Protein AF-0000000070242400 (afdb_homodimer)

InterPro domains:
  IPR001453 MoaB/Mog domain [PF00994] (5-164)
  IPR001453 MoaB/Mog domain [SM00852] (4-169)
  IPR001453 MoaB/Mog domain [cd00885] (3-166)
  IPR036425 MoaB/Mog-like domain superfamily [G3DSA:3.40.980.10] (2-168)
  IPR036425 MoaB/Mog-like domain superfamily [SSF53218] (2-167)
  IPR050101 Competence-damage inducible protein CinA [PTHR13939] (1-233)
  IPR056596 FAD synthase, middle domain [PF24102] (172-233)

Solvent-accessible surface area (backbone atoms only — not comparable to full-atom values): 24725 Å² total; per-residue (Å²): 74,43,29,32,38,38,38,40,35,53,48,44,37,42,26,78,38,74,68,56,60,60,24,53,50,22,31,57,37,32,76,37,11,24,44,45,58,35,40,35,38,36,46,64,40,44,70,61,46,11,53,53,49,37,55,41,50,74,72,31,68,29,26,42,36,29,19,31,49,60,77,46,84,36,27,37,39,60,61,12,54,16,54,42,69,75,38,56,73,36,71,36,66,70,42,27,52,50,30,46,52,52,50,60,71,43,36,82,84,40,74,79,66,49,73,60,44,61,68,54,18,48,38,37,60,91,43,46,76,36,70,32,90,72,53,65,50,46,32,31,34,49,93,48,34,38,40,37,44,55,55,58,74,37,24,56,59,40,45,63,79,51,48,85,77,54,60,29,58,45,43,76,50,78,47,36,24,63,64,57,69,59,68,37,40,67,59,53,45,44,43,27,68,74,45,70,33,48,55,44,80,45,79,32,77,89,59,62,30,31,40,32,39,37,36,32,65,47,66,65,44,44,50,51,37,52,51,54,51,54,73,74,48,68,70,50,55,80,80,65,60,108,74,42,29,32,38,37,38,40,35,53,49,44,36,42,27,76,37,74,68,55,61,60,24,53,50,23,30,58,36,33,76,36,12,23,44,47,58,36,39,36,39,36,48,64,38,42,70,60,45,13,52,52,51,37,56,42,50,74,72,31,67,29,26,41,36,28,18,31,48,61,75,45,84,38,28,36,39,61,62,11,54,16,52,43,69,75,40,55,72,34,72,35,67,71,41,28,53,51,31,46,53,51,50,62,71,41,35,83,84,40,76,79,68,50,73,62,44,60,68,53,17,47,39,37,60,91,44,46,76,36,70,32,91,73,54,66,48,47,31,33,34,49,93,49,33,38,40,36,44,54,54,59,72,40,24,57,58,42,45,62,79,51,48,85,79,54,61,29,58,44,47,75,50,76,47,35,26,63,64,56,69,59,67,38,39,66,59,52,45,45,43,27,67,76,45,70,34,49,56,43,81,44,81,32,79,89,58,62,30,29,41,33,39,37,35,32,66,48,66,65,44,44,50,51,36,52,52,55,50,55,74,74,48,67,69,50,56,79,79,66,57,108

Sequence (484 aa):
MDAALVTVGDELLAGDTENTNATWLAGRLSDRGVAVKRTLVVPDVRAVIADAVGRYSDAFDAVLVTGGLGRTPDDVTVEAVADAFDRGLVVDEVALADVERTLEAIAGEYPDLEVDAAAEARLPRGSRPLINHAGLSPGCVVDNVYVLPGIPSEMERMFELVAEEFNGDTESRYLYTEEPEANLLDRLEDVRDRFGVAVGCYPDREAGHNRLQLKATDPDALDDAASWLADTLALVDPDDAAMDAALVTVGDELLAGDTENTNATWLAGRLSDRGVAVKRTLVVPDVRAVIADAVGRYSDAFDAVLVTGGLGRTPDDVTVEAVADAFDRGLVVDEVALADVERTLEAIAGEYPDLEVDAAAEARLPRGSRPLINHAGLSPGCVVDNVYVLPGIPSEMERMFELVAEEFNGDTESRYLYTEEPEANLLDRLEDVRDRFGVAVGCYPDREAGHNRLQLKATDPDALDDAASWLADTLALVDPDDAA

Foldseek 3Di:
DEEEEEEEEPCCVVVVDPQVVVVVVCVLLVVQAYHYDYYYYDYLDLQGLLVVLLVRVVVGQAYEYEALLDDPPSSCNQVSVLVNVVFDKAQDPVLLVLLVVVCVVCCVVPVPDDDDSRVLRIGTPPWAWQHQPPDRHIWTDDNRYTYFYHPNVSRVVSCVVCSVVRHHQKDKDKFKALDDPVVCVVVQVCLCVVLVWDWDWADDPPLNIIIIMTMDSDVVSRVVSVVVSVVVGDTDDSVVSD/DEEEEEEEEPCCVVVVDPQVVVVVVCVLLVVQAYHYDYYYYDYLDLQGLLVVLLVRVVVGQAYEYEALLDDPPSSCNQVSVLVNVVFDKAQDPVLLVLLVVVCVVCCVVCVPDDDDSSVLRIGTPPWAWQHQPPDRHIWTDDNRYTYFYHPNVSRVVSCVVCSVVRHHQKDKDKFKALDDPVVCVVVQVCLCVVLVWDWDWADDPPLNIIIIMTMDSDVVSRVVSVVVSVVVGDTDDSVVSD

Organism: Natronomonas pharaonis (strain ATCC 35678 / DSM 2160 / CIP 103997 / JCM 8858 / NBRC 14720 / NCIMB 2260 / Gabara) (NCBI:txid348780)

pLDDT: mean 95.31, std 6.68, range [38.19, 98.94]

Secondary structure (DSSP, 8-state):
-EEEEEEE-HHHHTTSS--HHHHHHHHHHHHTT-EEEEEEEE-S-HHHHHHHHHHHHHHSSEEEEES--SSSTT--HHHHHHHHTT--EEE-HHHHHHHHHHHHHHTTT-TT----HHHHTEEETTPEEE--TTSSS-EEEETTEEEE-SSHHHHHHHHHTTGGG-----EEEEEEE-S-GGGTHHHHHHHHHHHT-EEEEEEETTTTEEEEEEEES-HHHHHHHHHHHHHHS-B--TTT--/-EEEEEEE-HHHHTTSS--HHHHHHHHHHHHTT-EEEEEEEE-S-HHHHHHHHHHHHHHSSEEEEES--SSSTT--HHHHHHHHTT--EEE-HHHHHHHHHHHHHHTTT-TT----HHHHTEEETTPEEE--TTSSS-EEEETTEEEE-SSHHHHHHHHHTTGGG-----EEEEEEE-S-GGGTHHHHHHHHHHHT-EEEEEEETTTTEEEEEEEES-HHHHHHHHHHHHHHS-B--TTTT-

Structure (mmCIF, N/CA/C/O backbone):
data_AF-0000000070242400-model_v1
#
loop_
_entity.id
_entity.type
_entity.pdbx_description
1 polymer 'ADP-ribose pyrophosphatase'
#
loop_
_atom_site.group_PDB
_atom_site.id
_atom_site.type_symbol
_atom_site.label_atom_id
_atom_site.label_alt_id
_atom_site.label_comp_id
_atom_site.label_asym_id
_atom_site.label_entity_id
_atom_site.label_seq_id
_atom_site.pdbx_PDB_ins_code
_atom_site.Cartn_x
_atom_site.Cartn_y
_atom_site.Cartn_z
_atom_site.occupancy
_atom_site.B_iso_or_equiv
_atom_site.auth_seq_id
_atom_site.auth_comp_id
_atom_site.auth_asym_id
_atom_site.auth_atom_id
_atom_site.pdbx_PDB_model_num
ATOM 1 N N . MET A 1 1 ? -17.672 -3.359 10.383 1 96.44 1 MET A N 1
ATOM 2 C CA . MET A 1 1 ? -16.609 -4.316 10.094 1 96.44 1 MET A CA 1
ATOM 3 C C . MET A 1 1 ? -15.305 -3.596 9.789 1 96.44 1 MET A C 1
ATOM 5 O O . MET A 1 1 ? -15.289 -2.602 9.062 1 96.44 1 MET A O 1
ATOM 9 N N . ASP A 1 2 ? -14.211 -4.043 10.445 1 98.25 2 ASP A N 1
ATOM 10 C CA . ASP A 1 2 ? -12.867 -3.564 10.164 1 98.25 2 ASP A CA 1
ATOM 11 C C . ASP A 1 2 ? -12.062 -4.605 9.391 1 98.25 2 ASP A C 1
ATOM 13 O O . ASP A 1 2 ? -11.984 -5.77 9.789 1 98.25 2 ASP A O 1
ATOM 17 N N . ALA A 1 3 ? -11.461 -4.152 8.281 1 98.88 3 ALA A N 1
ATOM 18 C CA . ALA A 1 3 ? -10.734 -5.09 7.426 1 98.88 3 ALA A CA 1
ATOM 19 C C . ALA A 1 3 ? -9.289 -4.637 7.223 1 98.88 3 ALA A C 1
ATOM 21 O O . ALA A 1 3 ? -8.953 -3.486 7.496 1 98.88 3 ALA A O 1
ATOM 22 N N . ALA A 1 4 ? -8.453 -5.516 6.828 1 98.94 4 ALA A N 1
ATOM 23 C CA . ALA A 1 4 ? -7.09 -5.258 6.383 1 98.94 4 ALA A CA 1
ATOM 24 C C . ALA A 1 4 ? -6.836 -5.879 5.012 1 98.94 4 ALA A C 1
ATOM 26 O O . ALA A 1 4 ? -7.418 -6.914 4.672 1 98.94 4 ALA A O 1
ATOM 27 N N . LEU A 1 5 ? -6.031 -5.207 4.246 1 98.94 5 LEU A N 1
ATOM 28 C CA . LEU A 1 5 ? -5.629 -5.711 2.938 1 98.94 5 LEU A CA 1
ATOM 29 C C . LEU A 1 5 ? -4.152 -6.098 2.936 1 98.94 5 LEU A C 1
ATOM 31 O O . LEU A 1 5 ? -3.311 -5.348 3.438 1 98.94 5 LEU A O 1
ATOM 35 N N . VAL A 1 6 ? -3.857 -7.234 2.412 1 98.94 6 VAL A N 1
ATOM 36 C CA . VAL A 1 6 ? -2.486 -7.695 2.217 1 98.94 6 VAL A CA 1
ATOM 37 C C . VAL A 1 6 ? -2.252 -8.008 0.741 1 98.94 6 VAL A C 1
ATOM 39 O O . VAL A 1 6 ? -2.924 -8.867 0.169 1 98.94 6 VAL A O 1
ATOM 42 N N . THR A 1 7 ? -1.395 -7.305 0.148 1 98.81 7 THR A N 1
ATOM 43 C CA . THR A 1 7 ? -0.996 -7.598 -1.224 1 98.81 7 THR A CA 1
ATOM 44 C C . THR A 1 7 ? 0.386 -8.242 -1.259 1 98.81 7 THR A C 1
ATOM 46 O O . THR A 1 7 ? 1.31 -7.785 -0.584 1 98.81 7 THR A O 1
ATOM 49 N N . VAL A 1 8 ? 0.485 -9.281 -2.043 1 98.56 8 VAL A N 1
ATOM 50 C CA . VAL A 1 8 ? 1.736 -10.023 -2.182 1 98.56 8 VAL A CA 1
ATOM 51 C C . VAL A 1 8 ? 2.332 -9.773 -3.566 1 98.56 8 VAL A C 1
ATOM 53 O O . VAL A 1 8 ? 1.681 -10.023 -4.582 1 98.56 8 VAL A O 1
ATOM 56 N N . GLY A 1 9 ? 3.615 -9.328 -3.578 1 96.69 9 GLY A N 1
ATOM 57 C CA . GLY A 1 9 ? 4.25 -9.148 -4.875 1 96.69 9 GLY A CA 1
ATOM 58 C C . GLY A 1 9 ? 5.527 -8.336 -4.809 1 96.69 9 GLY A C 1
ATOM 59 O O . GLY A 1 9 ? 5.5 -7.152 -4.457 1 96.69 9 GLY A O 1
ATOM 60 N N . ASP A 1 10 ? 6.57 -8.852 -5.297 1 96 10 ASP A N 1
ATOM 61 C CA . ASP A 1 10 ? 7.871 -8.188 -5.301 1 96 10 ASP A CA 1
ATOM 62 C C . ASP A 1 10 ? 7.863 -6.98 -6.242 1 96 10 ASP A C 1
ATOM 64 O O . ASP A 1 10 ? 8.539 -5.984 -5.984 1 96 10 ASP A O 1
ATOM 68 N N . GLU A 1 11 ? 7.078 -7.09 -7.285 1 94.69 11 GLU A N 1
ATOM 69 C CA . GLU A 1 11 ? 7.039 -6.012 -8.273 1 94.69 11 GLU A CA 1
ATOM 70 C C . GLU A 1 11 ? 6.441 -4.742 -7.676 1 94.69 11 GLU A C 1
ATOM 72 O O . GLU A 1 11 ? 6.793 -3.633 -8.086 1 94.69 11 GLU A O 1
ATOM 77 N N . LEU A 1 12 ? 5.531 -4.93 -6.734 1 96.81 12 LEU A N 1
ATOM 78 C CA . LEU A 1 12 ? 4.957 -3.797 -6.02 1 96.81 12 LEU A CA 1
ATOM 79 C C . LEU A 1 12 ? 5.988 -3.148 -5.105 1 96.81 12 LEU A C 1
ATOM 81 O O . LEU A 1 12 ? 6.102 -1.921 -5.062 1 96.81 12 LEU A O 1
ATOM 85 N N . LEU A 1 13 ? 6.762 -3.959 -4.457 1 97.94 13 LEU A N 1
ATOM 86 C CA . LEU A 1 13 ? 7.766 -3.484 -3.51 1 97.94 13 LEU A CA 1
ATOM 87 C C . LEU A 1 13 ? 8.914 -2.797 -4.238 1 97.94 13 LEU A C 1
ATOM 89 O O . LEU A 1 13 ? 9.523 -1.867 -3.705 1 97.94 13 LEU A O 1
ATOM 93 N N . ALA A 1 14 ? 9.141 -3.211 -5.492 1 96.38 14 ALA A N 1
ATOM 94 C CA . ALA A 1 14 ? 10.227 -2.635 -6.289 1 96.38 14 ALA A CA 1
ATOM 95 C C . ALA A 1 14 ? 9.773 -1.347 -6.973 1 96.38 14 ALA A C 1
ATOM 97 O O . ALA A 1 14 ? 10.594 -0.608 -7.52 1 96.38 14 ALA A O 1
ATOM 98 N N . GLY A 1 15 ? 8.477 -1.088 -6.926 1 96.56 15 GLY A N 1
ATOM 99 C CA . GLY A 1 15 ? 7.941 0.105 -7.562 1 96.56 15 GLY A CA 1
ATOM 100 C C . GLY A 1 15 ? 7.695 -0.072 -9.047 1 96.56 15 GLY A C 1
ATOM 101 O O . GLY A 1 15 ? 7.469 0.904 -9.766 1 96.56 15 GLY A O 1
ATOM 102 N N . ASP A 1 16 ? 7.715 -1.314 -9.531 1 92 16 ASP A N 1
ATOM 103 C CA . ASP A 1 16 ? 7.496 -1.609 -10.938 1 92 16 ASP A CA 1
ATOM 104 C C . ASP A 1 16 ? 6.008 -1.541 -11.289 1 92 16 ASP A C 1
ATOM 106 O O . ASP A 1 16 ? 5.648 -1.265 -12.438 1 92 16 ASP A O 1
ATOM 110 N N . THR A 1 17 ? 5.207 -1.812 -10.352 1 91.31 17 THR A N 1
ATOM 111 C CA . THR A 1 17 ? 3.76 -1.873 -10.523 1 91.31 17 THR A CA 1
ATOM 112 C C . THR A 1 17 ? 3.043 -1.145 -9.391 1 91.31 17 THR A C 1
ATOM 114 O O . THR A 1 17 ? 3.42 -1.277 -8.227 1 91.31 17 THR A O 1
ATOM 117 N N . GLU A 1 18 ? 2.113 -0.327 -9.781 1 94.44 18 GLU A N 1
ATOM 118 C CA . GLU A 1 18 ? 1.295 0.327 -8.766 1 94.44 18 GLU A CA 1
ATOM 119 C C . GLU A 1 18 ? 0.256 -0.632 -8.195 1 94.44 18 GLU A C 1
ATOM 121 O O . GLU A 1 18 ? -0.333 -1.429 -8.93 1 94.44 18 GLU A O 1
ATOM 126 N N . ASN A 1 19 ? -0.006 -0.49 -6.934 1 96.88 19 ASN A N 1
ATOM 127 C CA . ASN A 1 19 ? -0.936 -1.385 -6.25 1 96.88 19 ASN A CA 1
ATOM 128 C C . ASN A 1 19 ? -2.385 -0.95 -6.457 1 96.88 19 ASN A C 1
ATOM 130 O O . ASN A 1 19 ? -3.076 -0.609 -5.496 1 96.88 19 ASN A O 1
ATOM 134 N N . THR A 1 20 ? -2.902 -1.1 -7.645 1 96.94 20 THR A N 1
ATOM 135 C CA . THR A 1 20 ? -4.266 -0.691 -7.961 1 96.94 20 THR A CA 1
ATOM 136 C C . THR A 1 20 ? -5.277 -1.638 -7.316 1 96.94 20 THR A C 1
ATOM 138 O O . THR A 1 20 ? -6.422 -1.258 -7.07 1 96.94 20 THR A O 1
ATOM 141 N N . ASN A 1 21 ? -4.891 -2.906 -7.07 1 98.19 21 ASN A N 1
ATOM 142 C CA . ASN A 1 21 ? -5.777 -3.865 -6.414 1 98.19 21 ASN A CA 1
ATOM 143 C C . ASN A 1 21 ? -6.199 -3.379 -5.027 1 98.19 21 ASN A C 1
ATOM 145 O O . ASN A 1 21 ? -7.383 -3.422 -4.688 1 98.19 21 ASN A O 1
ATOM 149 N N . ALA A 1 22 ? -5.207 -2.912 -4.281 1 98.5 22 ALA A N 1
ATOM 150 C CA . ALA A 1 22 ? -5.52 -2.418 -2.943 1 98.5 22 ALA A CA 1
ATOM 151 C C . ALA A 1 22 ? -6.477 -1.231 -3.004 1 98.5 22 ALA A C 1
ATOM 153 O O . ALA A 1 22 ? -7.41 -1.138 -2.203 1 98.5 22 ALA A O 1
ATOM 154 N N . THR A 1 23 ? -6.25 -0.319 -3.922 1 98.44 23 THR A N 1
ATOM 155 C CA . THR A 1 23 ? -7.102 0.856 -4.066 1 98.44 23 THR A CA 1
ATOM 156 C C . THR A 1 23 ? -8.523 0.449 -4.438 1 98.44 23 THR A C 1
ATOM 158 O O . THR A 1 23 ? -9.492 0.943 -3.85 1 98.44 23 THR A O 1
ATOM 161 N N . TRP A 1 24 ? -8.633 -0.415 -5.426 1 98.62 24 TRP A N 1
ATOM 162 C CA . TRP A 1 24 ? -9.945 -0.865 -5.887 1 98.62 24 TRP A CA 1
ATOM 163 C C . TRP A 1 24 ? -10.695 -1.584 -4.77 1 98.62 24 TRP A C 1
ATOM 165 O O . TRP A 1 24 ? -11.867 -1.286 -4.508 1 98.62 24 TRP A O 1
ATOM 175 N N . LEU A 1 25 ? -10.031 -2.514 -4.066 1 98.88 25 LEU A N 1
ATOM 176 C CA . LEU A 1 25 ? -10.656 -3.26 -2.98 1 98.88 25 LEU A CA 1
ATOM 177 C C . LEU A 1 25 ? -11.094 -2.324 -1.858 1 98.88 25 LEU A C 1
ATOM 179 O O . LEU A 1 25 ? -12.195 -2.465 -1.321 1 98.88 25 LEU A O 1
ATOM 183 N N . ALA A 1 26 ? -10.219 -1.448 -1.497 1 98.69 26 ALA A N 1
ATOM 184 C CA . ALA A 1 26 ? -10.539 -0.482 -0.45 1 98.69 26 ALA A CA 1
ATOM 185 C C . ALA A 1 26 ? -11.789 0.312 -0.802 1 98.69 26 ALA A C 1
ATOM 187 O O . ALA A 1 26 ? -12.672 0.506 0.043 1 98.69 26 ALA A O 1
ATOM 188 N N . GLY A 1 27 ? -11.836 0.785 -2.023 1 98.25 27 GLY A N 1
ATOM 189 C CA . GLY A 1 27 ? -13.008 1.507 -2.48 1 98.25 27 GLY A CA 1
ATOM 190 C C . GLY A 1 27 ? -14.289 0.692 -2.383 1 98.25 27 GLY A C 1
ATOM 191 O O . GLY A 1 27 ? -15.305 1.181 -1.892 1 98.25 27 GLY A O 1
ATOM 192 N N . ARG A 1 28 ? -14.258 -0.557 -2.859 1 98.5 28 ARG A N 1
ATOM 193 C CA . ARG A 1 28 ? -15.422 -1.435 -2.836 1 98.5 28 ARG A CA 1
ATOM 194 C C . ARG A 1 28 ? -15.859 -1.717 -1.403 1 98.5 28 ARG A C 1
ATOM 196 O O . ARG A 1 28 ? -17.062 -1.771 -1.118 1 98.5 28 ARG A O 1
ATOM 203 N N . LEU A 1 29 ? -14.891 -1.934 -0.517 1 98.69 29 LEU A N 1
ATOM 204 C CA . LEU A 1 29 ? -15.203 -2.174 0.889 1 98.69 29 LEU A CA 1
ATOM 205 C C . LEU A 1 29 ? -15.797 -0.927 1.534 1 98.69 29 LEU A C 1
ATOM 207 O O . LEU A 1 29 ? -16.781 -1.018 2.279 1 98.69 29 LEU A O 1
ATOM 211 N N . SER A 1 30 ? -15.195 0.213 1.227 1 97.25 30 SER A N 1
ATOM 212 C CA . SER A 1 30 ? -15.703 1.477 1.749 1 97.25 30 SER A CA 1
ATOM 213 C C . SER A 1 30 ? -17.156 1.708 1.321 1 97.25 30 SER A C 1
ATOM 215 O O . SER A 1 30 ? -17.984 2.152 2.121 1 97.25 30 SER A O 1
ATOM 217 N N . ASP A 1 31 ? -17.438 1.412 0.062 1 96.62 31 ASP A N 1
ATOM 218 C CA . ASP A 1 31 ? -18.781 1.549 -0.471 1 96.62 31 ASP A CA 1
ATOM 219 C C . ASP A 1 31 ? -19.781 0.705 0.324 1 96.62 31 ASP A C 1
ATOM 221 O O . ASP A 1 31 ? -20.969 1.014 0.366 1 96.62 31 ASP A O 1
ATOM 225 N N . ARG A 1 32 ? -19.281 -0.274 0.938 1 97.69 32 ARG A N 1
ATOM 226 C CA . ARG A 1 32 ? -20.125 -1.2 1.688 1 97.69 32 ARG A CA 1
ATOM 227 C C . ARG A 1 32 ? -20.062 -0.899 3.182 1 97.69 32 ARG A C 1
ATOM 229 O O . ARG A 1 32 ? -20.547 -1.69 3.996 1 97.69 32 ARG A O 1
ATOM 236 N N . GLY A 1 33 ? -19.453 0.196 3.533 1 97.56 33 GLY A N 1
ATOM 237 C CA . GLY A 1 33 ? -19.406 0.66 4.91 1 97.56 33 GLY A CA 1
ATOM 238 C C . GLY A 1 33 ? -18.312 -0.005 5.727 1 97.56 33 GLY A C 1
ATOM 239 O O . GLY A 1 33 ? -18.281 0.117 6.953 1 97.56 33 GLY A O 1
ATOM 240 N N . VAL A 1 34 ? -17.469 -0.801 5.082 1 98.5 34 VAL A N 1
ATOM 241 C CA . VAL A 1 34 ? -16.375 -1.483 5.762 1 98.5 34 VAL A CA 1
ATOM 242 C C . VAL A 1 34 ? -15.18 -0.543 5.879 1 98.5 34 VAL A C 1
ATOM 244 O O . VAL A 1 34 ? -14.828 0.152 4.926 1 98.5 34 VAL A O 1
ATOM 247 N N . ALA A 1 35 ? -14.602 -0.44 7.047 1 97.88 35 ALA A N 1
ATOM 248 C CA . ALA A 1 35 ? -13.414 0.387 7.258 1 97.88 35 ALA A CA 1
ATOM 249 C C . ALA A 1 35 ? -12.141 -0.42 7.043 1 97.88 35 ALA A C 1
ATOM 251 O O . ALA A 1 35 ? -11.883 -1.391 7.758 1 97.88 35 ALA A O 1
ATOM 252 N N . VAL A 1 36 ? -11.398 -0.052 6.051 1 98.62 36 VAL A N 1
ATOM 253 C CA . VAL A 1 36 ? -10.07 -0.638 5.895 1 98.62 36 VAL A CA 1
ATOM 254 C C . VAL A 1 36 ? -9.086 0.057 6.832 1 98.62 36 VAL A C 1
ATOM 256 O O . VAL A 1 36 ? -8.922 1.278 6.777 1 98.62 36 VAL A O 1
ATOM 259 N N . LYS A 1 37 ? -8.367 -0.744 7.625 1 98.5 37 LYS A N 1
ATOM 260 C CA . LYS A 1 37 ? -7.555 -0.167 8.695 1 98.5 37 LYS A CA 1
ATOM 261 C C . LYS A 1 37 ? -6.07 -0.265 8.367 1 98.5 37 LYS A C 1
ATOM 263 O O . LYS A 1 37 ? -5.25 0.436 8.961 1 98.5 37 LYS A O 1
ATOM 268 N N . ARG A 1 38 ? -5.75 -1.187 7.434 1 98.81 38 ARG A N 1
ATOM 269 C CA . ARG A 1 38 ? -4.375 -1.405 6.996 1 98.81 38 ARG A CA 1
ATOM 270 C C . ARG A 1 38 ? -4.324 -1.836 5.535 1 98.81 38 ARG A C 1
ATOM 272 O O . ARG A 1 38 ? -5.168 -2.615 5.082 1 98.81 38 ARG A O 1
ATOM 279 N N . THR A 1 39 ? -3.408 -1.387 4.875 1 98.88 39 THR A N 1
ATOM 280 C CA . THR A 1 39 ? -2.965 -1.985 3.621 1 98.88 39 THR A CA 1
ATOM 281 C C . THR A 1 39 ? -1.478 -2.32 3.678 1 98.88 39 THR A C 1
ATOM 283 O O . THR A 1 39 ? -0.646 -1.439 3.906 1 98.88 39 THR A O 1
ATOM 286 N N . LEU A 1 40 ? -1.168 -3.564 3.49 1 98.94 40 LEU A N 1
ATOM 287 C CA . LEU A 1 40 ? 0.205 -4.035 3.627 1 98.94 40 LEU A CA 1
ATOM 288 C C . LEU A 1 40 ? 0.659 -4.766 2.367 1 98.94 40 LEU A C 1
ATOM 290 O O . LEU A 1 40 ? -0.058 -5.625 1.85 1 98.94 40 LEU A O 1
ATOM 294 N N . VAL A 1 41 ? 1.758 -4.375 1.822 1 98.88 41 VAL A N 1
ATOM 295 C CA . VAL A 1 41 ? 2.418 -5.125 0.759 1 98.88 41 VAL A CA 1
ATOM 296 C C . VAL A 1 41 ? 3.594 -5.91 1.333 1 98.88 41 VAL A C 1
ATOM 298 O O . VAL A 1 41 ? 4.41 -5.363 2.08 1 98.88 41 VAL A O 1
ATOM 301 N N . VAL A 1 42 ? 3.691 -7.168 1.006 1 98.81 42 VAL A N 1
ATOM 302 C CA . VAL A 1 42 ? 4.754 -8.047 1.489 1 98.81 42 VAL A CA 1
ATOM 303 C C . VAL A 1 42 ? 5.418 -8.75 0.309 1 98.81 42 VAL A C 1
ATOM 305 O O . VAL A 1 42 ? 4.836 -8.844 -0.773 1 98.81 42 VAL A O 1
ATOM 308 N N . PRO A 1 43 ? 6.68 -9.227 0.512 1 98.19 43 PRO A N 1
ATOM 309 C CA . PRO A 1 43 ? 7.355 -9.977 -0.549 1 98.19 43 PRO A CA 1
ATOM 310 C C . PRO A 1 43 ? 6.809 -11.391 -0.712 1 98.19 43 PRO A C 1
ATOM 312 O O . PRO A 1 43 ? 6.109 -11.891 0.173 1 98.19 43 PRO A O 1
ATOM 315 N N . ASP A 1 44 ? 7.164 -11.984 -1.827 1 97.38 44 ASP A N 1
ATOM 316 C CA . ASP A 1 44 ? 6.809 -13.375 -2.113 1 97.38 44 ASP A CA 1
ATOM 317 C C . ASP A 1 44 ? 7.637 -14.336 -1.27 1 97.38 44 ASP A C 1
ATOM 319 O O . ASP A 1 44 ? 8.367 -15.172 -1.809 1 97.38 44 ASP A O 1
ATOM 323 N N . VAL A 1 45 ? 7.496 -14.195 0.002 1 97.62 45 VAL A N 1
ATOM 324 C CA . VAL A 1 45 ? 8.188 -15.031 0.979 1 97.62 45 VAL A CA 1
ATOM 325 C C . VAL A 1 45 ? 7.164 -15.672 1.916 1 97.62 45 VAL A C 1
ATOM 327 O O . VAL A 1 45 ? 6.461 -14.977 2.648 1 97.62 45 VAL A O 1
ATOM 330 N N . ARG A 1 46 ? 7.145 -16.938 1.89 1 98.19 46 ARG A N 1
ATOM 331 C CA . ARG A 1 46 ? 6.109 -17.719 2.545 1 98.19 46 ARG A CA 1
ATOM 332 C C . ARG A 1 46 ? 5.988 -17.359 4.02 1 98.19 46 ARG A C 1
ATOM 334 O O . ARG A 1 46 ? 4.891 -17.062 4.504 1 98.19 46 ARG A O 1
ATOM 341 N N . ALA A 1 47 ? 7.07 -17.312 4.766 1 98.62 47 ALA A N 1
ATOM 342 C CA . ALA A 1 47 ? 7.055 -17.031 6.203 1 98.62 47 ALA A CA 1
ATOM 343 C C . ALA A 1 47 ? 6.547 -15.625 6.492 1 98.62 47 ALA A C 1
ATOM 345 O O . ALA A 1 47 ? 5.852 -15.406 7.484 1 98.62 47 ALA A O 1
ATOM 346 N N . VAL A 1 48 ? 6.914 -14.656 5.648 1 98.75 48 VAL A N 1
ATOM 347 C CA . VAL A 1 48 ? 6.512 -13.266 5.832 1 98.75 48 VAL A CA 1
ATOM 348 C C . VAL A 1 48 ? 5.008 -13.133 5.625 1 98.75 48 VAL A C 1
ATOM 350 O O . VAL A 1 48 ? 4.324 -12.461 6.402 1 98.75 48 VAL A O 1
ATOM 353 N N . ILE A 1 49 ? 4.52 -13.758 4.605 1 98.88 49 ILE A N 1
ATOM 354 C CA . ILE A 1 49 ? 3.09 -13.727 4.305 1 98.88 49 ILE A CA 1
ATOM 355 C C . ILE A 1 49 ? 2.311 -14.383 5.441 1 98.88 49 ILE A C 1
ATOM 357 O O . ILE A 1 49 ? 1.326 -13.828 5.934 1 98.88 49 ILE A O 1
ATOM 361 N N . ALA A 1 50 ? 2.744 -15.547 5.863 1 98.94 50 ALA A N 1
ATOM 362 C CA . ALA A 1 50 ? 2.064 -16.281 6.93 1 98.94 50 ALA A CA 1
ATOM 363 C C . ALA A 1 50 ? 1.975 -15.445 8.203 1 98.94 50 ALA A C 1
ATOM 365 O O . ALA A 1 50 ? 0.919 -15.375 8.836 1 98.94 50 ALA A O 1
ATOM 366 N N . ASP A 1 51 ? 3.049 -14.844 8.562 1 98.81 51 ASP A N 1
ATOM 367 C CA . ASP A 1 51 ? 3.098 -14.016 9.766 1 98.81 51 ASP A CA 1
ATOM 368 C C . ASP A 1 51 ? 2.127 -12.844 9.656 1 98.81 51 ASP A C 1
ATOM 370 O O . ASP A 1 51 ? 1.374 -12.562 10.594 1 98.81 51 ASP A O 1
ATOM 374 N N . ALA A 1 52 ? 2.135 -12.141 8.555 1 98.81 52 ALA A N 1
ATOM 375 C CA . ALA A 1 52 ? 1.263 -10.992 8.344 1 98.81 52 ALA A CA 1
ATOM 376 C C . ALA A 1 52 ? -0.207 -11.398 8.398 1 98.81 52 ALA A C 1
ATOM 378 O O . ALA A 1 52 ? -1.012 -10.75 9.07 1 98.81 52 ALA A O 1
ATOM 379 N N . VAL A 1 53 ? -0.514 -12.469 7.723 1 98.88 53 VAL A N 1
ATOM 380 C CA . VAL A 1 53 ? -1.891 -12.945 7.641 1 98.88 53 VAL A CA 1
ATOM 381 C C . VAL A 1 53 ? -2.369 -13.383 9.023 1 98.88 53 VAL A C 1
ATOM 383 O O . VAL A 1 53 ? -3.482 -13.047 9.438 1 98.88 53 VAL A O 1
ATOM 386 N N . GLY A 1 54 ? -1.537 -14.141 9.695 1 98.81 54 GLY A N 1
ATOM 387 C CA . GLY A 1 54 ? -1.905 -14.555 11.039 1 98.81 54 GLY A CA 1
ATOM 388 C C . GLY A 1 54 ? -2.186 -13.391 11.977 1 98.81 54 GLY A C 1
ATOM 389 O O . GLY A 1 54 ? -3.223 -13.359 12.641 1 98.81 54 GLY A O 1
ATOM 390 N N . ARG A 1 55 ? -1.294 -12.43 12.008 1 98.5 55 ARG A N 1
ATOM 391 C CA . ARG A 1 55 ? -1.426 -11.258 12.867 1 98.5 55 ARG A CA 1
ATOM 392 C C . ARG A 1 55 ? -2.684 -10.469 12.523 1 98.5 55 ARG A C 1
ATOM 394 O O . ARG A 1 55 ? -3.42 -10.047 13.414 1 98.5 55 ARG A O 1
ATOM 401 N N . TYR A 1 56 ? -2.926 -10.258 11.25 1 98.81 56 TYR A N 1
ATOM 402 C CA . TYR A 1 56 ? -4.066 -9.453 10.836 1 98.81 56 TYR A CA 1
ATOM 403 C C . TYR A 1 56 ? -5.375 -10.203 11.047 1 98.81 56 TYR A C 1
ATOM 405 O O . TYR A 1 56 ? -6.398 -9.602 11.375 1 98.81 56 TYR A O 1
ATOM 413 N N . SER A 1 57 ? -5.336 -11.523 10.828 1 98.81 57 SER A N 1
ATOM 414 C CA . SER A 1 57 ? -6.531 -12.32 11.086 1 98.81 57 SER A CA 1
ATOM 415 C C . SER A 1 57 ? -6.973 -12.203 12.539 1 98.81 57 SER A C 1
ATOM 417 O O . SER A 1 57 ? -8.172 -12.188 12.828 1 98.81 57 SER A O 1
ATOM 419 N N . ASP A 1 58 ? -6.02 -12.109 13.461 1 98.56 58 ASP A N 1
ATOM 420 C CA . ASP A 1 58 ? -6.305 -11.977 14.883 1 98.56 58 ASP A CA 1
ATOM 421 C C . ASP A 1 58 ? -6.82 -10.578 15.219 1 98.56 58 ASP A C 1
ATOM 423 O O . ASP A 1 58 ? -7.602 -10.406 16.156 1 98.56 58 ASP A O 1
ATOM 427 N N . ALA A 1 59 ? -6.492 -9.625 14.469 1 98.5 59 ALA A N 1
ATOM 428 C CA . ALA A 1 59 ? -6.672 -8.234 14.859 1 98.5 59 ALA A CA 1
ATOM 429 C C . ALA A 1 59 ? -7.887 -7.617 14.172 1 98.5 59 ALA A C 1
ATOM 431 O O . ALA A 1 59 ? -8.469 -6.652 14.664 1 98.5 59 ALA A O 1
ATOM 432 N N . PHE A 1 60 ? -8.281 -8.133 13.016 1 98.69 60 PHE A N 1
ATOM 433 C CA . PHE A 1 60 ? -9.328 -7.504 12.219 1 98.69 60 PHE A CA 1
ATOM 434 C C . PHE A 1 60 ? -10.445 -8.5 11.922 1 98.69 60 PHE A C 1
ATOM 436 O O . PHE A 1 60 ? -10.242 -9.711 12.008 1 98.69 60 PHE A O 1
ATOM 443 N N . ASP A 1 61 ? -11.633 -7.973 11.516 1 98.81 61 ASP A N 1
ATOM 444 C CA . ASP A 1 61 ? -12.797 -8.812 11.242 1 98.81 61 ASP A CA 1
ATOM 445 C C . ASP A 1 61 ? -12.609 -9.609 9.953 1 98.81 61 ASP A C 1
ATOM 447 O O . ASP A 1 61 ? -13.148 -10.711 9.82 1 98.81 61 ASP A O 1
ATOM 451 N N . ALA A 1 62 ? -11.891 -9.047 9.008 1 98.88 62 ALA A N 1
ATOM 452 C CA . ALA A 1 62 ? -11.633 -9.68 7.715 1 98.88 62 ALA A CA 1
ATOM 453 C C . ALA A 1 62 ? -10.273 -9.266 7.168 1 98.88 62 ALA A C 1
ATOM 455 O O . ALA A 1 62 ? -9.828 -8.133 7.371 1 98.88 62 ALA A O 1
ATOM 456 N N . VAL A 1 63 ? -9.625 -10.148 6.527 1 98.94 63 VAL A N 1
ATOM 457 C CA . VAL A 1 63 ? -8.367 -9.898 5.836 1 98.94 63 VAL A CA 1
ATOM 458 C C . VAL A 1 63 ? -8.477 -10.352 4.379 1 98.94 63 VAL A C 1
ATOM 460 O O . VAL A 1 63 ? -8.836 -11.492 4.102 1 98.94 63 VAL A O 1
ATOM 463 N N . LEU A 1 64 ? -8.289 -9.461 3.465 1 98.94 64 LEU A N 1
ATOM 464 C CA . LEU A 1 64 ? -8.211 -9.82 2.055 1 98.94 64 LEU A CA 1
ATOM 465 C C . LEU A 1 64 ? -6.762 -9.867 1.582 1 98.94 64 LEU A C 1
ATOM 467 O O . LEU A 1 64 ? -6.016 -8.898 1.755 1 98.94 64 LEU A O 1
ATOM 471 N N . VAL A 1 65 ? -6.395 -10.977 1.069 1 98.94 65 VAL A N 1
ATOM 472 C CA . VAL A 1 65 ? -5.059 -11.203 0.527 1 98.94 65 VAL A CA 1
ATOM 473 C C . VAL A 1 65 ? -5.133 -11.336 -0.993 1 98.94 65 VAL A C 1
ATOM 475 O O . VAL A 1 65 ? -5.969 -12.078 -1.519 1 98.94 65 VAL A O 1
ATOM 478 N N . THR A 1 66 ? -4.285 -10.625 -1.687 1 98.75 66 THR A N 1
ATOM 479 C CA . THR A 1 66 ? -4.301 -10.734 -3.141 1 98.75 66 THR A CA 1
ATOM 480 C C . THR A 1 66 ? -2.887 -10.891 -3.686 1 98.75 66 THR A C 1
ATOM 482 O O . THR A 1 66 ? -1.94 -10.305 -3.154 1 98.75 66 THR A O 1
ATOM 485 N N . GLY A 1 67 ? -2.744 -11.75 -4.707 1 97.5 67 GLY A N 1
ATOM 486 C CA . GLY A 1 67 ? -1.473 -11.969 -5.379 1 97.5 67 GLY A CA 1
ATOM 487 C C . GLY A 1 67 ? -0.826 -13.297 -5.012 1 97.5 67 GLY A C 1
ATOM 488 O O . GLY A 1 67 ? -1.057 -13.828 -3.924 1 97.5 67 GLY A O 1
ATOM 489 N N . GLY A 1 68 ? -0.088 -13.852 -5.91 1 96.19 68 GLY A N 1
ATOM 490 C CA . GLY A 1 68 ? 0.759 -14.992 -5.621 1 96.19 68 GLY A CA 1
ATOM 491 C C . GLY A 1 68 ? 0.021 -16.312 -5.695 1 96.19 68 GLY A C 1
ATOM 492 O O . GLY A 1 68 ? 0.373 -17.266 -5 1 96.19 68 GLY A O 1
ATOM 493 N N . LEU A 1 69 ? -1.043 -16.422 -6.496 1 95.75 69 LEU A N 1
ATOM 494 C CA . LEU A 1 69 ? -1.866 -17.625 -6.508 1 95.75 69 LEU A CA 1
ATOM 495 C C . LEU A 1 69 ? -1.449 -18.562 -7.641 1 95.75 69 LEU A C 1
ATOM 497 O O . LEU A 1 69 ? -1.86 -19.719 -7.68 1 95.75 69 LEU A O 1
ATOM 501 N N . GLY A 1 70 ? -0.637 -18.188 -8.484 1 90.25 70 GLY A N 1
ATOM 502 C CA . GLY A 1 70 ? -0.215 -19.062 -9.57 1 90.25 70 GLY A CA 1
ATOM 503 C C . GLY A 1 70 ? 0.689 -20.188 -9.109 1 90.25 70 GLY A C 1
ATOM 504 O O . GLY A 1 70 ? 0.535 -20.703 -7.996 1 90.25 70 GLY A O 1
ATOM 505 N N . ARG A 1 71 ? 1.525 -20.75 -10.031 1 89.25 71 ARG A N 1
ATOM 506 C CA . ARG A 1 71 ? 2.344 -21.906 -9.695 1 89.25 71 ARG A CA 1
ATOM 507 C C . ARG A 1 71 ? 3.82 -21.625 -9.953 1 89.25 71 ARG A C 1
ATOM 509 O O . ARG A 1 71 ? 4.66 -22.516 -9.805 1 89.25 71 ARG A O 1
ATOM 516 N N . THR A 1 72 ? 4.055 -20.312 -10.375 1 91.38 72 THR A N 1
ATOM 517 C CA . THR A 1 72 ? 5.465 -19.953 -10.5 1 91.38 72 THR A CA 1
ATOM 518 C C . THR A 1 72 ? 6.156 -20 -9.141 1 91.38 72 THR A C 1
ATOM 520 O O . THR A 1 72 ? 5.492 -20.047 -8.102 1 91.38 72 THR A O 1
ATOM 523 N N . PRO A 1 73 ? 7.441 -20.062 -9.164 1 90.69 73 PRO A N 1
ATOM 524 C CA . PRO A 1 73 ? 8.172 -20.25 -7.906 1 90.69 73 PRO A CA 1
ATOM 525 C C . PRO A 1 73 ? 7.848 -19.188 -6.867 1 90.69 73 PRO A C 1
ATOM 527 O O . PRO A 1 73 ? 7.922 -19.453 -5.664 1 90.69 73 PRO A O 1
ATOM 530 N N . ASP A 1 74 ? 7.516 -18.062 -7.277 1 91.81 74 ASP A N 1
ATOM 531 C CA . ASP A 1 74 ? 7.25 -16.969 -6.352 1 91.81 74 ASP A CA 1
ATOM 532 C C . ASP A 1 74 ? 5.785 -16.953 -5.918 1 91.81 74 ASP A C 1
ATOM 534 O O . ASP A 1 74 ? 5.398 -16.188 -5.027 1 91.81 74 ASP A O 1
ATOM 538 N N . ASP A 1 75 ? 4.996 -17.797 -6.41 1 95.31 75 ASP A N 1
ATOM 539 C CA . ASP A 1 75 ? 3.594 -17.891 -6.02 1 95.31 75 ASP A CA 1
ATOM 540 C C . ASP A 1 75 ? 3.426 -18.797 -4.801 1 95.31 75 ASP A C 1
ATOM 542 O O . ASP A 1 75 ? 3.178 -20 -4.945 1 95.31 75 ASP A O 1
ATOM 546 N N . VAL A 1 76 ? 3.494 -18.203 -3.643 1 97.12 76 VAL A N 1
ATOM 547 C CA . VAL A 1 76 ? 3.543 -19.016 -2.426 1 97.12 76 VAL A CA 1
ATOM 548 C C . VAL A 1 76 ? 2.404 -18.594 -1.492 1 97.12 76 VAL A C 1
ATOM 550 O O . VAL A 1 76 ? 2.41 -18.938 -0.308 1 97.12 76 VAL A O 1
ATOM 553 N N . THR A 1 77 ? 1.428 -17.859 -1.955 1 98.56 77 THR A N 1
ATOM 554 C CA . THR A 1 77 ? 0.424 -17.234 -1.107 1 98.56 77 THR A CA 1
ATOM 555 C C . THR A 1 77 ? -0.479 -18.281 -0.462 1 98.56 77 THR A C 1
ATOM 557 O O . THR A 1 77 ? -0.734 -18.219 0.743 1 98.56 77 THR A O 1
ATOM 560 N N . VAL A 1 78 ? -0.944 -19.25 -1.266 1 98.56 78 VAL A N 1
ATOM 561 C CA . VAL A 1 78 ? -1.871 -20.25 -0.738 1 98.56 78 VAL A CA 1
ATOM 562 C C . VAL A 1 78 ? -1.186 -21.062 0.355 1 98.56 78 VAL A C 1
ATOM 564 O O . VAL A 1 78 ? -1.758 -21.281 1.424 1 98.56 78 VAL A O 1
ATOM 567 N N . GLU A 1 79 ? 0.02 -21.469 0.102 1 98.31 79 GLU A N 1
ATOM 568 C CA . GLU A 1 79 ? 0.799 -22.203 1.096 1 98.31 79 GLU A CA 1
ATOM 569 C C . GLU A 1 79 ? 1.018 -21.359 2.354 1 98.31 79 GLU A C 1
ATOM 571 O O . GLU A 1 79 ? 0.9 -21.875 3.471 1 98.31 79 GLU A O 1
ATOM 576 N N . ALA A 1 80 ? 1.372 -20.125 2.166 1 98.81 80 ALA A N 1
ATOM 577 C CA . ALA A 1 80 ? 1.628 -19.234 3.287 1 98.81 80 ALA A CA 1
ATOM 578 C C . ALA A 1 80 ? 0.38 -19.062 4.148 1 98.81 80 ALA A C 1
ATOM 580 O O . ALA A 1 80 ? 0.462 -19.047 5.379 1 98.81 80 ALA A O 1
ATOM 581 N N . VAL A 1 81 ? -0.77 -18.891 3.525 1 98.88 81 VAL A N 1
ATOM 582 C CA . VAL A 1 81 ? -2.02 -18.734 4.262 1 98.88 81 VAL A CA 1
ATOM 583 C C . VAL A 1 81 ? -2.336 -20.016 5.031 1 98.88 81 VAL A C 1
ATOM 585 O O . VAL A 1 81 ? -2.791 -19.953 6.176 1 98.88 81 VAL A O 1
ATOM 588 N N . ALA A 1 82 ? -2.111 -21.188 4.402 1 98.81 82 ALA A N 1
ATOM 589 C CA . ALA A 1 82 ? -2.277 -22.453 5.117 1 98.81 82 ALA A CA 1
ATOM 590 C C . ALA A 1 82 ? -1.416 -22.484 6.375 1 98.81 82 ALA A C 1
ATOM 592 O O . ALA A 1 82 ? -1.888 -22.875 7.445 1 98.81 82 ALA A O 1
ATOM 593 N N . ASP A 1 83 ? -0.189 -22.062 6.273 1 98.75 83 ASP A N 1
ATOM 594 C CA . ASP A 1 83 ? 0.75 -22.031 7.391 1 98.75 83 ASP A CA 1
ATOM 595 C C . ASP A 1 83 ? 0.236 -21.125 8.516 1 98.75 83 ASP A C 1
ATOM 597 O O . ASP A 1 83 ? 0.413 -21.438 9.695 1 98.75 83 ASP A O 1
ATOM 601 N N . ALA A 1 84 ? -0.355 -20.016 8.156 1 98.75 84 ALA A N 1
ATOM 602 C CA . ALA A 1 84 ? -0.846 -19.062 9.148 1 98.75 84 ALA A CA 1
ATOM 603 C C . ALA A 1 84 ? -1.86 -19.719 10.086 1 98.75 84 ALA A C 1
ATOM 605 O O . ALA A 1 84 ? -2.031 -19.281 11.227 1 98.75 84 ALA A O 1
ATOM 606 N N . PHE A 1 85 ? -2.498 -20.781 9.633 1 98.38 85 PHE A N 1
ATOM 607 C CA . PHE A 1 85 ? -3.555 -21.422 10.414 1 98.38 85 PHE A CA 1
ATOM 608 C C . PHE A 1 85 ? -3.172 -22.844 10.789 1 98.38 85 PHE A C 1
ATOM 610 O O . PHE A 1 85 ? -4.012 -23.625 11.25 1 98.38 85 PHE A O 1
ATOM 617 N N . ASP A 1 86 ? -1.968 -23.219 10.508 1 98 86 ASP A N 1
ATOM 618 C CA . ASP A 1 86 ? -1.451 -24.562 10.812 1 98 86 ASP A CA 1
ATOM 619 C C . ASP A 1 86 ? -2.281 -25.641 10.117 1 98 86 ASP A C 1
ATOM 621 O O . ASP A 1 86 ? -2.719 -26.594 10.758 1 98 86 ASP A O 1
ATOM 625 N N . ARG A 1 87 ? -2.48 -25.406 8.883 1 97.94 87 ARG A N 1
ATOM 626 C CA . ARG A 1 87 ? -3.232 -26.344 8.062 1 97.94 87 ARG A CA 1
ATOM 627 C C . ARG A 1 87 ? -2.383 -26.859 6.91 1 97.94 87 ARG A C 1
ATOM 629 O O . ARG A 1 87 ? -1.478 -26.172 6.438 1 97.94 87 ARG A O 1
ATOM 636 N N . GLY A 1 88 ? -2.639 -28.031 6.469 1 98.06 88 GLY A N 1
ATOM 637 C CA . GLY A 1 88 ? -2.053 -28.531 5.242 1 98.06 88 GLY A CA 1
ATOM 638 C C . GLY A 1 88 ? -2.848 -28.172 4.004 1 98.06 88 GLY A C 1
ATOM 639 O O . GLY A 1 88 ? -3.896 -27.531 4.098 1 98.06 88 GLY A O 1
ATOM 640 N N . LEU A 1 89 ? -2.352 -28.562 2.848 1 98.44 89 LEU A N 1
ATOM 641 C CA . LEU A 1 89 ? -3.049 -28.359 1.581 1 98.44 89 LEU A CA 1
ATOM 642 C C . LEU A 1 89 ? -3.686 -29.656 1.098 1 98.44 89 LEU A C 1
ATOM 644 O O . LEU A 1 89 ? -3.139 -30.75 1.313 1 98.44 89 LEU A O 1
ATOM 648 N N . VAL A 1 90 ? -4.781 -29.516 0.463 1 98.56 90 VAL A N 1
ATOM 649 C CA . VAL A 1 90 ? -5.469 -30.641 -0.15 1 98.56 90 VAL A CA 1
ATOM 650 C C . VAL A 1 90 ? -6.027 -30.234 -1.511 1 98.56 90 VAL A C 1
ATOM 652 O O . VAL A 1 90 ? -6.297 -29.062 -1.749 1 98.56 90 VAL A O 1
ATOM 655 N N . VAL A 1 91 ? -6.16 -31.219 -2.32 1 98.56 91 VAL A N 1
ATOM 656 C CA . VAL A 1 91 ? -6.84 -30.953 -3.582 1 98.56 91 VAL A CA 1
ATOM 657 C C . VAL A 1 91 ? -8.336 -30.75 -3.332 1 98.56 91 VAL A C 1
ATOM 659 O O . VAL A 1 91 ? -9.008 -31.625 -2.781 1 98.56 91 VAL A O 1
ATOM 662 N N . ASP A 1 92 ? -8.82 -29.609 -3.666 1 98.12 92 ASP A N 1
ATOM 663 C CA . ASP A 1 92 ? -10.25 -29.344 -3.551 1 98.12 92 ASP A CA 1
ATOM 664 C C . ASP A 1 92 ? -10.992 -29.797 -4.801 1 98.12 92 ASP A C 1
ATOM 666 O O . ASP A 1 92 ? -10.688 -29.344 -5.91 1 98.12 92 ASP A O 1
ATOM 670 N N . GLU A 1 93 ? -11.984 -30.547 -4.648 1 97.75 93 GLU A N 1
ATOM 671 C CA . GLU A 1 93 ? -12.656 -31.188 -5.777 1 97.75 93 GLU A CA 1
ATOM 672 C C . GLU A 1 93 ? -13.398 -30.156 -6.625 1 97.75 93 GLU A C 1
ATOM 674 O O . GLU A 1 93 ? -13.469 -30.281 -7.852 1 97.75 93 GLU A O 1
ATOM 679 N N . VAL A 1 94 ? -14.016 -29.219 -5.98 1 97.69 94 VAL A N 1
ATOM 680 C CA . VAL A 1 94 ? -14.742 -28.188 -6.707 1 97.69 94 VAL A CA 1
ATOM 681 C C . VAL A 1 94 ? -13.766 -27.344 -7.531 1 97.69 94 VAL A C 1
ATOM 683 O O . VAL A 1 94 ? -14.016 -27.078 -8.711 1 97.69 94 VAL A O 1
ATOM 686 N N . ALA A 1 95 ? -12.68 -26.969 -6.91 1 97.81 95 ALA A N 1
ATOM 687 C CA . ALA A 1 95 ? -11.648 -26.203 -7.602 1 97.81 95 ALA A CA 1
ATOM 688 C C . ALA A 1 95 ? -11.039 -27.016 -8.742 1 97.81 95 ALA A C 1
ATOM 690 O O . ALA A 1 95 ? -10.797 -26.484 -9.828 1 97.81 95 ALA A O 1
ATOM 691 N N . LEU A 1 96 ? -10.773 -28.281 -8.492 1 98.19 96 LEU A N 1
ATOM 692 C CA . LEU A 1 96 ? -10.188 -29.141 -9.508 1 98.19 96 LEU A CA 1
ATOM 693 C C . LEU A 1 96 ? -11.078 -29.219 -10.734 1 98.19 96 LEU A C 1
ATOM 695 O O . LEU A 1 96 ? -10.602 -29.109 -11.867 1 98.19 96 LEU A O 1
ATOM 699 N N . ALA A 1 97 ? -12.328 -29.438 -10.492 1 98.06 97 ALA A N 1
ATOM 700 C CA . ALA A 1 97 ? -13.273 -29.531 -11.602 1 98.06 97 ALA A CA 1
ATOM 701 C C . ALA A 1 97 ? -13.266 -28.266 -12.438 1 98.06 97 ALA A C 1
ATOM 703 O O . ALA A 1 97 ? -13.336 -28.312 -13.664 1 98.06 97 ALA A O 1
ATOM 704 N N . ASP A 1 98 ? -13.211 -27.156 -11.789 1 97.62 98 ASP A N 1
ATOM 705 C CA . ASP A 1 98 ? -13.219 -25.875 -12.5 1 97.62 98 ASP A CA 1
ATOM 706 C C . ASP A 1 98 ? -11.93 -25.688 -13.289 1 97.62 98 ASP A C 1
ATOM 708 O O . ASP A 1 98 ? -11.953 -25.188 -14.414 1 97.62 98 ASP A O 1
ATOM 712 N N . VAL A 1 99 ? -10.797 -25.984 -12.672 1 97.5 99 VAL A N 1
ATOM 713 C CA . VAL A 1 99 ? -9.5 -25.875 -13.336 1 97.5 99 VAL A CA 1
ATOM 714 C C . VAL A 1 99 ? -9.492 -26.734 -14.594 1 97.5 99 VAL A C 1
ATOM 716 O O . VAL A 1 99 ? -9.078 -26.281 -15.664 1 97.5 99 VAL A O 1
ATOM 719 N N . GLU A 1 100 ? -9.984 -27.922 -14.461 1 97.38 100 GLU A N 1
ATOM 720 C CA . GLU A 1 100 ? -10.023 -28.844 -15.594 1 97.38 100 GLU A CA 1
ATOM 721 C C . GLU A 1 100 ? -10.938 -28.312 -16.703 1 97.38 100 GLU A C 1
ATOM 723 O O . GLU A 1 100 ? -10.602 -28.406 -17.891 1 97.38 100 GLU A O 1
ATOM 728 N N . ARG A 1 101 ? -12.062 -27.859 -16.328 1 97 101 ARG A N 1
ATOM 729 C CA . ARG A 1 101 ? -12.984 -27.281 -17.297 1 97 101 ARG A CA 1
ATOM 730 C C . ARG A 1 101 ? -12.336 -26.125 -18.062 1 97 101 ARG A C 1
ATOM 732 O O . ARG A 1 101 ? -12.477 -26.016 -19.281 1 97 101 ARG A O 1
ATOM 739 N N . THR A 1 102 ? -11.664 -25.25 -17.344 1 95.94 102 THR A N 1
ATOM 740 C CA . THR A 1 102 ? -10.992 -24.109 -17.938 1 95.94 102 THR A CA 1
ATOM 741 C C . THR A 1 102 ? -9.898 -24.562 -18.906 1 95.94 102 THR A C 1
ATOM 743 O O . THR A 1 102 ? -9.773 -24.031 -20 1 95.94 102 THR A O 1
ATOM 746 N N . LEU A 1 103 ? -9.133 -25.531 -18.484 1 95.5 103 LEU A N 1
ATOM 747 C CA . LEU A 1 103 ? -8.055 -26.062 -19.312 1 95.5 103 LEU A CA 1
ATOM 748 C C . LEU A 1 103 ? -8.617 -26.672 -20.594 1 95.5 103 LEU A C 1
ATOM 750 O O . LEU A 1 103 ? -8.039 -26.5 -21.672 1 95.5 103 LEU A O 1
ATOM 754 N N . GLU A 1 104 ? -9.695 -27.328 -20.484 1 95.38 104 GLU A N 1
ATOM 755 C CA . GLU A 1 104 ? -10.352 -27.891 -21.656 1 95.38 104 GLU A CA 1
ATOM 756 C C . GLU A 1 104 ? -10.812 -26.812 -22.609 1 95.38 104 GLU A C 1
ATOM 758 O O . GLU A 1 104 ? -10.672 -26.938 -23.828 1 95.38 104 GLU A O 1
ATOM 763 N N . ALA A 1 105 ? -11.344 -25.828 -22.031 1 94.62 105 ALA A N 1
ATOM 764 C CA . ALA A 1 105 ? -11.914 -24.75 -22.828 1 94.62 105 ALA A CA 1
ATOM 765 C C . ALA A 1 105 ? -10.836 -24.031 -23.625 1 94.62 105 ALA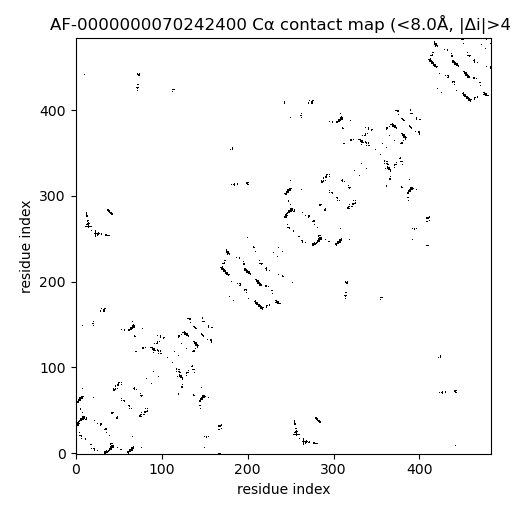 A C 1
ATOM 767 O O . ALA A 1 105 ? -11.086 -23.562 -24.75 1 94.62 105 ALA A O 1
ATOM 768 N N . ILE A 1 106 ? -9.633 -24.016 -23.094 1 92.19 106 ILE A N 1
ATOM 769 C CA . ILE A 1 106 ? -8.602 -23.219 -23.75 1 92.19 106 ILE A CA 1
ATOM 770 C C . ILE A 1 106 ? -7.633 -24.125 -24.5 1 92.19 106 ILE A C 1
ATOM 772 O O . ILE A 1 106 ? -6.676 -23.656 -25.109 1 92.19 106 ILE A O 1
ATOM 776 N N . ALA A 1 107 ? -7.828 -25.359 -24.484 1 91.62 107 ALA A N 1
ATOM 777 C CA . ALA A 1 107 ? -6.93 -26.344 -25.062 1 91.62 107 ALA A CA 1
ATOM 778 C C . ALA A 1 107 ? -6.672 -26.062 -26.547 1 91.62 107 ALA A C 1
ATOM 780 O O . ALA A 1 107 ? -5.566 -26.297 -27.047 1 91.62 107 ALA A O 1
ATOM 781 N N . GLY A 1 108 ? -7.652 -25.594 -27.266 1 91.25 108 GLY A N 1
ATOM 782 C CA . GLY A 1 108 ? -7.488 -25.281 -28.688 1 91.25 108 GLY A CA 1
ATOM 783 C C . GLY A 1 108 ? -6.551 -24.109 -28.922 1 91.25 108 GLY A C 1
ATOM 784 O O . GLY A 1 108 ? -5.75 -24.141 -29.859 1 91.25 108 GLY A O 1
ATOM 785 N N . GLU A 1 109 ? -6.648 -23.203 -28.078 1 88 109 GLU A N 1
ATOM 786 C CA . GLU A 1 109 ? -5.848 -22 -28.219 1 88 109 GLU A CA 1
ATOM 787 C C . GLU A 1 109 ? -4.418 -22.219 -27.734 1 88 109 GLU A C 1
ATOM 789 O O . GLU A 1 109 ? -3.48 -21.594 -28.234 1 88 109 GLU A O 1
ATOM 794 N N . TYR A 1 110 ? -4.227 -23.156 -26.844 1 89.06 110 TYR A N 1
ATOM 795 C CA . TYR A 1 110 ? -2.922 -23.422 -26.25 1 89.06 110 TYR A CA 1
ATOM 796 C C . TYR A 1 110 ? -2.623 -24.922 -26.25 1 89.06 110 TYR A C 1
ATOM 798 O O . TYR A 1 110 ? -2.566 -25.547 -25.188 1 89.06 110 TYR A O 1
ATOM 806 N N . PRO A 1 111 ? -2.318 -25.391 -27.266 1 87.44 111 PRO A N 1
ATOM 807 C CA . PRO A 1 111 ? -2.141 -26.844 -27.391 1 87.44 111 PRO A CA 1
ATOM 808 C C . PRO A 1 111 ? -0.927 -27.359 -26.609 1 87.44 111 PRO A C 1
ATOM 810 O O . PRO A 1 111 ? -0.887 -28.516 -26.203 1 87.44 111 PRO A O 1
ATOM 813 N N . ASP A 1 112 ? -0.01 -26.516 -26.312 1 88.19 112 ASP A N 1
ATOM 814 C CA . ASP A 1 112 ? 1.219 -26.969 -25.656 1 88.19 112 ASP A CA 1
ATOM 815 C C . ASP A 1 112 ? 1.226 -26.562 -24.172 1 88.19 112 ASP A C 1
ATOM 817 O O . ASP A 1 112 ? 2.271 -26.594 -23.531 1 88.19 112 ASP A O 1
ATOM 821 N N . LEU A 1 113 ? 0.053 -26.266 -23.719 1 90.75 113 LEU A N 1
ATOM 822 C CA . LEU A 1 113 ? -0.035 -25.828 -22.328 1 90.75 113 LEU A CA 1
ATOM 823 C C . LEU A 1 113 ? 0.132 -27.016 -21.375 1 90.75 113 LEU A C 1
ATOM 825 O O . LEU A 1 113 ? -0.556 -28.031 -21.516 1 90.75 113 LEU A O 1
ATOM 829 N N . GLU A 1 114 ? 1.061 -26.922 -20.5 1 90.5 114 GLU A N 1
ATOM 830 C CA . GLU A 1 114 ? 1.31 -27.969 -19.516 1 90.5 114 GLU A CA 1
ATOM 831 C C . GLU A 1 114 ? 0.945 -27.5 -18.109 1 90.5 114 GLU A C 1
ATOM 833 O O . GLU A 1 114 ? 1.734 -26.812 -17.453 1 90.5 114 GLU A O 1
ATOM 838 N N . VAL A 1 115 ? -0.2 -28 -17.656 1 94.06 115 VAL A N 1
ATOM 839 C CA . VAL A 1 115 ? -0.656 -27.594 -16.344 1 94.06 115 VAL A CA 1
ATOM 840 C C . VAL A 1 115 ? -1.061 -28.812 -15.523 1 94.06 115 VAL A C 1
ATOM 842 O O . VAL A 1 115 ? -1.762 -29.703 -16.031 1 94.06 115 VAL A O 1
ATOM 845 N N . ASP A 1 116 ? -0.522 -28.906 -14.336 1 94.88 116 ASP A N 1
ATOM 846 C CA . ASP A 1 116 ? -0.999 -29.875 -13.359 1 94.88 116 ASP A CA 1
ATOM 847 C C . ASP A 1 116 ? -2.252 -29.375 -12.648 1 94.88 116 ASP A C 1
ATOM 849 O O . ASP A 1 116 ? -2.16 -28.656 -11.656 1 94.88 116 ASP A O 1
ATOM 853 N N . ALA A 1 117 ? -3.355 -29.875 -13.102 1 96.88 117 ALA A N 1
ATOM 854 C CA . ALA A 1 117 ? -4.637 -29.375 -12.609 1 96.88 117 ALA A CA 1
ATOM 855 C C . ALA A 1 117 ? -4.781 -29.625 -11.109 1 96.88 117 ALA A C 1
ATOM 857 O O . ALA A 1 117 ? -5.309 -28.781 -10.383 1 96.88 117 ALA A O 1
ATOM 858 N N . ALA A 1 118 ? -4.348 -30.781 -10.68 1 97.31 118 ALA A N 1
ATOM 859 C CA . ALA A 1 118 ? -4.441 -31.125 -9.266 1 97.31 118 ALA A CA 1
ATOM 860 C C . ALA A 1 118 ? -3.605 -30.172 -8.414 1 97.31 118 ALA A C 1
ATOM 862 O O . ALA A 1 118 ? -4.043 -29.734 -7.348 1 97.31 118 ALA A O 1
ATOM 863 N N . ALA A 1 119 ? -2.496 -29.875 -8.875 1 95.56 119 ALA A N 1
ATOM 864 C CA . ALA A 1 119 ? -1.626 -28.938 -8.164 1 95.56 119 ALA A CA 1
ATOM 865 C C . ALA A 1 119 ? -2.242 -27.547 -8.109 1 95.56 119 ALA A C 1
ATOM 867 O O . ALA A 1 119 ? -2.166 -26.859 -7.086 1 95.56 119 ALA A O 1
ATOM 868 N N . GLU A 1 120 ? -2.834 -27.156 -9.203 1 96.12 120 GLU A N 1
ATOM 869 C CA . GLU A 1 120 ? -3.469 -25.844 -9.305 1 96.12 120 GLU A CA 1
ATOM 870 C C . GLU A 1 120 ? -4.645 -25.734 -8.336 1 96.12 120 GLU A C 1
ATOM 872 O O . GLU A 1 120 ? -4.961 -24.641 -7.863 1 96.12 120 GLU A O 1
ATOM 877 N N . ALA A 1 121 ? -5.23 -26.844 -8.008 1 97.88 121 ALA A N 1
ATOM 878 C CA . ALA A 1 121 ? -6.484 -26.859 -7.258 1 97.88 121 ALA A CA 1
ATOM 879 C C . ALA A 1 121 ? -6.238 -27.094 -5.773 1 97.88 121 ALA A C 1
ATOM 881 O O . ALA A 1 121 ? -7.184 -27.328 -5.008 1 97.88 121 ALA A O 1
ATOM 882 N N . ARG A 1 122 ? -5 -27.125 -5.344 1 98 122 ARG A N 1
ATOM 883 C CA . ARG A 1 122 ? -4.703 -27.328 -3.928 1 98 122 ARG A CA 1
ATOM 884 C C . ARG A 1 122 ? -5.051 -26.094 -3.113 1 98 122 ARG A C 1
ATOM 886 O O . ARG A 1 122 ? -4.676 -24.969 -3.482 1 98 122 ARG A O 1
ATOM 893 N N . LEU A 1 123 ? -5.758 -26.281 -2.039 1 98.69 123 LEU A N 1
ATOM 894 C CA . LEU A 1 123 ? -6.176 -25.234 -1.12 1 98.69 123 LEU A CA 1
ATOM 895 C C . LEU A 1 123 ? -5.988 -25.672 0.329 1 98.69 123 LEU A C 1
ATOM 897 O O . LEU A 1 123 ? -5.832 -26.859 0.606 1 98.69 123 LEU A O 1
ATOM 901 N N . PRO A 1 124 ? -5.949 -24.719 1.271 1 98.69 124 PRO A N 1
ATOM 902 C CA . PRO A 1 124 ? -5.863 -25.094 2.684 1 98.69 124 PRO A CA 1
ATOM 903 C C . PRO A 1 124 ? -7.008 -26.016 3.123 1 98.69 124 PRO A C 1
ATOM 905 O O . PRO A 1 124 ? -8.164 -25.781 2.758 1 98.69 124 PRO A O 1
ATOM 908 N N . ARG A 1 125 ? -6.645 -27 3.875 1 98.25 125 ARG A N 1
ATOM 909 C CA . ARG A 1 125 ? -7.66 -27.922 4.391 1 98.25 125 ARG A CA 1
ATOM 910 C C . ARG A 1 125 ? -8.75 -27.156 5.133 1 98.25 125 ARG A C 1
ATOM 912 O O . ARG A 1 125 ? -8.461 -26.312 5.984 1 98.25 125 ARG A O 1
ATOM 919 N N . GLY A 1 126 ? -10.023 -27.453 4.797 1 97.25 126 GLY A N 1
ATOM 920 C CA . GLY A 1 126 ? -11.148 -26.844 5.484 1 97.25 126 GLY A CA 1
ATOM 921 C C . GLY A 1 126 ? -11.516 -25.484 4.934 1 97.25 126 GLY A C 1
ATOM 922 O O . GLY A 1 126 ? -12.461 -24.844 5.41 1 97.25 126 GLY A O 1
ATOM 923 N N . SER A 1 127 ? -10.883 -25.031 3.857 1 98.25 127 SER A N 1
ATOM 924 C CA . SER A 1 127 ? -11.203 -23.734 3.262 1 98.25 127 SER A CA 1
ATOM 925 C C . SER A 1 127 ? -12.375 -23.844 2.293 1 98.25 127 SER A C 1
ATOM 927 O O . SER A 1 127 ? -12.703 -24.953 1.834 1 98.25 127 SER A O 1
ATOM 929 N N . ARG A 1 128 ? -13.078 -22.766 2.035 1 98.56 128 ARG A N 1
ATOM 930 C CA . ARG A 1 128 ? -14.086 -22.625 0.989 1 98.56 128 ARG A CA 1
ATOM 931 C C . ARG A 1 128 ? -13.461 -22.141 -0.313 1 98.56 128 ARG A C 1
ATOM 933 O O . ARG A 1 128 ? -12.883 -21.047 -0.356 1 98.56 128 ARG A O 1
ATOM 940 N N . PRO A 1 129 ? -13.578 -22.906 -1.338 1 98.56 129 PRO A N 1
ATOM 941 C CA . PRO A 1 129 ? -12.977 -22.469 -2.6 1 98.56 129 PRO A CA 1
ATOM 942 C C . PRO A 1 129 ? -13.703 -21.281 -3.225 1 98.56 129 PRO A C 1
ATOM 944 O O . PRO A 1 129 ? -14.93 -21.188 -3.129 1 98.56 129 PRO A O 1
ATOM 947 N N . LEU A 1 130 ? -12.977 -20.391 -3.793 1 98.69 130 LEU A N 1
ATOM 948 C CA . LEU A 1 130 ? -13.477 -19.328 -4.672 1 98.69 130 LEU A CA 1
ATOM 949 C C . LEU A 1 130 ? -13.039 -19.578 -6.113 1 98.69 130 LEU A C 1
ATOM 951 O O . LEU A 1 130 ? -11.859 -19.422 -6.445 1 98.69 130 LEU A O 1
ATOM 955 N N . ILE A 1 131 ? -13.984 -19.859 -6.945 1 97.62 131 ILE A N 1
ATOM 956 C CA . ILE A 1 131 ? -13.695 -20.234 -8.32 1 97.62 131 ILE A CA 1
ATOM 957 C C . ILE A 1 131 ? -13.258 -19 -9.117 1 97.62 131 ILE A C 1
ATOM 959 O O . ILE A 1 131 ? -13.859 -17.938 -8.984 1 97.62 131 ILE A O 1
ATOM 963 N N . ASN A 1 132 ? -12.234 -19.172 -9.852 1 96.69 132 ASN A N 1
ATOM 964 C CA . ASN A 1 132 ? -11.719 -18.094 -10.688 1 96.69 132 ASN A CA 1
ATOM 965 C C . ASN A 1 132 ? -12.289 -18.172 -12.102 1 96.69 132 ASN A C 1
ATOM 967 O O . ASN A 1 132 ? -11.633 -18.672 -13.008 1 96.69 132 ASN A O 1
ATOM 971 N N . HIS A 1 133 ? -13.383 -17.547 -12.375 1 91.12 133 HIS A N 1
ATOM 972 C CA . HIS A 1 133 ? -14.086 -17.609 -13.648 1 91.12 133 HIS A CA 1
ATOM 973 C C . HIS A 1 133 ? -13.328 -16.859 -14.734 1 91.12 133 HIS A C 1
ATOM 975 O O . HIS A 1 133 ? -13.562 -17.062 -15.93 1 91.12 133 HIS A O 1
ATOM 981 N N . ALA A 1 134 ? -12.469 -16.031 -14.32 1 91.69 134 ALA A N 1
ATOM 982 C CA . ALA A 1 134 ? -11.75 -15.188 -15.273 1 91.69 134 ALA A CA 1
ATOM 983 C C . ALA A 1 134 ? -10.32 -15.672 -15.469 1 91.69 134 ALA A C 1
ATOM 985 O O . ALA A 1 134 ? -9.57 -15.109 -16.266 1 91.69 134 ALA A O 1
ATOM 986 N N . GLY A 1 135 ? -9.945 -16.672 -14.719 1 93 135 GLY A N 1
ATOM 987 C CA . GLY A 1 135 ? -8.594 -17.203 -14.773 1 93 135 GLY A CA 1
ATOM 988 C C . GLY A 1 135 ? -8.516 -18.672 -14.375 1 93 135 GLY A C 1
ATOM 989 O O . GLY A 1 135 ? -9.508 -19.391 -14.469 1 93 135 GLY A O 1
ATOM 990 N N . LEU A 1 136 ? -7.352 -19.141 -14.047 1 93.81 136 LEU A N 1
ATOM 991 C CA . LEU A 1 136 ? -7.121 -20.562 -13.828 1 93.81 136 LEU A CA 1
ATOM 992 C C . LEU A 1 136 ? -7.07 -20.891 -12.344 1 93.81 136 LEU A C 1
ATOM 994 O O . LEU A 1 136 ? -7.746 -21.812 -11.875 1 93.81 136 LEU A O 1
ATOM 998 N N . SER A 1 137 ? -6.27 -20.125 -11.594 1 95.88 137 SER A N 1
ATOM 999 C CA . SER A 1 137 ? -5.98 -20.469 -10.203 1 95.88 137 SER A CA 1
ATOM 1000 C C . SER A 1 137 ? -7.121 -20.047 -9.281 1 95.88 137 SER A C 1
ATOM 1002 O O . SER A 1 137 ? -7.496 -18.875 -9.25 1 95.88 137 SER A O 1
ATOM 1004 N N . PRO A 1 138 ? -7.641 -20.938 -8.469 1 98.25 138 PRO A N 1
ATOM 1005 C CA . PRO A 1 138 ? -8.703 -20.594 -7.523 1 98.25 138 PRO A CA 1
ATOM 1006 C C . PRO A 1 138 ? -8.195 -19.797 -6.316 1 98.25 138 PRO A C 1
ATOM 1008 O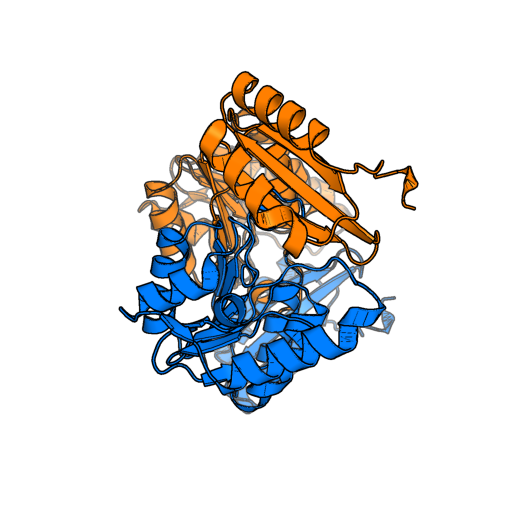 O . PRO A 1 138 ? -7.016 -19.906 -5.965 1 98.25 138 PRO A O 1
ATOM 1011 N N . GLY A 1 139 ? -9.109 -19 -5.77 1 98.62 139 GLY A N 1
ATOM 1012 C CA . GLY A 1 139 ? -8.922 -18.469 -4.43 1 98.62 139 GLY A CA 1
ATOM 1013 C C . GLY A 1 139 ? -9.578 -19.312 -3.352 1 98.62 139 GLY A C 1
ATOM 1014 O O . GLY A 1 139 ? -9.969 -20.453 -3.602 1 98.62 139 GLY A O 1
ATOM 1015 N N . CYS A 1 140 ? -9.617 -18.766 -2.139 1 98.81 140 CYS A N 1
ATOM 1016 C CA . CYS A 1 140 ? -10.281 -19.484 -1.06 1 98.81 140 CYS A CA 1
ATOM 1017 C C . CYS A 1 140 ? -10.562 -18.562 0.124 1 98.81 140 CYS A C 1
ATOM 1019 O O . CYS A 1 140 ? -10.078 -17.438 0.164 1 98.81 140 CYS A O 1
ATOM 1021 N N . VAL A 1 141 ? -11.414 -19.016 0.951 1 98.81 141 VAL A N 1
ATOM 1022 C CA . VAL A 1 141 ? -11.68 -18.375 2.234 1 98.81 141 VAL A CA 1
ATOM 1023 C C . VAL A 1 141 ? -11.297 -19.312 3.373 1 98.81 141 VAL A C 1
ATOM 1025 O O . VAL A 1 141 ? -11.758 -20.469 3.418 1 98.81 141 VAL A O 1
ATOM 1028 N N . VAL A 1 142 ? -10.398 -18.875 4.168 1 97.94 142 VAL A N 1
ATOM 1029 C CA . VAL A 1 142 ? -9.992 -19.578 5.383 1 97.94 142 VAL A CA 1
ATOM 1030 C C . VAL A 1 142 ? -10.289 -18.719 6.605 1 97.94 142 VAL A C 1
ATOM 1032 O O . VAL A 1 142 ? -9.648 -17.688 6.82 1 97.94 142 VAL A O 1
ATOM 1035 N N . ASP A 1 143 ? -11.25 -19.172 7.48 1 97.12 143 ASP A N 1
ATOM 1036 C CA . ASP A 1 143 ? -11.688 -18.359 8.609 1 97.12 143 ASP A CA 1
ATOM 1037 C C . ASP A 1 143 ? -12.117 -16.969 8.141 1 97.12 143 ASP A C 1
ATOM 1039 O O . ASP A 1 143 ? -13.047 -16.828 7.344 1 97.12 143 ASP A O 1
ATOM 1043 N N . ASN A 1 144 ? -11.453 -15.961 8.531 1 98.69 144 ASN A N 1
ATOM 1044 C CA . ASN A 1 144 ? -11.828 -14.609 8.148 1 98.69 144 ASN A CA 1
ATOM 1045 C C . ASN A 1 144 ? -10.875 -14.031 7.105 1 98.69 144 ASN A C 1
ATOM 1047 O O . ASN A 1 144 ? -10.789 -12.82 6.938 1 98.69 144 ASN A O 1
ATOM 1051 N N . VAL A 1 145 ? -10.117 -14.938 6.375 1 98.94 145 VAL A N 1
ATOM 1052 C CA . VAL A 1 145 ? -9.141 -14.523 5.371 1 98.94 145 VAL A CA 1
ATOM 1053 C C . VAL A 1 145 ? -9.641 -14.898 3.979 1 98.94 145 VAL A C 1
ATOM 1055 O O . VAL A 1 145 ? -9.992 -16.047 3.727 1 98.94 145 VAL A O 1
ATOM 1058 N N . TYR A 1 146 ? -9.719 -13.938 3.076 1 98.94 146 TYR A N 1
ATOM 1059 C CA . TYR A 1 146 ? -10.141 -14.094 1.688 1 98.94 146 TYR A CA 1
ATOM 1060 C C . TYR A 1 146 ? -8.945 -13.977 0.741 1 98.94 146 TYR A C 1
ATOM 1062 O O . TYR A 1 146 ? -8.328 -12.914 0.639 1 98.94 146 TYR A O 1
ATOM 1070 N N . VAL A 1 147 ? -8.648 -15.023 0.039 1 98.94 147 VAL A N 1
ATOM 1071 C CA . VAL A 1 147 ? -7.477 -15.078 -0.827 1 98.94 147 VAL A CA 1
ATOM 1072 C C . VAL A 1 147 ? -7.898 -14.906 -2.283 1 98.94 147 VAL A C 1
ATOM 1074 O O . VAL A 1 147 ? -8.648 -15.727 -2.816 1 98.94 147 VAL A O 1
ATOM 1077 N N . LEU A 1 148 ? -7.41 -13.875 -2.914 1 98.88 148 LEU A N 1
ATOM 1078 C CA . LEU A 1 148 ? -7.812 -13.492 -4.266 1 98.88 148 LEU A CA 1
ATOM 1079 C C . LEU A 1 148 ? -6.598 -13.398 -5.184 1 98.88 148 LEU A C 1
ATOM 1081 O O . LEU A 1 148 ? -5.473 -13.211 -4.719 1 98.88 148 LEU A O 1
ATOM 1085 N N . PRO A 1 149 ? -6.789 -13.531 -6.492 1 97.44 149 PRO A N 1
ATOM 1086 C CA . PRO A 1 149 ? -5.676 -13.43 -7.438 1 97.44 149 PRO A CA 1
ATOM 1087 C C . PRO A 1 149 ? -5.105 -12.016 -7.531 1 97.44 149 PRO A C 1
ATOM 1089 O O . PRO A 1 149 ? -5.734 -11.062 -7.066 1 97.44 149 PRO A O 1
ATOM 1092 N N . GLY A 1 150 ? -3.945 -11.961 -8.156 1 96.5 150 GLY A N 1
ATOM 1093 C CA . GLY A 1 150 ? -3.289 -10.672 -8.305 1 96.5 150 GLY A CA 1
ATOM 1094 C C . GLY A 1 150 ? -3.705 -9.938 -9.57 1 96.5 150 GLY A C 1
ATOM 1095 O O . GLY A 1 150 ? -3.662 -8.711 -9.617 1 96.5 150 GLY A O 1
ATOM 1096 N N . ILE A 1 151 ? -3.998 -10.648 -10.625 1 94.56 151 ILE A N 1
ATOM 1097 C CA . ILE A 1 151 ? -4.457 -10.016 -11.852 1 94.56 151 ILE A CA 1
ATOM 1098 C C . ILE A 1 151 ? -5.754 -9.25 -11.594 1 94.56 151 ILE A C 1
ATOM 1100 O O . ILE A 1 151 ? -6.754 -9.844 -11.172 1 94.56 151 ILE A O 1
ATOM 1104 N N . PRO A 1 152 ? -5.789 -7.969 -11.898 1 96.38 152 PRO A N 1
ATOM 1105 C CA . PRO A 1 152 ? -6.914 -7.125 -11.477 1 96.38 152 PRO A CA 1
ATOM 1106 C C . PRO A 1 152 ? -8.258 -7.645 -11.969 1 96.38 152 PRO A C 1
ATOM 1108 O O . PRO A 1 152 ? -9.203 -7.773 -11.188 1 96.38 152 PRO A O 1
ATOM 1111 N N . SER A 1 153 ? -8.383 -8.008 -13.25 1 95.62 153 SER A N 1
ATOM 1112 C CA . SER A 1 153 ? -9.664 -8.461 -13.781 1 95.62 153 SER A CA 1
ATOM 1113 C C . SER A 1 153 ? -10.125 -9.742 -13.094 1 95.62 153 SER A C 1
ATOM 1115 O O . SER A 1 153 ? -11.312 -9.914 -12.828 1 95.62 153 SER A O 1
ATOM 1117 N N . GLU A 1 154 ? -9.195 -10.648 -12.828 1 97.12 154 GLU A N 1
ATOM 1118 C CA . GLU A 1 154 ? -9.516 -11.867 -12.102 1 97.12 154 GLU A CA 1
ATOM 1119 C C . GLU A 1 154 ? -9.93 -11.562 -10.664 1 97.12 154 GLU A C 1
ATOM 1121 O O . GLU A 1 154 ? -10.922 -12.109 -10.164 1 97.12 154 GLU A O 1
ATOM 1126 N N . MET A 1 155 ? -9.211 -10.688 -10.023 1 97.94 155 MET A N 1
ATOM 1127 C CA . MET A 1 155 ? -9.453 -10.305 -8.641 1 97.94 155 MET A CA 1
ATOM 1128 C C . MET A 1 155 ? -10.828 -9.664 -8.484 1 97.94 155 MET A C 1
ATOM 1130 O O . MET A 1 155 ? -11.594 -10.031 -7.594 1 97.94 155 MET A O 1
ATOM 1134 N N . GLU A 1 156 ? -11.141 -8.734 -9.359 1 98.44 156 GLU A N 1
ATOM 1135 C CA . GLU A 1 156 ? -12.406 -8.008 -9.297 1 98.44 156 GLU A CA 1
ATOM 1136 C C . GLU A 1 156 ? -13.594 -8.953 -9.461 1 98.44 156 GLU A C 1
ATOM 1138 O O . GLU A 1 156 ? -14.562 -8.867 -8.711 1 98.44 156 GLU A O 1
ATOM 1143 N N . ARG A 1 157 ? -13.477 -9.844 -10.422 1 98.06 157 ARG A N 1
ATOM 1144 C CA . ARG A 1 157 ? -14.547 -10.797 -10.664 1 98.06 157 ARG A CA 1
ATOM 1145 C C . ARG A 1 157 ? -14.711 -11.75 -9.484 1 98.06 157 ARG A C 1
ATOM 1147 O O . ARG A 1 157 ? -15.836 -12.055 -9.07 1 98.06 157 ARG A O 1
ATOM 1154 N N . MET A 1 158 ? -13.625 -12.227 -8.977 1 98.62 158 MET A N 1
ATOM 1155 C CA . MET A 1 158 ? -13.695 -13.141 -7.84 1 98.62 158 MET A CA 1
ATOM 1156 C C . MET A 1 158 ? -14.273 -12.445 -6.609 1 98.62 158 MET A C 1
ATOM 1158 O O . MET A 1 158 ? -15.023 -13.047 -5.844 1 98.62 158 MET A O 1
ATOM 1162 N N . PHE A 1 159 ? -13.891 -11.188 -6.355 1 98.81 159 PHE A N 1
ATOM 1163 C CA . PHE A 1 159 ? -14.406 -10.43 -5.223 1 98.81 159 PHE A CA 1
ATOM 1164 C C . PHE A 1 159 ? -15.93 -10.414 -5.227 1 98.81 159 PHE A C 1
ATOM 1166 O O . PHE A 1 159 ? -16.562 -10.461 -4.172 1 98.81 159 PHE A O 1
ATOM 1173 N N . GLU A 1 160 ? -16.516 -10.344 -6.363 1 98.06 160 GLU A N 1
ATOM 1174 C CA . GLU A 1 160 ? -17.969 -10.289 -6.48 1 98.06 160 GLU A CA 1
ATOM 1175 C C . GLU A 1 160 ? -18.625 -11.523 -5.863 1 98.06 160 GLU A C 1
ATOM 1177 O O . GLU A 1 160 ? -19.766 -11.461 -5.398 1 98.06 160 GLU A O 1
ATOM 1182 N N . LEU A 1 161 ? -17.875 -12.641 -5.816 1 98.06 161 LEU A N 1
ATOM 1183 C CA . LEU A 1 161 ? -18.406 -13.875 -5.25 1 98.06 161 LEU A CA 1
ATOM 1184 C C . LEU A 1 161 ? -18.609 -13.742 -3.744 1 98.06 161 LEU A C 1
ATOM 1186 O O . LEU A 1 161 ? -19.359 -14.508 -3.143 1 98.06 161 LEU A O 1
ATOM 1190 N N . VAL A 1 162 ? -17.875 -12.789 -3.119 1 98.5 162 VAL A N 1
ATOM 1191 C CA . VAL A 1 162 ? -17.906 -12.711 -1.662 1 98.5 162 VAL A CA 1
ATOM 1192 C C . VAL A 1 162 ? -18.328 -11.305 -1.23 1 98.5 162 VAL A C 1
ATOM 1194 O O . VAL A 1 162 ? -18.375 -11.008 -0.035 1 98.5 162 VAL A O 1
ATOM 1197 N N . ALA A 1 163 ? -18.609 -10.414 -2.129 1 98.5 163 ALA A N 1
ATOM 1198 C CA . ALA A 1 163 ? -18.875 -9.008 -1.862 1 98.5 163 ALA A CA 1
ATOM 1199 C C . ALA A 1 163 ? -19.953 -8.844 -0.794 1 98.5 163 ALA A C 1
ATOM 1201 O O . ALA A 1 163 ? -19.859 -7.969 0.07 1 98.5 163 ALA A O 1
ATOM 1202 N N . GLU A 1 164 ? -20.938 -9.695 -0.834 1 98 164 GLU A N 1
ATOM 1203 C CA . GLU A 1 164 ? -22.094 -9.555 0.046 1 98 164 GLU A CA 1
ATOM 1204 C C . GLU A 1 164 ? -21.734 -9.938 1.481 1 98 164 GLU A C 1
ATOM 1206 O O . GLU A 1 164 ? -22.5 -9.656 2.408 1 98 164 GLU A O 1
ATOM 1211 N N . GLU A 1 165 ? -20.594 -10.531 1.658 1 98.44 165 GLU A N 1
ATOM 1212 C CA . GLU A 1 165 ? -20.172 -10.93 2.998 1 98.44 165 GLU A CA 1
ATOM 1213 C C . GLU A 1 165 ? -19.594 -9.742 3.771 1 98.44 165 GLU A C 1
ATOM 1215 O O . GLU A 1 165 ? -19.375 -9.836 4.984 1 98.44 165 GLU A O 1
ATOM 1220 N N . PHE A 1 166 ? -19.375 -8.633 3.111 1 98.5 166 PHE A N 1
ATOM 1221 C CA . PHE A 1 166 ? -18.797 -7.434 3.725 1 98.5 166 PHE A CA 1
ATOM 1222 C C . PHE A 1 166 ? -19.875 -6.379 3.953 1 98.5 166 PHE A C 1
ATOM 1224 O O . PHE A 1 166 ? -20.562 -5.973 3.014 1 98.5 166 PHE A O 1
ATOM 1231 N N . ASN A 1 167 ? -20.031 -6.047 5.148 1 96.62 167 ASN A N 1
ATOM 1232 C CA . ASN A 1 167 ? -21 -5.031 5.555 1 96.62 167 ASN A CA 1
ATOM 1233 C C . ASN A 1 167 ? -20.516 -4.262 6.781 1 96.62 167 ASN A C 1
ATOM 1235 O O . ASN A 1 167 ? -20.078 -4.863 7.762 1 96.62 167 ASN A O 1
ATOM 1239 N N . GLY A 1 168 ? -20.453 -2.992 6.602 1 95.94 168 GLY A N 1
ATOM 1240 C CA . GLY A 1 168 ? -20.109 -2.105 7.703 1 95.94 168 GLY A CA 1
ATOM 1241 C C . GLY A 1 168 ? -21.031 -0.914 7.824 1 95.94 168 GLY A C 1
ATOM 1242 O O . GLY A 1 168 ? -22 -0.788 7.059 1 95.94 168 GLY A O 1
ATOM 1243 N N . ASP A 1 169 ? -20.781 -0.059 8.867 1 95.5 169 ASP A N 1
ATOM 1244 C CA . ASP A 1 169 ? -21.703 1.034 9.156 1 95.5 169 ASP A CA 1
ATOM 1245 C C . ASP A 1 169 ? -21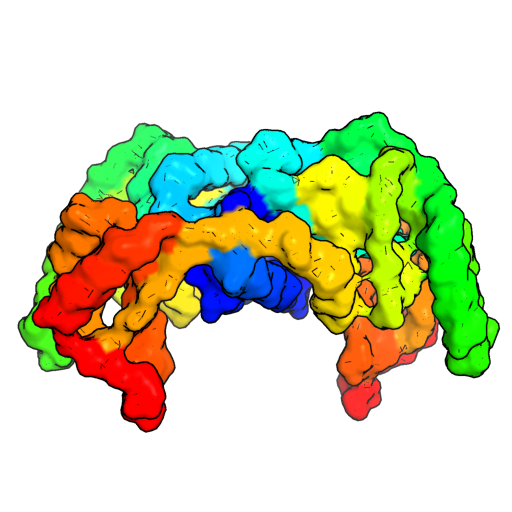.016 2.389 9.008 1 95.5 169 ASP A C 1
ATOM 1247 O O . ASP A 1 169 ? -21.594 3.424 9.352 1 95.5 169 ASP A O 1
ATOM 1251 N N . THR A 1 170 ? -19.859 2.357 8.508 1 95.62 170 THR A N 1
ATOM 1252 C CA . THR A 1 170 ? -19.141 3.625 8.336 1 95.62 170 THR A CA 1
ATOM 1253 C C . THR A 1 170 ? -19.703 4.395 7.141 1 95.62 170 THR A C 1
ATOM 1255 O O . THR A 1 170 ? -19.906 3.824 6.07 1 95.62 170 THR A O 1
ATOM 1258 N N . GLU A 1 171 ? -19.891 5.688 7.297 1 95.69 171 GLU A N 1
ATOM 1259 C CA . GLU A 1 171 ? -20.328 6.578 6.227 1 95.69 171 GLU A CA 1
ATOM 1260 C C . GLU A 1 171 ? -19.422 7.801 6.121 1 95.69 171 GLU A C 1
ATOM 1262 O O . GLU A 1 171 ? -18.688 8.125 7.062 1 95.69 171 GLU A O 1
ATOM 1267 N N . SER A 1 172 ? -19.453 8.406 4.887 1 95.56 172 SER A N 1
ATOM 1268 C CA . SER A 1 172 ? -18.625 9.586 4.656 1 95.56 172 SER A CA 1
ATOM 1269 C C . SER A 1 172 ? -19.422 10.703 3.988 1 95.56 172 SER A C 1
ATOM 1271 O O . SER A 1 172 ? -20.438 10.445 3.33 1 95.56 172 SER A O 1
ATOM 1273 N N . ARG A 1 173 ? -19.031 11.93 4.246 1 95.31 173 ARG A N 1
ATOM 1274 C CA . ARG A 1 173 ? -19.484 13.148 3.568 1 95.31 173 ARG A CA 1
ATOM 1275 C C . ARG A 1 173 ? -18.297 13.977 3.096 1 95.31 173 ARG A C 1
ATOM 1277 O O . ARG A 1 173 ? -17.25 13.992 3.742 1 95.31 173 ARG A O 1
ATOM 1284 N N . TYR A 1 174 ? -18.547 14.625 1.974 1 94.38 174 TYR A N 1
ATOM 1285 C CA . TYR A 1 174 ? -17.469 15.422 1.396 1 94.38 174 TYR A CA 1
ATOM 1286 C C . TYR A 1 174 ? -17.891 16.875 1.229 1 94.38 174 TYR A C 1
ATOM 1288 O O . TYR A 1 174 ? -19.031 17.156 0.857 1 94.38 174 TYR A O 1
ATOM 1296 N N . LEU A 1 175 ? -17.016 17.719 1.557 1 95.88 175 LEU A N 1
ATOM 1297 C CA . LEU A 1 175 ? -17.141 19.141 1.31 1 95.88 175 LEU A CA 1
ATOM 1298 C C . LEU A 1 175 ? -15.922 19.688 0.578 1 95.88 175 LEU A C 1
ATOM 1300 O O . LEU A 1 175 ? -14.812 19.172 0.755 1 95.88 175 LEU A O 1
ATOM 1304 N N . TYR A 1 176 ? -16.156 20.672 -0.222 1 95.44 176 TYR A N 1
ATOM 1305 C CA . TYR A 1 176 ? -15.078 21.25 -1.017 1 95.44 176 TYR A CA 1
ATOM 1306 C C . TYR A 1 176 ? -14.992 22.766 -0.781 1 95.44 176 TYR A C 1
ATOM 1308 O O . TYR A 1 176 ? -16 23.453 -0.755 1 95.44 176 TYR A O 1
ATOM 1316 N N . THR A 1 177 ? -13.797 23.219 -0.578 1 95 177 THR A N 1
ATOM 1317 C CA . THR A 1 177 ? -13.602 24.641 -0.3 1 95 177 THR A CA 1
ATOM 1318 C C . THR A 1 177 ? -12.266 25.125 -0.861 1 95 177 THR A C 1
ATOM 1320 O O . THR A 1 177 ? -11.312 24.359 -0.955 1 95 177 THR A O 1
ATOM 1323 N N . GLU A 1 178 ? -12.18 26.406 -1.172 1 92 178 GLU A N 1
ATOM 1324 C CA . GLU A 1 178 ? -10.938 27 -1.656 1 92 178 GLU A CA 1
ATOM 1325 C C . GLU A 1 178 ? -10.172 27.688 -0.524 1 92 178 GLU A C 1
ATOM 1327 O O . GLU A 1 178 ? -9.055 28.172 -0.727 1 92 178 GLU A O 1
ATOM 1332 N N . GLU A 1 179 ? -10.805 27.672 0.608 1 91.88 179 GLU A N 1
ATOM 1333 C CA . GLU A 1 179 ? -10.102 28.266 1.744 1 91.88 179 GLU A CA 1
ATOM 1334 C C . GLU A 1 179 ? -8.789 27.547 2.02 1 91.88 179 GLU A C 1
ATOM 1336 O O . GLU A 1 179 ? -8.711 26.328 1.941 1 91.88 179 GLU A O 1
ATOM 1341 N N . PRO A 1 180 ? -7.766 28.391 2.336 1 89.5 180 PRO A N 1
ATOM 1342 C CA . PRO A 1 180 ? -6.496 27.734 2.693 1 89.5 180 PRO A CA 1
ATOM 1343 C C . PRO A 1 180 ? -6.613 26.859 3.932 1 89.5 180 PRO A C 1
ATOM 1345 O O . PRO A 1 180 ? -7.324 27.203 4.879 1 89.5 180 PRO A O 1
ATOM 1348 N N . GLU A 1 181 ? -5.918 25.734 3.889 1 91.31 181 GLU A N 1
ATOM 1349 C CA . GLU A 1 181 ? -5.957 24.781 4.984 1 91.31 181 GLU A CA 1
ATOM 1350 C C . GLU A 1 181 ? -5.672 25.453 6.324 1 91.31 181 GLU A C 1
ATOM 1352 O O . GLU A 1 181 ? -6.293 25.125 7.336 1 91.31 181 GLU A O 1
ATOM 1357 N N . ALA A 1 182 ? -4.773 26.375 6.332 1 90 182 ALA A N 1
ATOM 1358 C CA . 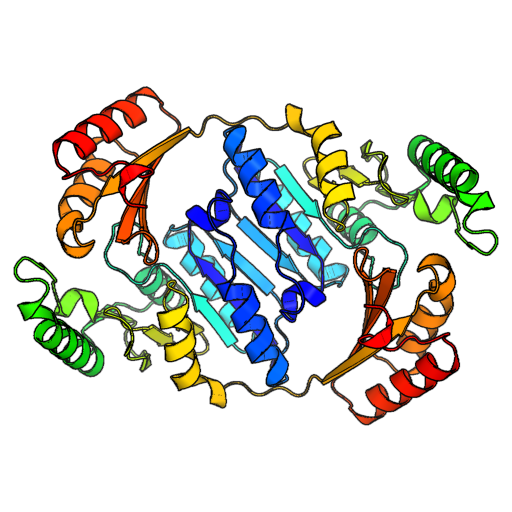ALA A 1 182 ? -4.344 27.062 7.551 1 90 182 ALA A CA 1
ATOM 1359 C C . ALA A 1 182 ? -5.504 27.812 8.195 1 90 182 ALA A C 1
ATOM 1361 O O . ALA A 1 182 ? -5.535 27.984 9.422 1 90 182 ALA A O 1
ATOM 1362 N N . ASN A 1 183 ? -6.449 28.172 7.371 1 92.62 183 ASN A N 1
ATOM 1363 C CA . ASN A 1 183 ? -7.582 28.953 7.859 1 92.62 183 ASN A CA 1
ATOM 1364 C C . ASN A 1 183 ? -8.711 28.047 8.359 1 92.62 183 ASN A C 1
ATOM 1366 O O . ASN A 1 183 ? -9.695 28.531 8.922 1 92.62 183 ASN A O 1
ATOM 1370 N N . LEU A 1 184 ? -8.461 26.75 8.188 1 95 184 LEU A N 1
ATOM 1371 C CA . LEU A 1 184 ? -9.547 25.812 8.477 1 95 184 LEU A CA 1
ATOM 1372 C C . LEU A 1 184 ? -9.344 25.141 9.82 1 95 184 LEU A C 1
ATOM 1374 O O . LEU A 1 184 ? -10.25 24.484 10.344 1 95 184 LEU A O 1
ATOM 1378 N N . LEU A 1 185 ? -8.273 25.328 10.469 1 94.25 185 LEU A N 1
ATOM 1379 C CA . LEU A 1 185 ? -7.797 24.516 11.586 1 94.25 185 LEU A CA 1
ATOM 1380 C C . LEU A 1 185 ? -8.805 24.516 12.727 1 94.25 185 LEU A C 1
ATOM 1382 O O . LEU A 1 185 ? -9.242 23.453 13.18 1 94.25 185 LEU A O 1
ATOM 1386 N N . ASP A 1 186 ? -9.234 25.672 13.102 1 94.75 186 ASP A N 1
ATOM 1387 C CA . ASP A 1 186 ? -10.141 25.797 14.234 1 94.75 186 ASP A CA 1
ATOM 1388 C C . ASP A 1 186 ? -11.484 25.125 13.938 1 94.75 186 ASP A C 1
ATOM 1390 O O . ASP A 1 186 ? -12.039 24.438 14.789 1 94.75 186 ASP A O 1
ATOM 1394 N N . ARG A 1 187 ? -11.906 25.375 12.766 1 96.19 187 ARG A N 1
ATOM 1395 C CA . ARG A 1 187 ? -13.203 24.828 12.383 1 96.19 187 ARG A CA 1
ATOM 1396 C C . ARG A 1 187 ? -13.148 23.312 12.289 1 96.19 187 ARG A C 1
ATOM 1398 O O . ARG A 1 187 ? -14.102 22.625 12.664 1 96.19 187 ARG A O 1
ATOM 1405 N N . LEU A 1 188 ? -12.062 22.797 11.758 1 96.75 188 LEU A N 1
ATOM 1406 C CA . LEU A 1 188 ? -11.914 21.359 11.633 1 96.75 188 LEU A CA 1
ATOM 1407 C C . LEU A 1 188 ? -11.797 20.703 13.008 1 96.75 188 LEU A C 1
ATOM 1409 O O . LEU A 1 188 ? -12.344 19.609 13.234 1 96.75 188 LEU A O 1
ATOM 1413 N N . GLU A 1 189 ? -11.117 21.344 13.883 1 95.94 189 GLU A N 1
ATOM 1414 C CA . GLU A 1 189 ? -11.039 20.828 15.25 1 95.94 189 GLU A CA 1
ATOM 1415 C C . GLU A 1 189 ? -12.406 20.875 15.93 1 95.94 189 GLU A C 1
ATOM 1417 O O . GLU A 1 189 ? -12.789 19.922 16.625 1 95.94 189 GLU A O 1
ATOM 1422 N N . ASP A 1 190 ? -13.07 21.922 15.672 1 96.88 190 ASP A N 1
ATOM 1423 C CA . ASP A 1 190 ? -14.383 22.109 16.297 1 96.88 190 ASP A CA 1
ATOM 1424 C C . ASP A 1 190 ? -15.367 21.047 15.844 1 96.88 190 ASP A C 1
ATOM 1426 O O . ASP A 1 190 ? -16.078 20.453 16.656 1 96.88 190 ASP A O 1
ATOM 1430 N N . VAL A 1 191 ? -15.391 20.859 14.602 1 97.31 191 VAL A N 1
ATOM 1431 C CA . VAL A 1 191 ? -16.375 19.906 14.086 1 97.31 191 VAL A CA 1
ATOM 1432 C C . VAL A 1 191 ? -16.047 18.5 14.609 1 97.31 191 VAL A C 1
ATOM 1434 O O . VAL A 1 191 ? -16.953 17.75 14.953 1 97.31 191 VAL A O 1
ATOM 1437 N N . ARG A 1 192 ? -14.828 18.141 14.609 1 96.06 192 ARG A N 1
ATOM 1438 C CA . ARG A 1 192 ? -14.391 16.859 15.141 1 96.06 192 ARG A CA 1
ATOM 1439 C C . ARG A 1 192 ? -14.836 16.688 16.594 1 96.06 192 ARG A C 1
ATOM 1441 O O . ARG A 1 192 ? -15.422 15.664 16.953 1 96.06 192 ARG A O 1
ATOM 1448 N N . ASP A 1 193 ? -14.602 17.719 17.391 1 96.25 193 ASP A N 1
ATOM 1449 C CA . ASP A 1 193 ? -14.844 17.641 18.828 1 96.25 193 ASP A CA 1
ATOM 1450 C C . ASP A 1 193 ? -16.328 17.719 19.141 1 96.25 193 ASP A C 1
ATOM 1452 O O . ASP A 1 193 ? -16.828 17.016 20.031 1 96.25 193 ASP A O 1
ATOM 1456 N N . ARG A 1 194 ? -17 18.531 18.438 1 97 194 ARG A N 1
ATOM 1457 C CA . ARG A 1 194 ? -18.406 18.797 18.719 1 97 194 ARG A CA 1
ATOM 1458 C C . ARG A 1 194 ? -19.281 17.609 18.328 1 97 194 ARG A C 1
ATOM 1460 O O . ARG A 1 194 ? -20.266 17.312 19 1 97 194 ARG A O 1
ATOM 1467 N N . PHE A 1 195 ? -18.906 16.938 17.281 1 97.69 195 PHE A N 1
ATOM 1468 C CA . PHE A 1 195 ? -19.828 15.938 16.734 1 97.69 195 PHE A CA 1
ATOM 1469 C C . PHE A 1 195 ? -19.25 14.539 16.859 1 97.69 195 PHE A C 1
ATOM 1471 O O . PHE A 1 195 ? -19.922 13.547 16.594 1 97.69 195 PHE A O 1
ATOM 1478 N N . GLY A 1 196 ? -17.984 14.43 17.219 1 95.94 196 GLY A N 1
ATOM 1479 C CA . GLY A 1 196 ? -17.359 13.133 17.406 1 95.94 196 GLY A CA 1
ATOM 1480 C C . GLY A 1 196 ? -17.125 12.398 16.094 1 95.94 196 GLY A C 1
ATOM 1481 O O . GLY A 1 196 ? -17.312 11.18 16.016 1 95.94 196 GLY A O 1
ATOM 1482 N N . VAL A 1 197 ? -16.844 13.102 15.023 1 96.5 197 VAL A N 1
ATOM 1483 C CA . VAL A 1 197 ? -16.609 12.508 13.711 1 96.5 197 VAL A CA 1
ATOM 1484 C C . VAL A 1 197 ? -15.125 12.617 13.352 1 96.5 197 VAL A C 1
ATOM 1486 O O . VAL A 1 197 ? -14.406 13.453 13.914 1 96.5 197 VAL A O 1
ATOM 1489 N N . ALA A 1 198 ? -14.672 11.758 12.555 1 94.69 198 ALA A N 1
ATOM 1490 C CA . ALA A 1 198 ? -13.336 11.914 11.984 1 94.69 198 ALA A CA 1
ATOM 1491 C C . ALA A 1 198 ? -13.336 12.93 10.852 1 94.69 198 ALA A C 1
ATOM 1493 O O . ALA A 1 198 ? -14.297 13.016 10.086 1 94.69 198 ALA A O 1
ATOM 1494 N N . VAL A 1 199 ? -12.25 13.719 10.812 1 95.44 199 VAL A N 1
ATOM 1495 C CA . VAL A 1 199 ? -12.18 14.75 9.773 1 95.44 199 VAL A CA 1
ATOM 1496 C C . VAL A 1 199 ? -10.812 14.703 9.094 1 95.44 199 VAL A C 1
ATOM 1498 O O . VAL A 1 199 ? -9.781 14.586 9.766 1 95.44 199 VAL A O 1
ATOM 1501 N N . GLY A 1 200 ? -10.812 14.617 7.762 1 94.5 200 GLY A N 1
ATOM 1502 C CA . GLY A 1 200 ? -9.617 14.719 6.941 1 94.5 200 GLY A CA 1
ATOM 1503 C C . GLY A 1 200 ? -9.648 15.891 5.98 1 94.5 200 GLY A C 1
ATOM 1504 O O . GLY A 1 200 ? -10.719 16.266 5.484 1 94.5 200 GLY A O 1
ATOM 1505 N N . CYS A 1 201 ? -8.562 16.531 5.836 1 93.75 201 CYS A N 1
ATOM 1506 C CA . CYS A 1 201 ? -8.398 17.609 4.871 1 93.75 201 CYS A CA 1
ATOM 1507 C C . CYS A 1 201 ? -7.336 17.266 3.836 1 93.75 201 CYS A C 1
ATOM 1509 O O . CYS A 1 201 ? -6.176 17.047 4.184 1 93.75 201 CYS A O 1
ATOM 1511 N N . TYR A 1 202 ? -7.707 17.266 2.561 1 90.75 202 TYR A N 1
ATOM 1512 C CA . TYR A 1 202 ? -6.828 16.812 1.481 1 90.75 202 TYR A CA 1
ATOM 1513 C C . TYR A 1 202 ? -6.789 17.844 0.356 1 90.75 202 TYR A C 1
ATOM 1515 O O . TYR A 1 202 ? -7.797 18.078 -0.311 1 90.75 202 TYR A O 1
ATOM 1523 N N . PRO A 1 203 ? -5.672 18.469 0.183 1 87.31 203 PRO A N 1
ATOM 1524 C CA . PRO A 1 203 ? -5.562 19.453 -0.897 1 87.31 203 PRO A CA 1
ATOM 1525 C C . PRO A 1 203 ? -5.594 18.812 -2.283 1 87.31 203 PRO A C 1
ATOM 1527 O O . PRO A 1 203 ? -5.035 17.734 -2.482 1 87.31 203 PRO A O 1
ATOM 1530 N N . ASP A 1 204 ? -6.32 19.359 -3.15 1 81.25 204 ASP A N 1
ATOM 1531 C CA . ASP A 1 204 ? -6.328 19.031 -4.57 1 81.25 204 ASP A CA 1
ATOM 1532 C C . ASP A 1 204 ? -5.684 20.141 -5.402 1 81.25 204 ASP A C 1
ATOM 1534 O O . ASP A 1 204 ? -6.355 21.094 -5.801 1 81.25 204 ASP A O 1
ATOM 1538 N N . ARG A 1 205 ? -4.492 19.906 -5.727 1 77.19 205 ARG A N 1
ATOM 1539 C CA . ARG A 1 205 ? -3.758 20.984 -6.398 1 77.19 205 ARG A CA 1
ATOM 1540 C C . ARG A 1 205 ? -4.281 21.203 -7.812 1 77.19 205 ARG A C 1
ATOM 1542 O O . ARG A 1 205 ? -4.289 22.328 -8.312 1 77.19 205 ARG A O 1
ATOM 1549 N N . GLU A 1 206 ? -4.66 20.172 -8.391 1 78.25 206 GLU A N 1
ATOM 1550 C CA . GLU A 1 206 ? -5.168 20.266 -9.75 1 78.25 206 GLU A CA 1
ATOM 1551 C C . GLU A 1 206 ? -6.523 20.953 -9.789 1 78.25 206 GLU A C 1
ATOM 1553 O O . GLU A 1 206 ? -6.785 21.781 -10.68 1 78.25 206 GLU A O 1
ATOM 1558 N N . ALA A 1 207 ? -7.297 20.734 -8.789 1 80.69 207 ALA A N 1
ATOM 1559 C CA . ALA A 1 207 ? -8.648 21.281 -8.766 1 80.69 207 ALA A CA 1
ATOM 1560 C C . ALA A 1 207 ? -8.68 22.641 -8.07 1 80.69 207 ALA A C 1
ATOM 1562 O O . ALA A 1 207 ? -9.656 23.391 -8.195 1 80.69 207 ALA A O 1
ATOM 1563 N N . GLY A 1 208 ? -7.664 22.938 -7.402 1 84.25 208 GLY A N 1
ATOM 1564 C CA . GLY A 1 208 ? -7.547 24.234 -6.754 1 84.25 208 GLY A CA 1
ATOM 1565 C C . GLY A 1 208 ? -8.391 24.344 -5.5 1 84.25 208 GLY A C 1
ATOM 1566 O O . GLY A 1 208 ? -8.797 25.453 -5.121 1 84.25 208 GLY A O 1
ATOM 1567 N N . HIS A 1 209 ? -8.906 23.25 -5.012 1 90.75 209 HIS A N 1
ATOM 1568 C CA . HIS A 1 209 ? -9.672 23.281 -3.77 1 90.75 209 HIS A CA 1
ATOM 1569 C C . HIS A 1 209 ? -9.211 22.188 -2.812 1 90.75 209 HIS A C 1
ATOM 1571 O O . HIS A 1 209 ? -8.477 21.281 -3.205 1 90.75 209 HIS A O 1
ATOM 1577 N N . ASN A 1 210 ? -9.578 22.391 -1.545 1 92.69 210 ASN A N 1
ATOM 1578 C CA . ASN A 1 210 ? -9.422 21.344 -0.543 1 92.69 210 ASN A CA 1
ATOM 1579 C C . ASN A 1 210 ? -10.648 20.453 -0.473 1 92.69 210 ASN A C 1
ATOM 1581 O O . ASN A 1 210 ? -11.781 20.922 -0.538 1 92.69 210 ASN A O 1
ATOM 1585 N N . ARG A 1 211 ? -10.367 19.219 -0.464 1 93.56 211 ARG A N 1
ATOM 1586 C CA . ARG A 1 211 ? -11.422 18.25 -0.182 1 93.56 211 ARG A CA 1
ATOM 1587 C C . ARG A 1 211 ? -11.453 17.891 1.3 1 93.56 211 ARG A C 1
ATOM 1589 O O . ARG A 1 211 ? -10.445 17.453 1.86 1 93.56 211 ARG A O 1
ATOM 1596 N N . LEU A 1 212 ? -12.578 18.125 1.901 1 95.69 212 LEU A N 1
ATOM 1597 C CA . LEU A 1 212 ? -12.797 17.75 3.295 1 95.69 212 LEU A CA 1
ATOM 1598 C C . LEU A 1 212 ? -13.648 16.5 3.396 1 95.69 212 LEU A C 1
ATOM 1600 O O . LEU A 1 212 ? -14.688 16.391 2.734 1 95.69 212 LEU A O 1
ATOM 1604 N N . GLN A 1 213 ? -13.133 15.609 4.156 1 94.88 213 GLN A N 1
ATOM 1605 C CA . GLN A 1 213 ? -13.867 14.367 4.348 1 94.88 213 GLN A CA 1
ATOM 1606 C C . GLN A 1 213 ? -14.273 14.18 5.809 1 94.88 213 GLN A C 1
ATOM 1608 O O . GLN A 1 213 ? -13.438 14.297 6.707 1 94.88 213 GLN A O 1
ATOM 1613 N N . LEU A 1 214 ? -15.539 13.922 6.039 1 96.88 214 LEU A N 1
ATOM 1614 C CA . LEU A 1 214 ? -16.062 13.539 7.348 1 96.88 214 LEU A CA 1
ATOM 1615 C C . LEU A 1 214 ? -16.484 12.078 7.355 1 96.88 214 LEU A C 1
ATOM 1617 O O . LEU A 1 214 ? -17.062 11.586 6.379 1 96.88 214 LEU A O 1
ATOM 1621 N N . LYS A 1 215 ? -16.172 11.422 8.43 1 95.44 215 LYS A N 1
ATOM 1622 C CA . LYS A 1 215 ? -16.516 10.008 8.539 1 95.44 215 LYS A CA 1
ATOM 1623 C C . LYS A 1 215 ? -17.078 9.68 9.914 1 95.44 215 LYS A C 1
ATOM 1625 O O . LYS A 1 215 ? -16.609 10.203 10.922 1 95.44 215 LYS A O 1
ATOM 1630 N N . ALA A 1 216 ? -18.094 8.805 9.93 1 96.62 216 ALA A N 1
ATOM 1631 C CA . ALA A 1 216 ? -18.656 8.359 11.195 1 96.62 216 ALA A CA 1
ATOM 1632 C C . ALA A 1 216 ? -19.531 7.125 11.008 1 96.62 216 ALA A C 1
ATOM 1634 O O . ALA A 1 216 ? -19.875 6.766 9.875 1 96.62 216 ALA A O 1
ATOM 1635 N N . THR A 1 217 ? -19.844 6.445 12.102 1 95.94 217 THR A N 1
ATOM 1636 C CA . THR A 1 217 ? -20.781 5.32 12.086 1 95.94 217 THR A CA 1
ATOM 1637 C C . THR A 1 217 ? -22.203 5.781 12.398 1 95.94 217 THR A C 1
ATOM 1639 O O . THR A 1 217 ? -23.156 5.094 12.062 1 95.94 217 THR A O 1
ATOM 1642 N N . ASP A 1 218 ? -22.328 6.93 13.016 1 96.69 218 ASP A N 1
ATOM 1643 C CA . ASP A 1 218 ? -23.625 7.516 13.289 1 96.69 218 ASP A CA 1
ATOM 1644 C C . ASP A 1 218 ? -24.031 8.5 12.188 1 96.69 218 ASP A C 1
ATOM 1646 O O . ASP A 1 218 ? -23.5 9.609 12.117 1 96.69 218 ASP A O 1
ATOM 1650 N N . PRO A 1 219 ? -25.016 8.156 11.445 1 95.94 219 PRO A N 1
ATOM 1651 C CA . PRO A 1 219 ? -25.391 9 10.305 1 95.94 219 PRO A CA 1
ATOM 1652 C C . PRO A 1 219 ? -25.922 10.359 10.727 1 95.94 219 PRO A C 1
ATOM 1654 O O . PRO A 1 219 ? -25.719 11.359 10.031 1 95.94 219 PRO A O 1
ATOM 1657 N N . ASP A 1 220 ? -26.547 10.391 11.828 1 97.5 220 ASP A N 1
ATOM 1658 C CA . ASP A 1 220 ? -27.094 11.656 12.297 1 97.5 220 ASP A CA 1
ATOM 1659 C C . ASP A 1 220 ? -25.984 12.625 12.695 1 97.5 220 ASP A C 1
ATOM 1661 O O . ASP A 1 220 ? -26 13.797 12.312 1 97.5 220 ASP A O 1
ATOM 1665 N N . ALA A 1 221 ? -25.094 12.039 13.422 1 97.69 221 ALA A N 1
ATOM 1666 C CA . ALA A 1 221 ? -23.938 12.852 13.797 1 97.69 221 ALA A CA 1
ATOM 1667 C C . ALA A 1 221 ? -23.188 13.352 12.57 1 97.69 221 ALA A C 1
ATOM 1669 O O . ALA A 1 221 ? -22.719 14.492 12.531 1 97.69 221 ALA A O 1
ATOM 1670 N N . LEU A 1 222 ? -23.031 12.492 11.625 1 97.81 222 LEU A N 1
ATOM 1671 C CA . LEU A 1 222 ? -22.328 12.82 10.391 1 97.81 222 LEU A CA 1
ATOM 1672 C C . LEU A 1 222 ? -23.047 13.93 9.633 1 97.81 222 LEU A C 1
ATOM 1674 O O . LEU A 1 222 ? -22.406 14.875 9.164 1 97.81 222 LEU A O 1
ATOM 1678 N N . ASP A 1 223 ? -24.312 13.883 9.539 1 97.81 223 ASP A N 1
ATOM 1679 C CA . ASP A 1 223 ? -25.109 14.891 8.844 1 97.81 223 ASP A CA 1
ATOM 1680 C C . ASP A 1 223 ? -25.047 16.234 9.562 1 97.81 223 ASP A C 1
ATOM 1682 O O . ASP A 1 223 ? -24.922 17.281 8.93 1 97.81 223 ASP A O 1
ATOM 1686 N N . ASP A 1 224 ? -25.172 16.125 10.82 1 98.25 224 ASP A N 1
ATOM 1687 C CA . ASP A 1 224 ? -25.094 17.344 11.617 1 98.25 224 ASP A CA 1
ATOM 1688 C C . ASP A 1 224 ? -23.734 18.016 11.461 1 98.25 224 ASP A C 1
ATOM 1690 O O . ASP A 1 224 ? -23.656 19.234 11.32 1 98.25 224 ASP A O 1
ATOM 1694 N N . ALA A 1 225 ? -22.734 17.203 11.516 1 98.38 225 ALA A N 1
ATOM 1695 C CA . ALA A 1 225 ? -21.375 17.719 11.359 1 98.38 225 ALA A CA 1
ATOM 1696 C C . ALA A 1 225 ? -21.188 18.375 10 1 98.38 225 ALA A C 1
ATOM 1698 O O . ALA A 1 225 ? -20.641 19.484 9.906 1 98.38 225 ALA A O 1
ATOM 1699 N N . ALA A 1 226 ? -21.625 17.703 9 1 98 226 ALA A N 1
ATOM 1700 C CA . ALA A 1 226 ? -21.484 18.203 7.637 1 98 226 ALA A CA 1
ATOM 1701 C C . ALA A 1 226 ? -22.25 19.531 7.453 1 98 226 ALA A C 1
ATOM 1703 O O . ALA A 1 226 ? -21.734 20.453 6.828 1 98 226 ALA A O 1
ATOM 1704 N N . SER A 1 227 ? -23.422 19.547 7.996 1 97.88 227 SER A N 1
ATOM 1705 C CA . SER A 1 227 ? -24.25 20.75 7.906 1 97.88 227 SER A CA 1
ATOM 1706 C C . SER A 1 227 ? -23.594 21.922 8.641 1 97.88 227 SER A C 1
ATOM 1708 O O . SER A 1 227 ? -23.516 23.031 8.109 1 97.88 227 SER A O 1
ATOM 1710 N N . TRP A 1 228 ? -23.172 21.641 9.758 1 98.06 228 TRP A N 1
ATOM 1711 C CA . TRP A 1 228 ? -22.516 22.672 10.547 1 98.06 228 TRP A CA 1
ATOM 1712 C C . TRP A 1 228 ? -21.281 23.219 9.82 1 98.06 228 TRP A C 1
ATOM 1714 O O . TRP A 1 228 ? -21.109 24.438 9.703 1 98.06 228 TRP A O 1
ATOM 1724 N N . LEU A 1 229 ? -20.453 22.312 9.359 1 97.44 229 LEU A N 1
ATOM 1725 C CA . LEU A 1 229 ? -19.234 22.719 8.68 1 97.44 229 LEU A CA 1
ATOM 1726 C C . LEU A 1 229 ? -19.547 23.484 7.395 1 97.44 229 LEU A C 1
ATOM 1728 O O . LEU A 1 229 ? -18.891 24.484 7.086 1 97.44 229 LEU A O 1
ATOM 1732 N N . ALA A 1 230 ? -20.5 23.031 6.73 1 96.62 230 ALA A N 1
ATOM 1733 C CA . ALA A 1 230 ? -20.906 23.656 5.484 1 96.62 230 ALA A CA 1
ATOM 1734 C C . ALA A 1 230 ? -21.328 25.109 5.719 1 96.62 230 ALA A C 1
ATOM 1736 O O . ALA A 1 230 ? -21.062 25.984 4.887 1 96.62 230 ALA A O 1
ATOM 1737 N N . ASP A 1 231 ? -21.891 25.312 6.832 1 96.44 231 ASP A N 1
ATOM 1738 C CA . ASP A 1 231 ? -22.391 26.656 7.164 1 96.44 231 ASP A CA 1
ATOM 1739 C C . ASP A 1 231 ? -21.234 27.594 7.504 1 96.44 231 ASP A C 1
ATOM 1741 O O . ASP A 1 231 ? -21.422 28.812 7.523 1 96.44 231 ASP A O 1
ATOM 1745 N N . THR A 1 232 ? -20.141 27.047 7.723 1 94.31 232 THR A N 1
ATOM 1746 C CA . THR A 1 232 ? -19.031 27.859 8.188 1 94.31 232 THR A CA 1
ATOM 1747 C C . THR A 1 232 ? -18 28.062 7.07 1 94.31 232 THR A C 1
ATOM 1749 O O . THR A 1 232 ? -17.062 28.844 7.223 1 94.31 232 THR A O 1
ATOM 1752 N N . LEU A 1 233 ? -18.172 27.359 5.957 1 94.19 233 LEU A N 1
ATOM 1753 C CA . LEU A 1 233 ? -17.156 27.344 4.91 1 94.19 233 LEU A CA 1
ATOM 1754 C C . LEU A 1 233 ? -17.672 28.047 3.656 1 94.19 233 LEU A C 1
ATOM 1756 O O . LEU A 1 233 ? -18.875 28.141 3.426 1 94.19 233 LEU A O 1
ATOM 1760 N N . ALA A 1 234 ? -16.766 28.641 2.932 1 91.62 234 ALA A N 1
ATOM 1761 C CA . ALA A 1 234 ? -17.047 29 1.542 1 91.62 234 ALA A CA 1
ATOM 1762 C C . ALA A 1 234 ? -16.938 27.766 0.635 1 91.62 234 ALA A C 1
ATOM 1764 O O . ALA A 1 234 ? -15.844 27.391 0.214 1 91.62 234 ALA A O 1
ATOM 1765 N N . LEU A 1 235 ? -18.047 27.203 0.29 1 92.75 235 LEU A N 1
ATOM 1766 C CA . LEU A 1 235 ? -18.062 25.922 -0.43 1 92.75 235 LEU A CA 1
ATOM 1767 C C . LEU A 1 235 ? -17.984 26.156 -1.936 1 92.75 235 LEU A C 1
ATOM 1769 O O . LEU A 1 235 ? -18.375 27.219 -2.43 1 92.75 235 LEU A O 1
ATOM 1773 N N . VAL A 1 236 ? -17.391 25.203 -2.525 1 91 236 VAL A N 1
ATOM 1774 C CA . VAL A 1 236 ? -17.406 25.203 -3.986 1 91 236 VAL A CA 1
ATOM 1775 C C . VAL A 1 236 ? -17.984 23.875 -4.488 1 91 236 VAL A C 1
ATOM 1777 O O . VAL A 1 236 ? -17.984 22.875 -3.762 1 91 236 VAL A O 1
ATOM 1780 N N . ASP A 1 237 ? -18.625 23.906 -5.719 1 83.56 237 ASP A N 1
ATOM 1781 C CA . ASP A 1 237 ? -19.078 22.672 -6.371 1 83.56 237 ASP A CA 1
ATOM 1782 C C . ASP A 1 237 ? -17.938 21.969 -7.086 1 83.56 237 ASP A C 1
ATOM 1784 O O . ASP A 1 237 ? -17.234 22.578 -7.891 1 83.56 237 ASP A O 1
ATOM 1788 N N . PRO A 1 238 ? -17.75 20.781 -6.684 1 73.69 238 PRO A N 1
ATOM 1789 C CA . PRO A 1 238 ? -16.609 20.109 -7.312 1 73.69 238 PRO A CA 1
ATOM 1790 C C . PRO A 1 238 ? -16.703 20.094 -8.836 1 73.69 238 PRO A C 1
ATOM 1792 O O . PRO A 1 238 ? -15.68 20.062 -9.523 1 73.69 238 PRO A O 1
ATOM 1795 N N . ASP A 1 239 ? -17.875 20 -9.367 1 71.81 239 ASP A N 1
ATOM 1796 C CA . ASP A 1 239 ? -18.062 20.016 -10.812 1 71.81 239 ASP A CA 1
ATOM 1797 C C . ASP A 1 239 ? -17.828 21.406 -11.383 1 71.81 239 ASP A C 1
ATOM 1799 O O . ASP A 1 239 ? -17.562 21.562 -12.57 1 71.81 239 ASP A O 1
ATOM 1803 N N . ASP A 1 240 ? -18.047 22.5 -10.656 1 62.97 240 ASP A N 1
ATOM 1804 C CA . ASP A 1 240 ? -17.844 23.844 -11.172 1 62.97 240 ASP A CA 1
ATOM 1805 C C . ASP A 1 240 ? -16.359 24.219 -11.172 1 62.97 240 ASP A C 1
ATOM 1807 O O . ASP A 1 240 ? -15.945 25.109 -11.906 1 62.97 240 ASP A O 1
ATOM 1811 N N . ALA A 1 241 ? -15.633 23.922 -10.406 1 48.31 241 ALA A N 1
ATOM 1812 C CA . ALA A 1 241 ? -14.211 24.25 -10.336 1 48.31 241 ALA A CA 1
ATOM 1813 C C . ALA A 1 241 ? -13.453 23.625 -11.508 1 48.31 241 ALA A C 1
ATOM 1815 O O . ALA A 1 241 ? -12.234 23.812 -11.633 1 48.31 241 ALA A O 1
ATOM 1816 N N . ALA A 1 242 ? -13.906 22.781 -12.367 1 38.19 242 ALA A N 1
ATOM 1817 C CA . ALA A 1 242 ? -13.266 22.312 -13.594 1 38.19 242 ALA A CA 1
ATOM 1818 C C . ALA A 1 242 ? -13.211 23.406 -14.641 1 38.19 242 ALA A C 1
ATOM 1820 O O . ALA A 1 242 ? -14.195 24.125 -14.852 1 38.19 242 ALA A O 1
ATOM 1821 N N . MET B 1 1 ? 21.016 -2.549 1.761 1 96.44 1 MET B N 1
ATOM 1822 C CA . MET B 1 1 ? 20.094 -1.885 2.682 1 96.44 1 MET B CA 1
ATOM 1823 C C . MET B 1 1 ? 18.672 -2.363 2.463 1 96.44 1 MET B C 1
ATOM 1825 O O . MET B 1 1 ? 18.219 -2.488 1.323 1 96.44 1 MET B O 1
ATOM 1829 N N . ASP B 1 2 ? 17.984 -2.729 3.57 1 98.25 2 ASP B N 1
ATOM 1830 C CA . ASP B 1 2 ? 16.578 -3.072 3.557 1 98.25 2 ASP B CA 1
ATOM 1831 C C . ASP B 1 2 ? 15.727 -1.95 4.16 1 98.25 2 ASP B C 1
ATOM 1833 O O . ASP B 1 2 ? 16 -1.487 5.27 1 98.25 2 ASP B O 1
ATOM 1837 N N . ALA B 1 3 ? 14.695 -1.543 3.414 1 98.88 3 ALA B N 1
ATOM 1838 C CA . ALA B 1 3 ? 13.883 -0.424 3.875 1 98.88 3 ALA B CA 1
ATOM 1839 C C . ALA B 1 3 ? 12.406 -0.815 3.953 1 98.88 3 ALA B C 1
ATOM 1841 O O . ALA B 1 3 ? 12 -1.837 3.396 1 98.88 3 ALA B O 1
ATOM 1842 N N . ALA B 1 4 ? 11.641 -0.089 4.672 1 98.94 4 ALA B N 1
ATOM 1843 C CA . ALA B 1 4 ? 10.188 -0.163 4.73 1 98.94 4 ALA B CA 1
ATOM 1844 C C . ALA B 1 4 ? 9.555 1.205 4.48 1 98.94 4 ALA B C 1
ATOM 1846 O O . ALA B 1 4 ? 10.141 2.236 4.82 1 98.94 4 ALA B O 1
ATOM 1847 N N . LEU B 1 5 ? 8.43 1.18 3.844 1 98.94 5 LEU B N 1
ATOM 1848 C CA . LEU B 1 5 ? 7.664 2.398 3.598 1 98.94 5 LEU B CA 1
ATOM 1849 C C . LEU B 1 5 ? 6.379 2.408 4.414 1 98.94 5 LEU B C 1
ATOM 1851 O O . LEU B 1 5 ? 5.66 1.406 4.465 1 98.94 5 LEU B O 1
ATOM 1855 N N . VAL B 1 6 ? 6.109 3.486 5.051 1 98.94 6 VAL B N 1
ATOM 1856 C CA . VAL B 1 6 ? 4.863 3.703 5.773 1 98.94 6 VAL B CA 1
ATOM 1857 C C . VAL B 1 6 ? 4.16 4.945 5.234 1 98.94 6 VAL B C 1
ATOM 1859 O O . VAL B 1 6 ? 4.707 6.051 5.285 1 98.94 6 VAL B O 1
ATOM 1862 N N . THR B 1 7 ? 3.041 4.77 4.695 1 98.81 7 THR B N 1
ATOM 1863 C CA . THR B 1 7 ? 2.221 5.895 4.262 1 98.81 7 THR B CA 1
ATOM 1864 C C . THR B 1 7 ? 1.054 6.117 5.219 1 98.81 7 THR B C 1
ATOM 1866 O O . THR B 1 7 ? 0.377 5.164 5.613 1 98.81 7 THR B O 1
ATOM 1869 N N . VAL B 1 8 ? 0.857 7.355 5.555 1 98.56 8 VAL B N 1
ATOM 1870 C CA . VAL B 1 8 ? -0.214 7.734 6.473 1 98.56 8 VAL B CA 1
ATOM 1871 C C . VAL B 1 8 ? -1.31 8.477 5.707 1 98.56 8 VAL B C 1
ATOM 1873 O O . VAL B 1 8 ? -1.044 9.484 5.051 1 98.56 8 VAL B O 1
ATOM 1876 N N . GLY B 1 9 ? -2.57 7.98 5.848 1 96.62 9 GLY B N 1
ATOM 1877 C CA . GLY B 1 9 ? -3.656 8.703 5.199 1 96.62 9 GLY B CA 1
ATOM 1878 C C . GLY B 1 9 ? -4.941 7.895 5.121 1 96.62 9 GLY B C 1
ATOM 1879 O O . GLY B 1 9 ? -4.988 6.855 4.461 1 96.62 9 GLY B O 1
ATOM 1880 N N . ASP B 1 10 ? -5.984 8.422 5.605 1 96 10 ASP B N 1
ATOM 1881 C CA . ASP B 1 10 ? -7.289 7.766 5.59 1 96 10 ASP B CA 1
ATOM 1882 C C . ASP B 1 10 ? -7.832 7.656 4.168 1 96 10 ASP B C 1
ATOM 1884 O O . ASP B 1 10 ? -8.531 6.695 3.836 1 96 10 ASP B O 1
ATOM 1888 N N . GLU B 1 11 ? -7.477 8.625 3.361 1 94.56 11 GLU B N 1
ATOM 1889 C CA . GLU B 1 11 ? -7.984 8.633 1.993 1 94.56 11 GLU B CA 1
ATOM 1890 C C . GLU B 1 11 ? -7.434 7.461 1.188 1 94.56 11 GLU B C 1
ATOM 1892 O O . GLU B 1 11 ? -8.094 6.969 0.27 1 94.56 11 GLU B O 1
ATOM 1897 N N . LEU B 1 12 ? -6.223 7.055 1.525 1 96.81 12 LEU B N 1
ATOM 1898 C CA . LEU B 1 12 ? -5.629 5.879 0.896 1 96.81 12 LEU B CA 1
ATOM 1899 C C . LEU B 1 12 ? -6.355 4.605 1.33 1 96.81 12 LEU B C 1
ATOM 1901 O O . LEU B 1 12 ? -6.656 3.746 0.5 1 96.81 12 LEU B O 1
ATOM 1905 N N . LEU B 1 13 ? -6.676 4.527 2.584 1 97.94 13 LEU B N 1
ATOM 1906 C CA . LEU B 1 13 ? -7.332 3.352 3.152 1 97.94 13 LEU B CA 1
ATOM 1907 C C . LEU B 1 13 ? -8.766 3.236 2.656 1 97.94 13 LEU B C 1
ATOM 1909 O O . LEU B 1 13 ? -9.297 2.129 2.518 1 97.94 13 LEU B O 1
ATOM 1913 N N . ALA B 1 14 ? -9.359 4.395 2.316 1 96.31 14 ALA B N 1
ATOM 1914 C CA . ALA B 1 14 ? -10.734 4.41 1.832 1 96.31 14 ALA B CA 1
ATOM 1915 C C . ALA B 1 14 ? -10.797 4.129 0.333 1 96.31 14 ALA B C 1
ATOM 1917 O O . ALA B 1 14 ? -11.875 3.91 -0.221 1 96.31 14 ALA B O 1
ATOM 1918 N N . GLY B 1 15 ? -9.641 4.137 -0.309 1 96.44 15 GLY B N 1
ATOM 1919 C CA . GLY B 1 15 ? -9.594 3.902 -1.743 1 96.44 15 GLY B CA 1
ATOM 1920 C C . GLY B 1 15 ? -9.883 5.145 -2.562 1 96.44 15 GLY B C 1
ATOM 1921 O O . GLY B 1 15 ? -10.102 5.062 -3.771 1 96.44 15 GLY B O 1
ATOM 1922 N N . ASP B 1 16 ? -9.852 6.316 -1.925 1 91.88 16 ASP B N 1
ATOM 1923 C CA . ASP B 1 16 ? -10.117 7.582 -2.607 1 91.88 16 ASP B CA 1
ATOM 1924 C C . ASP B 1 16 ? -8.898 8.039 -3.404 1 91.88 16 ASP B C 1
ATOM 1926 O O . ASP B 1 16 ? -9.031 8.758 -4.398 1 91.88 16 ASP B O 1
ATOM 1930 N N . THR B 1 17 ? -7.773 7.66 -2.953 1 91.31 17 THR B N 1
ATOM 1931 C CA . THR B 1 17 ? -6.508 8.078 -3.543 1 91.31 17 THR B CA 1
ATOM 1932 C C . THR B 1 17 ? -5.559 6.891 -3.688 1 91.31 17 THR B C 1
ATOM 1934 O O . THR B 1 17 ? -5.449 6.066 -2.781 1 91.31 17 THR B O 1
ATOM 1937 N N . GLU B 1 18 ? -4.992 6.789 -4.852 1 94.44 18 GLU B N 1
ATOM 1938 C CA . GLU B 1 18 ? -3.979 5.762 -5.047 1 94.44 18 GLU B CA 1
ATOM 1939 C C . GLU B 1 18 ? -2.66 6.152 -4.387 1 94.44 18 GLU B C 1
ATOM 1941 O O . GLU B 1 18 ? -2.26 7.32 -4.434 1 94.44 18 GLU B O 1
ATOM 1946 N N . ASN B 1 19 ? -1.979 5.18 -3.867 1 96.88 19 ASN B N 1
ATOM 1947 C CA . ASN B 1 19 ? -0.729 5.434 -3.16 1 96.88 19 ASN B CA 1
ATOM 1948 C C . ASN B 1 19 ? 0.448 5.543 -4.125 1 96.88 19 ASN B C 1
ATOM 1950 O O . ASN B 1 19 ? 1.379 4.738 -4.066 1 96.88 19 ASN B O 1
ATOM 1954 N N . THR B 1 20 ? 0.514 6.602 -4.883 1 97 20 THR B N 1
ATOM 1955 C CA . THR B 1 20 ? 1.578 6.797 -5.863 1 97 20 THR B CA 1
ATOM 1956 C C . THR B 1 20 ? 2.896 7.121 -5.168 1 97 20 THR B C 1
ATOM 1958 O O . THR B 1 20 ? 3.973 6.883 -5.723 1 97 20 THR B O 1
ATOM 1961 N N . ASN B 1 21 ? 2.852 7.715 -3.957 1 98.19 21 ASN B N 1
ATOM 1962 C CA . ASN B 1 21 ? 4.062 8.023 -3.203 1 98.19 21 ASN B CA 1
ATOM 1963 C C . ASN B 1 21 ? 4.875 6.762 -2.912 1 98.19 21 ASN B C 1
ATOM 1965 O O . ASN B 1 21 ? 6.09 6.742 -3.115 1 98.19 21 ASN B O 1
ATOM 1969 N N . ALA B 1 22 ? 4.156 5.738 -2.461 1 98.5 22 ALA B N 1
ATOM 1970 C CA . ALA B 1 22 ? 4.848 4.488 -2.16 1 98.5 22 ALA B CA 1
ATOM 1971 C C . ALA B 1 22 ? 5.5 3.906 -3.412 1 98.5 22 ALA B C 1
ATOM 1973 O O . ALA B 1 22 ? 6.629 3.414 -3.361 1 98.5 22 ALA B O 1
ATOM 1974 N N . THR B 1 23 ? 4.809 3.936 -4.52 1 98.44 23 THR B N 1
ATOM 1975 C CA . THR B 1 23 ? 5.336 3.406 -5.773 1 98.44 23 THR B CA 1
ATOM 1976 C C . THR B 1 23 ? 6.57 4.188 -6.211 1 98.44 23 THR B C 1
ATOM 1978 O O . THR B 1 23 ? 7.586 3.594 -6.586 1 98.44 23 THR B O 1
ATOM 1981 N N . TRP B 1 24 ? 6.457 5.496 -6.191 1 98.62 24 TRP B N 1
ATOM 1982 C CA . TRP B 1 24 ? 7.562 6.352 -6.609 1 98.62 24 TRP B CA 1
ATOM 1983 C C . TRP B 1 24 ? 8.781 6.141 -5.719 1 98.62 24 TRP B C 1
ATOM 1985 O O . TRP B 1 24 ? 9.891 5.949 -6.215 1 98.62 24 TRP B O 1
ATOM 1995 N N . LEU B 1 25 ? 8.586 6.141 -4.391 1 98.88 25 LEU B N 1
ATOM 1996 C CA . LEU B 1 25 ? 9.688 5.949 -3.451 1 98.88 25 LEU B CA 1
ATOM 1997 C C . LEU B 1 25 ? 10.336 4.586 -3.646 1 98.88 25 LEU B C 1
ATOM 1999 O O . LEU B 1 25 ? 11.562 4.473 -3.637 1 98.88 25 LEU B O 1
ATOM 2003 N N . ALA B 1 26 ? 9.523 3.59 -3.76 1 98.69 26 ALA B N 1
ATOM 2004 C CA . ALA B 1 26 ? 10.031 2.24 -3.977 1 98.69 26 ALA B CA 1
ATOM 2005 C C . ALA B 1 26 ? 10.922 2.182 -5.219 1 98.69 26 ALA B C 1
ATOM 2007 O O . ALA B 1 26 ? 12 1.585 -5.191 1 98.69 26 ALA B O 1
ATOM 2008 N N . GLY B 1 27 ? 10.43 2.764 -6.281 1 98.25 27 GLY B N 1
ATOM 2009 C CA . GLY B 1 27 ? 11.211 2.818 -7.504 1 98.25 27 GLY B CA 1
ATOM 2010 C C . GLY B 1 27 ? 12.555 3.506 -7.32 1 98.25 27 GLY B C 1
ATOM 2011 O O . GLY B 1 27 ? 13.586 2.996 -7.766 1 98.25 27 GLY B O 1
ATOM 2012 N N . ARG B 1 28 ? 12.555 4.676 -6.676 1 98.5 28 ARG B N 1
ATOM 2013 C CA . ARG B 1 28 ? 13.781 5.434 -6.449 1 98.5 28 ARG B CA 1
ATOM 2014 C C . ARG B 1 28 ? 14.758 4.652 -5.582 1 98.5 28 ARG B C 1
ATOM 2016 O O . ARG B 1 28 ? 15.969 4.684 -5.816 1 98.5 28 ARG B O 1
ATOM 2023 N N . LEU B 1 29 ? 14.234 3.988 -4.555 1 98.69 29 LEU B N 1
ATOM 2024 C CA . LEU B 1 29 ? 15.07 3.174 -3.682 1 98.69 29 LEU B CA 1
ATOM 2025 C C . LEU B 1 29 ? 15.641 1.979 -4.438 1 98.69 29 LEU B C 1
ATOM 2027 O O . LEU B 1 29 ? 16.828 1.66 -4.297 1 98.69 29 LEU B O 1
ATOM 2031 N N . SER B 1 30 ? 14.789 1.348 -5.223 1 97.31 30 SER B N 1
ATOM 2032 C CA . SER B 1 30 ? 15.234 0.216 -6.031 1 97.31 30 SER B CA 1
ATOM 2033 C C . SER B 1 30 ? 16.359 0.62 -6.977 1 97.31 30 SER B C 1
ATOM 2035 O O . SER B 1 30 ? 17.344 -0.116 -7.141 1 97.31 30 SER B O 1
ATOM 2037 N N . ASP B 1 31 ? 16.219 1.783 -7.59 1 96.69 31 ASP B N 1
ATOM 2038 C CA . ASP B 1 31 ? 17.234 2.312 -8.492 1 96.69 31 ASP B CA 1
ATOM 2039 C C . ASP B 1 31 ? 18.578 2.457 -7.781 1 96.69 31 ASP B C 1
ATOM 2041 O O . ASP B 1 31 ? 19.625 2.422 -8.422 1 96.69 31 ASP B O 1
ATOM 2045 N N . ARG B 1 32 ? 18.5 2.576 -6.523 1 97.69 32 ARG B N 1
ATOM 2046 C CA . ARG B 1 32 ? 19.703 2.783 -5.723 1 97.69 32 ARG B CA 1
ATOM 2047 C C . ARG B 1 32 ? 20.156 1.484 -5.062 1 97.69 32 ARG B C 1
ATOM 2049 O O . ARG B 1 32 ? 21.031 1.495 -4.188 1 97.69 32 ARG B O 1
ATOM 2056 N N . GLY B 1 33 ? 19.531 0.393 -5.434 1 97.62 33 GLY B N 1
ATOM 2057 C CA . GLY B 1 33 ? 19.906 -0.928 -4.961 1 97.62 33 GLY B CA 1
ATOM 2058 C C . GLY B 1 33 ? 19.312 -1.269 -3.605 1 97.62 33 GLY B C 1
ATOM 2059 O O . GLY B 1 33 ? 19.719 -2.252 -2.977 1 97.62 33 GLY B O 1
ATOM 2060 N N . VAL B 1 34 ? 18.453 -0.417 -3.084 1 98.5 34 VAL B N 1
ATOM 2061 C CA . VAL B 1 34 ? 17.812 -0.645 -1.793 1 98.5 34 VAL B CA 1
ATOM 2062 C C . VAL B 1 34 ? 16.609 -1.558 -1.97 1 98.5 34 VAL B C 1
ATOM 2064 O O . VAL B 1 34 ? 15.82 -1.381 -2.902 1 98.5 34 VAL B O 1
ATOM 2067 N N . ALA B 1 35 ? 16.484 -2.568 -1.168 1 97.88 35 ALA B N 1
ATOM 2068 C CA . ALA B 1 35 ? 15.336 -3.471 -1.213 1 97.88 35 ALA B CA 1
ATOM 2069 C C . ALA B 1 35 ? 14.227 -2.994 -0.281 1 97.88 35 ALA B C 1
ATOM 2071 O O . ALA B 1 35 ? 14.422 -2.912 0.935 1 97.88 35 ALA B O 1
ATOM 2072 N N . VAL B 1 36 ? 13.125 -2.643 -0.854 1 98.62 36 VAL B N 1
ATOM 2073 C CA . VAL B 1 36 ? 11.953 -2.367 -0.03 1 98.62 36 VAL B CA 1
ATOM 2074 C C . VAL B 1 36 ? 11.281 -3.678 0.367 1 98.62 36 VAL B C 1
ATOM 2076 O O . VAL B 1 36 ? 10.906 -4.477 -0.495 1 98.62 36 VAL B O 1
ATOM 2079 N N . LYS B 1 37 ? 11.047 -3.848 1.679 1 98.5 37 LYS B N 1
ATOM 2080 C CA . LYS B 1 37 ? 10.602 -5.145 2.172 1 98.5 37 LYS B CA 1
ATOM 2081 C C . LYS B 1 37 ? 9.133 -5.094 2.6 1 98.5 37 LYS B C 1
ATOM 2083 O O . LYS B 1 37 ? 8.484 -6.133 2.736 1 98.5 37 LYS B O 1
ATOM 2088 N N . ARG B 1 38 ? 8.648 -3.857 2.852 1 98.81 38 ARG B N 1
ATOM 2089 C CA . ARG B 1 38 ? 7.27 -3.629 3.264 1 98.81 38 ARG B CA 1
ATOM 2090 C C . ARG B 1 38 ? 6.762 -2.287 2.748 1 98.81 38 ARG B C 1
ATOM 2092 O O . ARG B 1 38 ? 7.496 -1.298 2.744 1 98.81 38 ARG B O 1
ATOM 2099 N N . THR B 1 39 ? 5.605 -2.258 2.371 1 98.88 39 THR B N 1
ATOM 2100 C CA . THR B 1 39 ? 4.84 -1.022 2.248 1 98.88 39 THR B CA 1
ATOM 2101 C C . THR B 1 39 ? 3.559 -1.094 3.072 1 98.88 39 THR B C 1
ATOM 2103 O O . THR B 1 39 ? 2.734 -1.989 2.873 1 98.88 39 THR B O 1
ATOM 2106 N N . LEU B 1 40 ? 3.416 -0.19 3.992 1 98.94 40 LEU B N 1
ATOM 2107 C CA . LEU B 1 40 ? 2.291 -0.209 4.922 1 98.94 40 LEU B CA 1
ATOM 2108 C C . LEU B 1 40 ? 1.538 1.116 4.891 1 98.94 40 LEU B C 1
ATOM 2110 O O . LEU B 1 40 ? 2.15 2.184 4.965 1 98.94 40 LEU B O 1
ATOM 2114 N N . VAL B 1 41 ? 0.271 1.068 4.684 1 98.88 41 VAL B N 1
ATOM 2115 C CA . VAL B 1 41 ? -0.595 2.23 4.8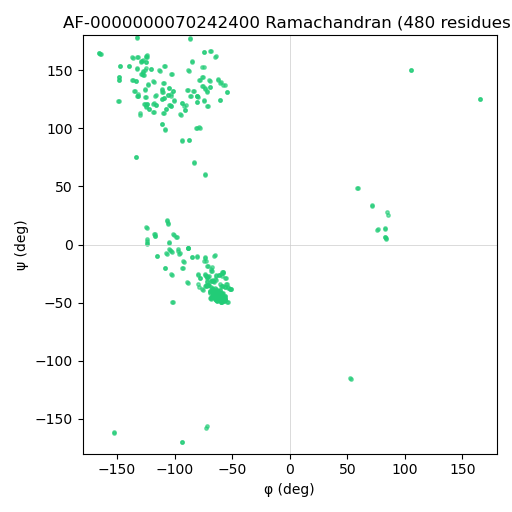55 1 98.88 41 VAL B CA 1
ATOM 2116 C C . VAL B 1 41 ? -1.329 2.135 6.191 1 98.88 41 VAL B C 1
ATOM 2118 O O . VAL B 1 41 ? -1.894 1.09 6.523 1 98.88 41 VAL B O 1
ATOM 2121 N N . VAL B 1 42 ? -1.32 3.195 6.949 1 98.81 42 VAL B N 1
ATOM 2122 C CA . VAL B 1 42 ? -1.966 3.246 8.258 1 98.81 42 VAL B CA 1
ATOM 2123 C C . VAL B 1 42 ? -2.891 4.457 8.328 1 98.81 42 VAL B C 1
ATOM 2125 O O . VAL B 1 42 ? -2.74 5.41 7.559 1 98.81 42 VAL B O 1
ATOM 2128 N N . PRO B 1 43 ? -3.881 4.422 9.258 1 98.12 43 PRO B N 1
ATOM 2129 C CA . PRO B 1 43 ? -4.766 5.574 9.438 1 98.12 43 PRO B CA 1
ATOM 2130 C C . PRO B 1 43 ? -4.09 6.73 10.172 1 98.12 43 PRO B C 1
ATOM 2132 O O . PRO B 1 43 ? -3.043 6.539 10.797 1 98.12 43 PRO B O 1
ATOM 2135 N N . ASP B 1 44 ? -4.73 7.867 10.094 1 97.38 44 ASP B N 1
ATOM 2136 C CA . ASP B 1 44 ? -4.277 9.055 10.805 1 97.38 44 ASP B CA 1
ATOM 2137 C C . ASP B 1 44 ? -4.562 8.945 12.297 1 97.38 44 ASP B C 1
ATOM 2139 O O . ASP B 1 44 ? -5.289 9.766 12.867 1 97.38 44 ASP B O 1
ATOM 2143 N N . VAL B 1 45 ? -3.988 7.949 12.883 1 97.56 45 VAL B N 1
ATOM 2144 C CA . VAL B 1 45 ? -4.117 7.676 14.305 1 97.56 45 VAL B CA 1
ATOM 2145 C C . VAL B 1 45 ? -2.73 7.594 14.945 1 97.56 45 VAL B C 1
ATOM 2147 O O . VAL B 1 45 ? -1.936 6.715 14.602 1 97.56 45 VAL B O 1
ATOM 2150 N N . ARG B 1 46 ? -2.51 8.453 15.828 1 98.19 46 ARG B N 1
ATOM 2151 C CA . ARG B 1 46 ? -1.188 8.672 16.406 1 98.19 46 ARG B CA 1
ATOM 2152 C C . ARG B 1 46 ? -0.601 7.375 16.953 1 98.19 46 ARG B C 1
ATOM 2154 O O . ARG B 1 46 ? 0.525 7.008 16.609 1 98.19 46 ARG B O 1
ATOM 2161 N N . ALA B 1 47 ? -1.33 6.621 17.75 1 98.62 47 ALA B N 1
ATOM 2162 C CA . ALA B 1 47 ? -0.834 5.398 18.375 1 98.62 47 ALA B CA 1
ATOM 2163 C C . ALA B 1 47 ? -0.506 4.336 17.328 1 98.62 47 ALA B C 1
ATOM 2165 O O . ALA B 1 47 ? 0.456 3.582 17.484 1 98.62 47 ALA B O 1
ATOM 2166 N N . VAL B 1 48 ? -1.31 4.246 16.281 1 98.75 48 VAL B N 1
ATOM 2167 C CA . VAL B 1 48 ? -1.111 3.256 15.219 1 98.75 48 VAL B CA 1
ATOM 2168 C C . VAL B 1 48 ? 0.168 3.572 14.453 1 98.75 48 VAL B C 1
ATOM 2170 O O . VAL B 1 48 ? 0.964 2.676 14.164 1 98.75 48 VAL B O 1
ATOM 2173 N N . ILE B 1 49 ? 0.353 4.812 14.133 1 98.88 49 ILE B N 1
ATOM 2174 C CA . ILE B 1 49 ? 1.545 5.25 13.414 1 98.88 49 ILE B CA 1
ATOM 2175 C C . ILE B 1 49 ? 2.785 4.988 14.266 1 98.88 49 ILE B C 1
ATOM 2177 O O . ILE B 1 49 ? 3.771 4.426 13.781 1 98.88 49 ILE B O 1
ATOM 2181 N N . ALA B 1 50 ? 2.73 5.383 15.516 1 98.94 50 ALA B N 1
ATOM 2182 C CA . ALA B 1 50 ? 3.867 5.207 16.422 1 98.94 50 ALA B CA 1
ATOM 2183 C C . ALA B 1 50 ? 4.273 3.738 16.516 1 98.94 50 ALA B C 1
ATOM 2185 O O . ALA B 1 50 ? 5.457 3.41 16.438 1 98.94 50 ALA B O 1
ATOM 2186 N N . ASP B 1 51 ? 3.322 2.896 16.688 1 98.81 51 ASP B N 1
ATOM 2187 C CA . ASP B 1 51 ? 3.576 1.462 16.781 1 98.81 51 ASP B CA 1
ATOM 2188 C C . ASP B 1 51 ? 4.227 0.923 15.516 1 98.81 51 ASP B C 1
ATOM 2190 O O . ASP B 1 51 ? 5.211 0.183 15.578 1 98.81 51 ASP B O 1
ATOM 2194 N N . ALA B 1 52 ? 3.699 1.265 14.367 1 98.81 52 ALA B N 1
ATOM 2195 C CA . ALA B 1 52 ? 4.227 0.8 13.094 1 98.81 52 ALA B CA 1
ATOM 2196 C C . ALA B 1 52 ? 5.664 1.276 12.883 1 98.81 52 ALA B C 1
ATOM 2198 O O . ALA B 1 52 ? 6.535 0.492 12.508 1 98.81 52 ALA B O 1
ATOM 2199 N N . VAL B 1 53 ? 5.879 2.539 13.164 1 98.88 53 VAL B N 1
ATOM 2200 C CA . VAL B 1 53 ? 7.191 3.145 12.961 1 98.88 53 VAL B CA 1
ATOM 2201 C C . VAL B 1 53 ? 8.203 2.5 13.906 1 98.88 53 VAL B C 1
ATOM 2203 O O . VAL B 1 53 ? 9.32 2.164 13.492 1 98.88 53 VAL B O 1
ATOM 2206 N N . GLY B 1 54 ? 7.816 2.369 15.148 1 98.81 54 GLY B N 1
ATOM 2207 C CA . GLY B 1 54 ? 8.711 1.731 16.094 1 98.81 54 GLY B CA 1
ATOM 2208 C C . GLY B 1 54 ? 9.117 0.326 15.688 1 98.81 54 GLY B C 1
ATOM 2209 O O . GLY B 1 54 ? 10.305 -0.006 15.672 1 98.81 54 GLY B O 1
ATOM 2210 N N . ARG B 1 55 ? 8.148 -0.485 15.328 1 98.5 55 ARG B N 1
ATOM 2211 C CA . ARG B 1 55 ? 8.383 -1.867 14.922 1 98.5 55 ARG B CA 1
ATOM 2212 C C . ARG B 1 55 ? 9.281 -1.931 13.688 1 98.5 55 ARG B C 1
ATOM 2214 O O . ARG B 1 55 ? 10.211 -2.738 13.625 1 98.5 55 ARG B O 1
ATOM 2221 N N . TYR B 1 56 ? 9.008 -1.101 12.711 1 98.81 56 TYR B N 1
ATOM 2222 C CA . TYR B 1 56 ? 9.766 -1.145 11.461 1 98.81 56 TYR B CA 1
ATOM 2223 C C . TYR B 1 56 ? 11.164 -0.573 11.656 1 98.81 56 TYR B C 1
ATOM 2225 O O . TYR B 1 56 ? 12.117 -1.037 11.031 1 98.81 56 TYR B O 1
ATOM 2233 N N . SER B 1 57 ? 11.273 0.45 12.508 1 98.81 57 SER B N 1
ATOM 2234 C CA . SER B 1 57 ? 12.594 0.996 12.805 1 98.81 57 SER B CA 1
ATOM 2235 C C . SER B 1 57 ? 13.508 -0.067 13.398 1 98.81 57 SER B C 1
ATOM 2237 O O . SER B 1 57 ? 14.711 -0.09 13.109 1 98.81 57 SER B O 1
ATOM 2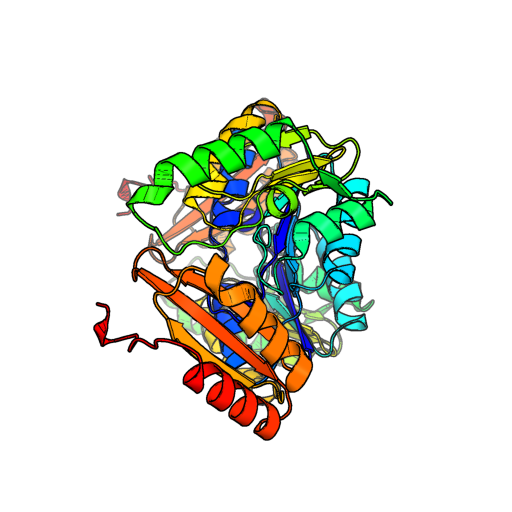239 N N . ASP B 1 58 ? 12.961 -0.966 14.203 1 98.56 58 ASP B N 1
ATOM 2240 C CA . ASP B 1 58 ? 13.719 -2.043 14.836 1 98.56 58 ASP B CA 1
ATOM 2241 C C . ASP B 1 58 ? 14.078 -3.127 13.82 1 98.56 58 ASP B C 1
ATOM 2243 O O . ASP B 1 58 ? 15.102 -3.791 13.945 1 98.56 58 ASP B O 1
ATOM 2247 N N . ALA B 1 59 ? 13.336 -3.264 12.812 1 98.5 59 ALA B N 1
ATOM 2248 C CA . ALA B 1 59 ? 13.414 -4.445 11.953 1 98.5 59 ALA B CA 1
ATOM 2249 C C . ALA B 1 59 ? 14.172 -4.145 10.664 1 98.5 59 ALA B C 1
ATOM 2251 O O . ALA B 1 59 ? 14.727 -5.047 10.039 1 98.5 59 ALA B O 1
ATOM 2252 N N . PHE B 1 60 ? 14.188 -2.898 10.219 1 98.75 60 PHE B N 1
ATOM 2253 C CA . PHE B 1 60 ? 14.75 -2.557 8.922 1 98.75 60 PHE B CA 1
ATOM 2254 C C . PHE B 1 60 ? 15.836 -1.493 9.062 1 98.75 60 PHE B C 1
ATOM 2256 O O . PHE B 1 60 ? 15.891 -0.79 10.07 1 98.75 60 PHE B O 1
ATOM 2263 N N . ASP B 1 61 ? 16.688 -1.338 8.008 1 98.81 61 ASP B N 1
ATOM 2264 C CA . ASP B 1 61 ? 17.797 -0.389 8.039 1 98.81 61 ASP B CA 1
ATOM 2265 C C . ASP B 1 61 ? 17.281 1.049 7.945 1 98.81 61 ASP B C 1
ATOM 2267 O O . ASP B 1 61 ? 17.922 1.968 8.469 1 98.81 61 ASP B O 1
ATOM 2271 N N . ALA B 1 62 ? 16.188 1.247 7.246 1 98.88 62 ALA B N 1
ATOM 2272 C CA . ALA B 1 62 ? 15.586 2.562 7.059 1 98.88 62 ALA B CA 1
ATOM 2273 C C . ALA B 1 62 ? 14.062 2.457 6.938 1 98.88 62 ALA B C 1
ATOM 2275 O O . ALA B 1 62 ? 13.547 1.481 6.391 1 98.88 62 ALA B O 1
ATOM 2276 N N . VAL B 1 63 ? 13.391 3.4 7.449 1 98.94 63 VAL B N 1
ATOM 2277 C CA . VAL B 1 63 ? 11.938 3.525 7.324 1 98.94 63 VAL B CA 1
ATOM 2278 C C . VAL B 1 63 ? 11.586 4.902 6.77 1 98.94 63 VAL B C 1
ATOM 2280 O O . VAL B 1 63 ? 12.008 5.926 7.316 1 98.94 63 VAL B O 1
ATOM 2283 N N . LEU B 1 64 ? 10.93 4.945 5.656 1 98.94 64 LEU B N 1
ATOM 2284 C CA . LEU B 1 64 ? 10.406 6.203 5.133 1 98.94 64 LEU B CA 1
ATOM 2285 C C . LEU B 1 64 ? 8.914 6.332 5.426 1 98.94 64 LEU B C 1
ATOM 2287 O O . LEU B 1 64 ? 8.133 5.438 5.098 1 98.94 64 LEU B O 1
ATOM 2291 N N . VAL B 1 65 ? 8.578 7.383 6.066 1 98.94 65 VAL B N 1
ATOM 2292 C CA . VAL B 1 65 ? 7.195 7.707 6.406 1 98.94 65 VAL B CA 1
ATOM 2293 C C . VAL B 1 65 ? 6.73 8.914 5.59 1 98.94 65 VAL B C 1
ATOM 2295 O O . VAL B 1 65 ? 7.43 9.922 5.516 1 98.94 65 VAL B O 1
ATOM 2298 N N . THR B 1 66 ? 5.582 8.805 4.984 1 98.75 66 THR B N 1
ATOM 2299 C CA . THR B 1 66 ? 5.078 9.938 4.219 1 98.75 66 THR B CA 1
ATOM 2300 C C . THR B 1 66 ? 3.609 10.203 4.535 1 98.75 66 THR B C 1
ATOM 2302 O O . THR B 1 66 ? 2.842 9.266 4.758 1 98.75 66 THR B O 1
ATOM 2305 N N . GLY B 1 67 ? 3.254 11.492 4.625 1 97.38 67 GLY B N 1
ATOM 2306 C CA . GLY B 1 67 ? 1.882 11.914 4.863 1 97.38 67 GLY B CA 1
ATOM 2307 C C . GLY B 1 67 ? 1.646 12.414 6.277 1 97.38 67 GLY B C 1
ATOM 2308 O O . GLY B 1 67 ? 2.348 12.008 7.207 1 97.38 67 GLY B O 1
ATOM 2309 N N . GLY B 1 68 ? 0.74 13.305 6.438 1 96.06 68 GLY B N 1
ATOM 2310 C CA . GLY B 1 68 ? 0.267 13.703 7.754 1 96.06 68 GLY B CA 1
ATOM 2311 C C . GLY B 1 68 ? 1.129 14.773 8.391 1 96.06 68 GLY B C 1
ATOM 2312 O O . GLY B 1 68 ? 1.213 14.859 9.625 1 96.06 68 GLY B O 1
ATOM 2313 N N . LEU B 1 69 ? 1.845 15.594 7.609 1 95.38 69 LEU B N 1
ATOM 2314 C CA . LEU B 1 69 ? 2.787 16.547 8.172 1 95.38 69 LEU B CA 1
ATOM 2315 C C . LEU B 1 69 ? 2.137 17.922 8.328 1 95.38 69 LEU B C 1
ATOM 2317 O O . LEU B 1 69 ? 2.686 18.797 8.992 1 95.38 69 LEU B O 1
ATOM 2321 N N . GLY B 1 70 ? 1.015 18.172 7.891 1 89.38 70 GLY B N 1
ATOM 2322 C CA . GLY B 1 70 ? 0.369 19.469 8.055 1 89.38 70 GLY B CA 1
ATOM 2323 C C . GLY B 1 70 ? -0.094 19.719 9.477 1 89.38 70 GLY B C 1
ATOM 2324 O O . GLY B 1 70 ? 0.548 19.281 10.43 1 89.38 70 GLY B O 1
ATOM 2325 N N . ARG B 1 71 ? -1.083 20.625 9.664 1 88.62 71 ARG B N 1
ATOM 2326 C CA . ARG B 1 71 ? -1.51 21 11 1 88.62 71 ARG B CA 1
ATOM 2327 C C . ARG B 1 71 ? -3.004 20.766 11.195 1 88.62 71 ARG B C 1
ATOM 2329 O O . ARG B 1 71 ? -3.566 21.109 12.234 1 88.62 71 ARG B O 1
ATOM 2336 N N . THR B 1 72 ? -3.598 20.156 10.086 1 91.06 72 THR B N 1
ATOM 2337 C CA . THR B 1 72 ? -4.992 19.766 10.266 1 91.06 72 THR B CA 1
ATOM 2338 C C . THR B 1 72 ? -5.117 18.688 11.328 1 91.06 72 THR B C 1
ATOM 2340 O O . THR B 1 72 ? -4.121 18.078 11.719 1 91.06 72 THR B O 1
ATOM 2343 N N . PRO B 1 73 ? -6.285 18.531 11.836 1 90.44 73 PRO B N 1
ATOM 2344 C CA . PRO B 1 73 ? -6.465 17.609 12.961 1 90.44 73 PRO B CA 1
ATOM 2345 C C . PRO B 1 73 ? -5.969 16.188 12.656 1 90.44 73 PRO B C 1
ATOM 2347 O O . PRO B 1 73 ? -5.555 15.469 13.562 1 90.44 73 PRO B O 1
ATOM 2350 N N . ASP B 1 74 ? -6.008 15.805 11.477 1 91.69 74 ASP B N 1
ATOM 2351 C CA . ASP B 1 74 ? -5.609 14.453 11.102 1 91.69 74 ASP B CA 1
ATOM 2352 C C . ASP B 1 74 ? -4.109 14.383 10.812 1 91.69 74 ASP B C 1
ATOM 2354 O O . ASP B 1 74 ? -3.559 13.297 10.633 1 91.69 74 ASP B O 1
ATOM 2358 N N . ASP B 1 75 ? -3.424 15.438 10.859 1 95.19 75 ASP B N 1
ATOM 2359 C CA . ASP B 1 75 ? -1.979 15.461 10.648 1 95.19 75 ASP B CA 1
ATOM 2360 C C . ASP B 1 75 ? -1.232 15.203 11.953 1 95.19 75 ASP B C 1
ATOM 2362 O O . ASP B 1 75 ? -0.858 16.141 12.656 1 95.19 75 ASP B O 1
ATOM 2366 N N . VAL B 1 76 ? -0.975 13.945 12.219 1 97.06 76 VAL B N 1
ATOM 2367 C CA . VAL B 1 76 ? -0.44 13.586 13.531 1 97.06 76 VAL B CA 1
ATOM 2368 C C . VAL B 1 76 ? 0.875 12.828 13.359 1 97.06 76 VAL B C 1
ATOM 2370 O O . VAL B 1 76 ? 1.361 12.195 14.297 1 97.06 76 VAL B O 1
ATOM 2373 N N . THR B 1 77 ? 1.479 12.836 12.195 1 98.56 77 THR B N 1
ATOM 2374 C CA . THR B 1 77 ? 2.6 11.969 11.859 1 98.56 77 THR B CA 1
ATOM 2375 C C . THR B 1 77 ? 3.84 12.344 12.664 1 98.56 77 THR B C 1
ATOM 2377 O O . THR B 1 77 ? 4.508 11.477 13.227 1 98.56 77 THR B O 1
ATOM 2380 N N . VAL B 1 78 ? 4.137 13.664 12.742 1 98.5 78 VAL B N 1
ATOM 2381 C CA . VAL B 1 78 ? 5.348 14.094 13.438 1 98.5 78 VAL B CA 1
ATOM 2382 C C . VAL B 1 78 ? 5.254 13.719 14.922 1 98.5 78 VAL B C 1
ATOM 2384 O O . VAL B 1 78 ? 6.207 13.188 15.492 1 98.5 78 VAL B O 1
ATOM 2387 N N . GLU B 1 79 ? 4.121 13.969 15.508 1 98.31 79 GLU B N 1
ATOM 2388 C CA . GLU B 1 79 ? 3.896 13.602 16.906 1 98.31 79 GLU B CA 1
ATOM 2389 C C . GLU B 1 79 ? 4.016 12.086 17.094 1 98.31 79 GLU B C 1
ATOM 2391 O O . GLU B 1 79 ? 4.617 11.633 18.078 1 98.31 79 GLU B O 1
ATOM 2396 N N . ALA B 1 80 ? 3.414 11.344 16.219 1 98.81 80 ALA B N 1
ATOM 2397 C CA . ALA B 1 80 ? 3.438 9.891 16.297 1 98.81 80 ALA B CA 1
ATOM 2398 C C . ALA B 1 80 ? 4.863 9.359 16.219 1 98.81 80 ALA B C 1
ATOM 2400 O O . ALA B 1 80 ? 5.238 8.438 16.953 1 98.81 80 ALA B O 1
ATOM 2401 N N . VAL B 1 81 ? 5.664 9.891 15.312 1 98.88 81 VAL B N 1
ATOM 2402 C CA . VAL B 1 81 ? 7.047 9.453 15.164 1 98.88 81 VAL B CA 1
ATOM 2403 C C . VAL B 1 81 ? 7.836 9.797 16.422 1 98.88 81 VAL B C 1
ATOM 2405 O O . VAL B 1 81 ? 8.664 9.008 16.891 1 98.88 81 VAL B O 1
ATOM 2408 N N . ALA B 1 82 ? 7.594 11.008 17 1 98.81 82 ALA B N 1
ATOM 2409 C CA . ALA B 1 82 ? 8.219 11.352 18.266 1 98.81 82 ALA B CA 1
ATOM 2410 C C . ALA B 1 82 ? 7.898 10.312 19.344 1 98.81 82 ALA B C 1
ATOM 2412 O O . ALA B 1 82 ? 8.789 9.867 20.078 1 98.81 82 ALA B O 1
ATOM 2413 N N . ASP B 1 83 ? 6.664 9.891 19.422 1 98.75 83 ASP B N 1
ATOM 2414 C CA . ASP B 1 83 ? 6.207 8.898 20.391 1 98.75 83 ASP B CA 1
ATOM 2415 C C . ASP B 1 83 ? 6.941 7.574 20.203 1 98.75 83 ASP B C 1
ATOM 2417 O O . ASP B 1 83 ? 7.266 6.891 21.172 1 98.75 83 ASP B O 1
ATOM 2421 N N . ALA B 1 84 ? 7.168 7.195 18.969 1 98.75 84 ALA B N 1
ATOM 2422 C CA . ALA B 1 84 ? 7.82 5.926 18.672 1 98.75 84 ALA B CA 1
ATOM 2423 C C . ALA B 1 84 ? 9.195 5.848 19.312 1 98.75 84 ALA B C 1
ATOM 2425 O O . ALA B 1 84 ? 9.695 4.758 19.594 1 98.75 84 ALA B O 1
ATOM 2426 N N . PHE B 1 85 ? 9.797 7 19.594 1 98.38 85 PHE B N 1
ATOM 2427 C CA . PHE B 1 85 ? 11.156 7.031 20.125 1 98.38 85 PHE B CA 1
ATOM 2428 C C . PHE B 1 85 ? 11.18 7.637 21.531 1 98.38 85 PHE B C 1
ATOM 2430 O O . PHE B 1 85 ? 12.242 7.953 22.062 1 98.38 85 PHE B O 1
ATOM 2437 N N . ASP B 1 86 ? 10.031 7.883 22.078 1 98 86 ASP B N 1
ATOM 2438 C CA . ASP B 1 86 ? 9.891 8.461 23.406 1 98 86 ASP B CA 1
ATOM 2439 C C . ASP B 1 86 ? 10.578 9.82 23.5 1 98 86 ASP B C 1
ATOM 2441 O O . ASP B 1 86 ? 11.375 10.062 24.406 1 98 86 ASP B O 1
ATOM 2445 N N . ARG B 1 87 ? 10.266 10.594 22.547 1 97.88 87 ARG B N 1
ATOM 2446 C CA . ARG B 1 87 ? 10.82 11.945 22.484 1 97.88 87 ARG B CA 1
ATOM 2447 C C . ARG B 1 87 ? 9.711 12.992 22.5 1 97.88 87 ARG B C 1
ATOM 2449 O O . ARG B 1 87 ? 8.594 12.727 22.062 1 97.88 87 ARG B O 1
ATOM 2456 N N . GLY B 1 88 ? 9.984 14.125 23 1 98.06 88 GLY B N 1
ATOM 2457 C CA . GLY B 1 88 ? 9.086 15.266 22.891 1 98.06 88 GLY B CA 1
ATOM 2458 C C . GLY B 1 88 ? 9.305 16.062 21.609 1 98.06 88 GLY B C 1
ATOM 2459 O O . GLY B 1 88 ? 10.195 15.742 20.812 1 98.06 88 GLY B O 1
ATOM 2460 N N . LEU B 1 89 ? 8.484 17.062 21.406 1 98.38 89 LEU B N 1
ATOM 2461 C CA . LEU B 1 89 ? 8.633 17.969 20.266 1 98.38 89 LEU B CA 1
ATOM 2462 C C . LEU B 1 89 ? 9.258 19.297 20.703 1 98.38 89 LEU B C 1
ATOM 2464 O O . LEU B 1 89 ? 9.016 19.766 21.812 1 98.38 89 LEU B O 1
ATOM 2468 N N . VAL B 1 90 ? 10 19.844 19.828 1 98.56 90 VAL B N 1
ATOM 2469 C CA . VAL B 1 90 ? 10.594 21.156 20.047 1 98.56 90 VAL B CA 1
ATOM 2470 C C . VAL B 1 90 ? 10.547 21.984 18.766 1 98.56 90 VAL B C 1
ATOM 2472 O O . VAL B 1 90 ? 10.5 21.422 17.656 1 98.56 90 VAL B O 1
ATOM 2475 N N . VAL B 1 91 ? 10.531 23.25 18.969 1 98.56 91 VAL B N 1
ATOM 2476 C CA . VAL B 1 91 ? 10.648 24.109 17.797 1 98.56 91 VAL B CA 1
ATOM 2477 C C . VAL B 1 91 ? 12.07 24.031 17.234 1 98.56 91 VAL B C 1
ATOM 2479 O O . VAL B 1 91 ? 13.031 24.312 17.953 1 98.56 91 VAL B O 1
ATOM 2482 N N . ASP B 1 92 ? 12.195 23.594 16.031 1 98.12 92 ASP B N 1
ATOM 2483 C CA . ASP B 1 92 ? 13.5 23.578 15.383 1 98.12 92 ASP B CA 1
ATOM 2484 C C . ASP B 1 92 ? 13.805 24.922 14.719 1 98.12 92 ASP B C 1
ATOM 2486 O O . ASP B 1 92 ? 13.047 25.375 13.859 1 98.12 92 ASP B O 1
ATOM 2490 N N . GLU B 1 93 ? 14.898 25.469 15 1 97.75 93 GLU B N 1
ATOM 2491 C CA . GLU B 1 93 ? 15.203 26.828 14.562 1 97.75 93 GLU B CA 1
ATOM 2492 C C . GLU B 1 93 ? 15.406 26.891 13.055 1 97.75 93 GLU B C 1
ATOM 2494 O O . GLU B 1 93 ? 15.047 27.891 12.414 1 97.75 93 GLU B O 1
ATOM 2499 N N . VAL B 1 94 ? 16.047 25.922 12.523 1 97.69 94 VAL B N 1
ATOM 2500 C CA . VAL B 1 94 ? 16.281 25.875 11.078 1 97.69 94 VAL B CA 1
ATOM 2501 C C . VAL B 1 94 ? 14.945 25.766 10.352 1 97.69 94 VAL B C 1
ATOM 2503 O O . VAL B 1 94 ? 14.695 26.484 9.383 1 97.69 94 VAL B O 1
ATOM 2506 N N . ALA B 1 95 ? 14.109 24.875 10.82 1 97.75 95 ALA B N 1
ATOM 2507 C CA . ALA B 1 95 ? 12.781 24.688 10.242 1 97.75 95 ALA B CA 1
ATOM 2508 C C . ALA B 1 95 ? 11.945 25.969 10.398 1 97.75 95 ALA B C 1
ATOM 2510 O O . ALA B 1 95 ? 11.242 26.359 9.469 1 97.75 95 ALA B O 1
ATOM 2511 N N . LEU B 1 96 ? 12 26.562 11.562 1 98.12 96 LEU B N 1
ATOM 2512 C CA . LEU B 1 96 ? 11.242 27.781 11.828 1 98.12 96 LEU B CA 1
ATOM 2513 C C . LEU B 1 96 ? 11.625 28.891 10.844 1 98.12 96 LEU B C 1
ATOM 2515 O O . LEU B 1 96 ? 10.75 29.547 10.281 1 98.12 96 LEU B O 1
ATOM 2519 N N . ALA B 1 97 ? 12.891 29.062 10.695 1 98.06 97 ALA B N 1
ATOM 2520 C CA . ALA B 1 97 ? 13.367 30.094 9.781 1 98.06 97 ALA B CA 1
ATOM 2521 C C . ALA B 1 97 ? 12.844 29.859 8.367 1 98.06 97 ALA B C 1
ATOM 2523 O O . ALA B 1 97 ? 12.461 30.797 7.672 1 98.06 97 ALA B O 1
ATOM 2524 N N . ASP B 1 98 ? 12.844 28.641 7.945 1 97.56 98 ASP B N 1
ATOM 2525 C CA . ASP B 1 98 ? 12.375 28.312 6.605 1 97.56 98 ASP B CA 1
ATOM 2526 C C . ASP B 1 98 ? 10.875 28.547 6.477 1 97.56 98 ASP B C 1
ATOM 2528 O O . ASP B 1 98 ? 10.398 29.047 5.453 1 97.56 98 ASP B O 1
ATOM 2532 N N . VAL B 1 99 ? 10.109 28.109 7.465 1 97.38 99 VAL B N 1
ATOM 2533 C CA . VAL B 1 99 ? 8.664 28.297 7.473 1 97.38 99 VAL B CA 1
ATOM 2534 C C . VAL B 1 99 ? 8.344 29.797 7.383 1 97.38 99 VAL B C 1
ATOM 2536 O O . VAL B 1 99 ? 7.5 30.203 6.582 1 97.38 99 VAL B O 1
ATOM 2539 N N . GLU B 1 100 ? 9.047 30.578 8.148 1 97.38 100 GLU B N 1
ATOM 2540 C CA . GLU B 1 100 ? 8.828 32 8.148 1 97.38 100 GLU B CA 1
ATOM 2541 C C . GLU B 1 100 ? 9.164 32.625 6.793 1 97.38 100 GLU B C 1
ATOM 2543 O O . GLU B 1 100 ? 8.438 33.5 6.293 1 97.38 100 GLU B O 1
ATOM 2548 N N . ARG B 1 101 ? 10.242 32.25 6.254 1 96.94 101 ARG B N 1
ATOM 2549 C CA . ARG B 1 101 ? 10.641 32.719 4.934 1 96.94 101 ARG B CA 1
ATOM 2550 C C . ARG B 1 101 ? 9.57 32.406 3.893 1 96.94 101 ARG B C 1
ATOM 2552 O O . ARG B 1 101 ? 9.234 33.25 3.057 1 96.94 101 ARG B O 1
ATOM 2559 N N . THR B 1 102 ? 9.07 31.188 3.918 1 95.81 102 THR B N 1
ATOM 2560 C CA . THR B 1 102 ? 8.039 30.75 2.977 1 95.81 102 THR B CA 1
ATOM 2561 C C . THR B 1 102 ? 6.766 31.562 3.154 1 95.81 102 THR B C 1
ATOM 2563 O O . THR B 1 102 ? 6.156 32 2.174 1 95.81 102 THR B O 1
ATOM 2566 N N . LEU B 1 103 ? 6.383 31.766 4.387 1 95.38 103 LEU B N 1
ATOM 2567 C CA . LEU B 1 103 ? 5.184 32.531 4.68 1 95.38 103 LEU B CA 1
ATOM 2568 C C . LEU B 1 103 ? 5.332 33.969 4.18 1 95.38 103 LEU B C 1
ATOM 2570 O O . LEU B 1 103 ? 4.379 34.562 3.645 1 95.38 103 LEU B O 1
ATOM 2574 N N . GLU B 1 104 ? 6.473 34.531 4.332 1 95.25 104 GLU B N 1
ATOM 2575 C CA . GLU B 1 104 ? 6.734 35.875 3.834 1 95.25 104 GLU B CA 1
ATOM 2576 C C . GLU B 1 104 ? 6.633 35.906 2.312 1 95.25 104 GLU B C 1
ATOM 2578 O O . GLU B 1 104 ? 6.078 36.875 1.759 1 95.25 104 GLU B O 1
ATOM 2583 N N . ALA B 1 105 ? 7.156 34.938 1.753 1 94.44 105 ALA B N 1
ATOM 2584 C CA . ALA B 1 105 ? 7.203 34.906 0.293 1 94.44 105 ALA B CA 1
ATOM 2585 C C . ALA B 1 105 ? 5.801 34.844 -0.299 1 94.44 105 ALA B C 1
ATOM 2587 O O . ALA B 1 105 ? 5.547 35.375 -1.378 1 94.44 105 ALA B O 1
ATOM 2588 N N . ILE B 1 106 ? 4.883 34.219 0.436 1 92 106 ILE B N 1
ATOM 2589 C CA . ILE B 1 106 ? 3.568 34 -0.152 1 92 106 ILE B CA 1
ATOM 2590 C C . ILE B 1 106 ? 2.561 34.969 0.436 1 92 106 ILE B C 1
ATOM 2592 O O . ILE B 1 106 ? 1.376 34.938 0.091 1 92 106 ILE B O 1
ATOM 2596 N N . ALA B 1 107 ? 2.943 35.812 1.257 1 91.38 107 ALA B N 1
ATOM 2597 C CA . ALA B 1 107 ? 2.08 36.75 1.981 1 91.38 107 ALA B CA 1
ATOM 2598 C C . ALA B 1 107 ? 1.252 37.594 1.017 1 91.38 107 ALA B C 1
ATOM 2600 O O . ALA B 1 107 ? 0.096 37.906 1.301 1 91.38 107 ALA B O 1
ATOM 2601 N N . GLY B 1 108 ? 1.8 37.969 -0.104 1 90.88 108 GLY B N 1
ATOM 2602 C CA . GLY B 1 108 ? 1.077 38.781 -1.084 1 90.88 108 GLY B CA 1
ATOM 2603 C C . GLY B 1 108 ? -0.065 38.031 -1.738 1 90.88 108 GLY B C 1
ATOM 2604 O O . GLY B 1 108 ? -1.137 38.594 -1.971 1 90.88 108 GLY B O 1
ATOM 2605 N N . GLU B 1 109 ? 0.171 36.812 -1.944 1 87.69 109 GLU B N 1
ATOM 2606 C CA . GLU B 1 109 ? -0.811 35.969 -2.613 1 87.69 109 GLU B CA 1
ATOM 2607 C C . GLU B 1 109 ? -1.901 35.531 -1.646 1 87.69 109 GLU B C 1
ATOM 2609 O O . GLU B 1 109 ? -3.047 35.312 -2.049 1 87.69 109 GLU B O 1
ATOM 2614 N N . TYR B 1 110 ? -1.593 35.469 -0.388 1 88.62 110 TYR B N 1
ATOM 2615 C CA . TYR B 1 110 ? -2.521 35 0.629 1 88.62 110 TYR B CA 1
ATOM 2616 C C . TYR B 1 110 ? -2.541 35.906 1.834 1 88.62 110 TYR B C 1
ATOM 2618 O O . TYR B 1 110 ? -2.107 35.531 2.926 1 88.62 110 TYR B O 1
ATOM 2626 N N . PRO B 1 111 ? -3.119 36.938 1.703 1 86.88 111 PRO B N 1
ATOM 2627 C CA . PRO B 1 111 ? -3.086 37.938 2.764 1 86.88 111 PRO B CA 1
ATOM 2628 C C . PRO B 1 111 ? -3.828 37.5 4.023 1 86.88 111 PRO B C 1
ATOM 2630 O O . PRO B 1 111 ? -3.525 37.969 5.121 1 86.88 111 PRO B O 1
ATOM 2633 N N . ASP B 1 112 ? -4.684 36.562 3.92 1 87.88 112 ASP B N 1
ATOM 2634 C CA . ASP B 1 112 ? -5.496 36.156 5.062 1 87.88 112 ASP B CA 1
ATOM 2635 C C . ASP B 1 112 ? -5.023 34.812 5.633 1 87.88 112 ASP B C 1
ATOM 2637 O O . ASP B 1 112 ? -5.734 34.188 6.414 1 87.88 112 ASP B O 1
ATOM 2641 N N . LEU B 1 113 ? -3.824 34.5 5.25 1 90.56 113 LEU B N 1
ATOM 2642 C CA . LEU B 1 113 ? -3.303 33.219 5.707 1 90.56 113 LEU B CA 1
ATOM 2643 C C . LEU B 1 113 ? -2.91 33.281 7.18 1 90.56 113 LEU B C 1
ATOM 2645 O O . LEU B 1 113 ? -2.17 34.188 7.59 1 90.56 113 LEU B O 1
ATOM 2649 N N . GLU B 1 114 ? -3.453 32.438 7.965 1 90.31 114 GLU B N 1
ATOM 2650 C CA . GLU B 1 114 ? -3.145 32.375 9.391 1 90.31 114 GLU B CA 1
ATOM 2651 C C . GLU B 1 114 ? -2.373 31.094 9.727 1 90.31 114 GLU B C 1
ATOM 2653 O O . GLU B 1 114 ? -2.969 30.031 9.906 1 90.31 114 GLU B O 1
ATOM 2658 N N . VAL B 1 115 ? -1.078 31.297 9.93 1 93.75 115 VAL B N 1
ATOM 2659 C CA . VAL B 1 115 ? -0.244 30.125 10.219 1 93.75 115 VAL B CA 1
ATOM 2660 C C . VAL B 1 115 ? 0.63 30.422 11.438 1 93.75 115 VAL B C 1
ATOM 2662 O O . VAL B 1 115 ? 1.236 31.484 11.539 1 93.75 115 VAL B O 1
ATOM 2665 N N . ASP B 1 116 ? 0.598 29.516 12.391 1 94.62 116 ASP B N 1
ATOM 2666 C CA . ASP B 1 116 ? 1.557 29.531 13.492 1 94.62 116 ASP B CA 1
ATOM 2667 C C . ASP B 1 116 ? 2.879 28.891 13.078 1 94.62 116 ASP B C 1
ATOM 2669 O O . ASP B 1 116 ? 3.035 27.672 13.156 1 94.62 116 ASP B O 1
ATOM 2673 N N . ALA B 1 117 ? 3.803 29.734 12.766 1 96.75 117 ALA B N 1
ATOM 2674 C CA . ALA B 1 117 ? 5.074 29.266 12.227 1 96.75 117 ALA B CA 1
ATOM 2675 C C . ALA B 1 117 ? 5.793 28.359 13.219 1 96.75 117 ALA B C 1
ATOM 2677 O O . ALA B 1 117 ? 6.402 27.359 12.836 1 96.75 117 ALA B O 1
ATOM 2678 N N . ALA B 1 118 ? 5.75 28.75 14.477 1 97.19 118 ALA B N 1
ATOM 2679 C CA . ALA B 1 118 ? 6.41 27.969 15.516 1 97.19 118 ALA B CA 1
ATOM 2680 C C . ALA B 1 118 ? 5.797 26.578 15.617 1 97.19 118 ALA B C 1
ATOM 2682 O O . ALA B 1 118 ? 6.512 25.578 15.758 1 97.19 118 ALA B O 1
ATOM 2683 N N . ALA B 1 119 ? 4.555 26.516 15.523 1 95.44 119 ALA B N 1
ATOM 2684 C CA . ALA B 1 119 ? 3.859 25.234 15.57 1 95.44 119 ALA B CA 1
ATOM 2685 C C . ALA B 1 119 ? 4.207 24.375 14.359 1 95.44 119 ALA B C 1
ATOM 2687 O O . ALA B 1 119 ? 4.395 23.172 14.484 1 95.44 119 ALA B O 1
ATOM 2688 N N . GLU B 1 120 ? 4.289 25.016 13.234 1 96 120 GLU B N 1
ATOM 2689 C CA . GLU B 1 120 ? 4.609 24.328 11.992 1 96 120 GLU B CA 1
ATOM 2690 C C . GLU B 1 120 ? 6.02 23.734 12.031 1 96 120 GLU B C 1
ATOM 2692 O O . GLU B 1 120 ? 6.293 22.719 11.391 1 96 120 GLU B O 1
ATOM 2697 N N . ALA B 1 121 ? 6.875 24.344 12.828 1 97.81 121 ALA B N 1
ATOM 2698 C CA . ALA B 1 121 ? 8.297 24.016 12.797 1 97.81 121 ALA B CA 1
ATOM 2699 C C . ALA B 1 121 ? 8.656 23.047 13.922 1 97.81 121 ALA B C 1
ATOM 2701 O O . ALA B 1 121 ? 9.836 22.797 14.18 1 97.81 121 ALA B O 1
ATOM 2702 N N . ARG B 1 122 ? 7.688 22.547 14.648 1 97.94 122 ARG B N 1
ATOM 2703 C CA . ARG B 1 122 ? 7.969 21.594 15.727 1 97.94 122 ARG B CA 1
ATOM 2704 C C . ARG B 1 122 ? 8.375 20.234 15.164 1 97.94 122 ARG B C 1
ATOM 2706 O O . ARG B 1 122 ? 7.707 19.703 14.273 1 97.94 122 ARG B O 1
ATOM 2713 N N . LEU B 1 123 ? 9.438 19.688 15.672 1 98.62 123 LEU B N 1
ATOM 2714 C CA . LEU B 1 123 ? 9.977 18.391 15.281 1 98.62 123 LEU B CA 1
ATOM 2715 C C . LEU B 1 123 ? 10.414 17.594 16.516 1 98.62 123 LEU B C 1
ATOM 2717 O O . LEU B 1 123 ? 10.57 18.156 17.594 1 98.62 123 LEU B O 1
ATOM 2721 N N . PRO B 1 124 ? 10.57 16.281 16.375 1 98.69 124 PRO B N 1
ATOM 2722 C CA . PRO B 1 124 ? 11.07 15.492 17.5 1 98.69 124 PRO B CA 1
ATOM 2723 C C . PRO B 1 124 ? 12.438 15.969 18 1 98.69 124 PRO B C 1
ATOM 2725 O O . PRO B 1 124 ? 13.32 16.266 17.188 1 98.69 124 PRO B O 1
ATOM 2728 N N . ARG B 1 125 ? 12.531 16.016 19.297 1 98.25 125 ARG B N 1
ATOM 2729 C CA . ARG B 1 125 ? 13.805 16.422 19.891 1 98.25 125 ARG B CA 1
ATOM 2730 C C . ARG B 1 125 ? 14.953 15.555 19.359 1 98.25 125 ARG B C 1
ATOM 2732 O O . ARG B 1 125 ? 14.852 14.32 19.344 1 98.25 125 ARG B O 1
ATOM 2739 N N . GLY B 1 126 ? 16.047 16.203 18.922 1 97.19 126 GLY B N 1
ATOM 2740 C CA . GLY B 1 126 ? 17.219 15.492 18.453 1 97.19 126 GLY B CA 1
ATOM 2741 C C . GLY B 1 126 ? 17.125 15.055 17.016 1 97.19 126 GLY B C 1
ATOM 2742 O O . GLY B 1 126 ? 18.047 14.438 16.484 1 97.19 126 GLY B O 1
ATOM 2743 N N . SER B 1 127 ? 16.078 15.43 16.297 1 98.25 127 SER B N 1
ATOM 2744 C CA . SER B 1 127 ? 15.93 15.062 14.891 1 98.25 127 SER B CA 1
ATOM 2745 C C . SER B 1 127 ? 16.672 16.047 13.984 1 98.25 127 SER B C 1
ATOM 2747 O O . SER B 1 127 ? 16.984 17.156 14.398 1 98.25 127 SER B O 1
ATOM 2749 N N . ARG B 1 128 ? 17.016 15.625 12.781 1 98.56 128 ARG B N 1
ATOM 2750 C CA . ARG B 1 128 ? 17.547 16.469 11.711 1 98.56 128 ARG B CA 1
ATOM 2751 C C . ARG B 1 128 ? 16.422 16.984 10.828 1 98.56 128 ARG B C 1
ATOM 2753 O O . ARG B 1 128 ? 15.688 16.203 10.219 1 98.56 128 ARG B O 1
ATOM 2760 N N . PRO B 1 129 ? 16.266 18.266 10.758 1 98.56 129 PRO B N 1
ATOM 2761 C CA . PRO B 1 129 ? 15.188 18.797 9.93 1 98.56 129 PRO B CA 1
ATOM 2762 C C . PRO B 1 129 ? 15.43 18.594 8.438 1 98.56 129 PRO B C 1
ATOM 2764 O O . PRO B 1 129 ? 16.562 18.672 7.973 1 98.56 129 PRO B O 1
ATOM 2767 N N . LEU B 1 130 ? 14.398 18.281 7.715 1 98.62 130 LEU B N 1
ATOM 2768 C CA . LEU B 1 130 ? 14.359 18.312 6.258 1 98.62 130 LEU B CA 1
ATOM 2769 C C . LEU B 1 130 ? 13.477 19.453 5.762 1 98.62 130 LEU B C 1
ATOM 2771 O O . LEU B 1 130 ? 12.25 19.375 5.875 1 98.62 130 LEU B O 1
ATOM 2775 N N . ILE B 1 131 ? 14.094 20.406 5.145 1 97.62 131 ILE B N 1
ATOM 2776 C CA . ILE B 1 131 ? 13.383 21.609 4.727 1 97.62 131 ILE B CA 1
ATOM 2777 C C . ILE B 1 131 ? 12.492 21.297 3.529 1 97.62 131 ILE B C 1
ATOM 2779 O O . ILE B 1 131 ? 12.906 20.594 2.6 1 97.62 131 ILE B O 1
ATOM 2783 N N . ASN B 1 132 ? 11.305 21.766 3.605 1 96.69 132 ASN B N 1
ATOM 2784 C CA . ASN B 1 132 ? 10.344 21.578 2.523 1 96.69 132 ASN B CA 1
ATOM 2785 C C . ASN B 1 132 ? 10.352 22.75 1.549 1 96.69 132 ASN B C 1
ATOM 2787 O O . ASN B 1 132 ? 9.492 23.625 1.625 1 96.69 132 ASN B O 1
ATOM 2791 N N . HIS B 1 133 ? 11.156 22.734 0.543 1 91.12 133 HIS B N 1
ATOM 2792 C CA . HIS B 1 133 ? 11.344 23.828 -0.401 1 91.12 133 HIS B CA 1
ATOM 2793 C C . HIS B 1 133 ? 10.125 23.984 -1.304 1 91.12 133 HIS B C 1
ATOM 2795 O O . HIS B 1 133 ? 9.945 25.047 -1.921 1 91.12 133 HIS B O 1
ATOM 2801 N N . ALA B 1 134 ? 9.352 22.984 -1.359 1 91.5 134 ALA B N 1
ATOM 2802 C CA . ALA B 1 134 ? 8.203 23 -2.264 1 91.5 134 ALA B CA 1
ATOM 2803 C C . ALA B 1 134 ? 6.906 23.234 -1.498 1 91.5 134 ALA B C 1
ATOM 2805 O O . ALA B 1 134 ? 5.832 23.312 -2.098 1 91.5 134 ALA B O 1
ATOM 2806 N N . GLY B 1 135 ? 7.004 23.281 -0.199 1 92.88 135 GLY B N 1
ATOM 2807 C CA . GLY B 1 135 ? 5.84 23.453 0.652 1 92.88 135 GLY B CA 1
ATOM 2808 C C . GLY B 1 135 ? 6.156 24.125 1.975 1 92.88 135 GLY B C 1
ATOM 2809 O O . GLY B 1 135 ? 7.152 24.844 2.088 1 92.88 135 GLY B O 1
ATOM 2810 N N . LEU B 1 136 ? 5.297 24 2.938 1 93.62 136 LEU B N 1
ATOM 2811 C CA . LEU B 1 136 ? 5.406 24.75 4.184 1 93.62 136 LEU B CA 1
ATOM 2812 C C . LEU B 1 136 ? 5.957 23.859 5.301 1 93.62 136 LEU B C 1
ATOM 2814 O O . LEU B 1 136 ? 6.898 24.25 5.996 1 93.62 136 LEU B O 1
ATOM 2818 N N . SER B 1 137 ? 5.371 22.672 5.469 1 95.69 137 SER B N 1
ATOM 2819 C CA . SER B 1 137 ? 5.672 21.844 6.625 1 95.69 137 SER B CA 1
ATOM 2820 C C . SER B 1 137 ? 6.98 21.078 6.43 1 95.69 137 SER B C 1
ATOM 2822 O O . SER B 1 137 ? 7.137 20.344 5.453 1 95.69 137 SER B O 1
ATOM 2824 N N . PRO B 1 138 ? 7.902 21.156 7.371 1 98.19 138 PRO B N 1
ATOM 2825 C CA . PRO B 1 138 ? 9.164 20.422 7.27 1 98.19 138 PRO B CA 1
ATOM 2826 C C . PRO B 1 138 ? 9 18.938 7.586 1 98.19 138 PRO B C 1
ATOM 2828 O O . PRO B 1 138 ? 8.07 18.547 8.289 1 98.19 138 PRO B O 1
ATOM 2831 N N . GLY B 1 139 ? 9.906 18.156 6.977 1 98.62 139 GLY B N 1
ATOM 2832 C CA . GLY B 1 139 ? 10.133 16.797 7.434 1 98.62 139 GLY B CA 1
ATOM 2833 C C . GLY B 1 139 ? 11.273 16.672 8.43 1 98.62 139 GLY B C 1
ATOM 2834 O O . GLY B 1 139 ? 11.734 17.688 8.969 1 98.62 139 GLY B O 1
ATOM 2835 N N . CYS B 1 140 ? 11.664 15.438 8.719 1 98.75 140 CYS B N 1
ATOM 2836 C CA . CYS B 1 140 ? 12.789 15.25 9.625 1 98.75 140 CYS B CA 1
ATOM 2837 C C . CYS B 1 140 ? 13.32 13.82 9.539 1 98.75 140 CYS B C 1
ATOM 2839 O O . CYS B 1 140 ? 12.703 12.961 8.914 1 98.75 140 CYS B O 1
ATOM 2841 N N . VAL B 1 141 ? 14.477 13.656 10.031 1 98.81 141 VAL B N 1
ATOM 2842 C CA . VAL B 1 141 ? 15.086 12.344 10.211 1 98.81 141 VAL B CA 1
ATOM 2843 C C . VAL B 1 141 ? 15.305 12.07 11.695 1 98.81 141 VAL B C 1
ATOM 2845 O O . VAL B 1 141 ? 15.93 12.875 12.391 1 98.81 141 VAL B O 1
ATOM 2848 N N . VAL B 1 142 ? 14.711 11.039 12.164 1 97.94 142 VAL B N 1
ATOM 2849 C CA . VAL B 1 142 ? 14.898 10.555 13.523 1 97.94 142 VAL B CA 1
ATOM 2850 C C . VAL B 1 142 ? 15.477 9.141 13.5 1 97.94 142 VAL B C 1
ATOM 2852 O O . VAL B 1 142 ? 14.789 8.195 13.102 1 97.94 142 VAL B O 1
ATOM 2855 N N . ASP B 1 143 ? 16.734 8.969 13.984 1 97.12 143 ASP B N 1
ATOM 2856 C CA . ASP B 1 143 ? 17.422 7.68 13.883 1 97.12 143 ASP B CA 1
ATOM 2857 C C . ASP B 1 143 ? 17.406 7.164 12.445 1 97.12 143 ASP B C 1
ATOM 2859 O O . ASP B 1 143 ? 17.953 7.809 11.547 1 97.12 143 ASP B O 1
ATOM 2863 N N . ASN B 1 144 ? 16.766 6.105 12.188 1 98.69 144 ASN B N 1
ATOM 2864 C CA . ASN B 1 144 ? 16.75 5.551 10.836 1 98.69 144 ASN B CA 1
ATOM 2865 C C . ASN B 1 144 ? 15.398 5.77 10.164 1 98.69 144 ASN B C 1
ATOM 2867 O O . ASN B 1 144 ? 15.062 5.07 9.211 1 98.69 144 ASN B O 1
ATOM 2871 N N . VAL B 1 145 ? 14.586 6.77 10.664 1 98.94 145 VAL B N 1
ATOM 2872 C CA . VAL B 1 145 ? 13.258 7.062 10.141 1 98.94 145 VAL B CA 1
ATOM 2873 C C . VAL B 1 145 ? 13.273 8.406 9.422 1 98.94 145 VAL B C 1
ATOM 2875 O O . VAL B 1 145 ? 13.695 9.422 9.992 1 98.94 145 VAL B O 1
ATOM 2878 N N . 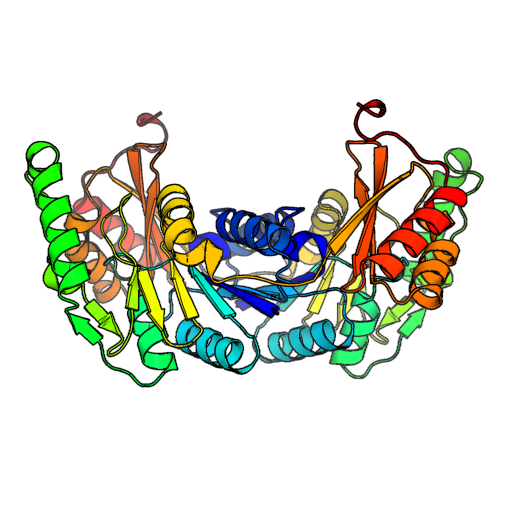TYR B 1 146 ? 12.844 8.445 8.172 1 98.94 146 TYR B N 1
ATOM 2879 C CA . TYR B 1 146 ? 12.75 9.633 7.328 1 98.94 146 TYR B CA 1
ATOM 2880 C C . TYR B 1 146 ? 11.297 10.047 7.133 1 98.94 146 TYR B C 1
ATOM 2882 O O . TYR B 1 146 ? 10.508 9.312 6.531 1 98.94 146 TYR B O 1
ATOM 2890 N N . VAL B 1 147 ? 10.945 11.195 7.594 1 98.94 147 VAL B N 1
ATOM 2891 C CA . VAL B 1 147 ? 9.562 11.664 7.562 1 98.94 147 VAL B CA 1
ATOM 2892 C C . VAL B 1 147 ? 9.391 12.688 6.441 1 98.94 147 VAL B C 1
ATOM 2894 O O . VAL B 1 147 ? 10.016 13.742 6.453 1 98.94 147 VAL B O 1
ATOM 2897 N N . LEU B 1 148 ? 8.531 12.383 5.508 1 98.88 148 LEU B N 1
ATOM 2898 C CA . LEU B 1 148 ? 8.344 13.18 4.305 1 98.88 148 LEU B CA 1
ATOM 2899 C C . LEU B 1 148 ? 6.879 13.586 4.145 1 98.88 148 LEU B C 1
ATOM 2901 O O . LEU B 1 148 ? 5.988 12.93 4.695 1 98.88 148 LEU B O 1
ATOM 2905 N N . PRO B 1 149 ? 6.605 14.664 3.41 1 97.44 149 PRO B N 1
ATOM 2906 C CA . PRO B 1 149 ? 5.223 15.094 3.201 1 97.44 149 PRO B CA 1
ATOM 2907 C C . PRO B 1 149 ? 4.426 14.133 2.322 1 97.44 149 PRO B C 1
ATOM 2909 O O . PRO B 1 149 ? 5.012 13.266 1.669 1 97.44 149 PRO B O 1
ATOM 2912 N N . GLY B 1 150 ? 3.129 14.352 2.348 1 96.44 150 GLY B N 1
ATOM 2913 C CA . GLY B 1 150 ? 2.254 13.5 1.561 1 96.44 150 GLY B CA 1
ATOM 2914 C C . GLY B 1 150 ? 2.045 14 0.145 1 96.44 150 GLY B C 1
ATOM 2915 O O . GLY B 1 150 ? 1.771 13.219 -0.766 1 96.44 150 GLY B O 1
ATOM 2916 N N . ILE B 1 151 ? 2.041 15.297 -0.05 1 94.44 151 ILE B N 1
ATOM 2917 C CA . ILE B 1 151 ? 1.901 15.852 -1.393 1 94.44 151 ILE B CA 1
ATOM 2918 C C . ILE B 1 151 ? 3.057 15.367 -2.27 1 94.44 151 ILE B C 1
ATOM 2920 O O . ILE B 1 151 ? 4.223 15.625 -1.965 1 94.44 151 ILE B O 1
ATOM 2924 N N . PRO B 1 152 ? 2.762 14.742 -3.404 1 96.38 152 PRO B N 1
ATOM 2925 C CA . PRO B 1 152 ? 3.801 14.07 -4.184 1 96.38 152 PRO B CA 1
ATOM 2926 C C . PRO B 1 152 ? 4.941 15.008 -4.582 1 96.38 152 PRO B C 1
ATOM 2928 O O . PRO B 1 152 ? 6.113 14.68 -4.379 1 96.38 152 PRO B O 1
ATOM 2931 N N . SER B 1 153 ? 4.641 16.203 -5.105 1 95.62 153 SER B N 1
ATOM 2932 C CA . SER B 1 153 ? 5.695 17.109 -5.555 1 95.62 153 SER B CA 1
ATOM 2933 C C . SER B 1 153 ? 6.586 17.531 -4.395 1 95.62 153 SER B C 1
ATOM 2935 O O . SER B 1 153 ? 7.801 17.656 -4.555 1 95.62 153 SER B O 1
ATOM 2937 N N . GLU B 1 154 ? 5.98 17.781 -3.236 1 97.12 154 GLU B N 1
ATOM 2938 C CA . GLU B 1 154 ? 6.754 18.109 -2.045 1 97.12 154 GLU B CA 1
ATOM 2939 C C . GLU B 1 154 ? 7.609 16.938 -1.589 1 97.12 154 GLU B C 1
ATOM 2941 O O . GLU B 1 154 ? 8.781 17.109 -1.261 1 97.12 154 GLU B O 1
ATOM 2946 N N . MET B 1 155 ? 7.035 15.766 -1.594 1 97.94 155 MET B N 1
ATOM 2947 C CA . MET B 1 155 ? 7.707 14.539 -1.156 1 97.94 155 MET B CA 1
ATOM 2948 C C . MET B 1 155 ? 8.914 14.242 -2.039 1 97.94 155 MET B C 1
ATOM 2950 O O . MET B 1 155 ? 10 13.961 -1.533 1 97.94 155 MET B O 1
ATOM 2954 N N . GLU B 1 156 ? 8.719 14.305 -3.334 1 98.44 156 GLU B N 1
ATOM 2955 C CA . GLU B 1 156 ? 9.781 13.992 -4.289 1 98.44 156 GLU B CA 1
ATOM 2956 C C . GLU B 1 156 ? 10.961 14.945 -4.129 1 98.44 156 GLU B C 1
ATOM 2958 O O . GLU B 1 156 ? 12.117 14.508 -4.113 1 98.44 156 GLU B O 1
ATOM 2963 N N . ARG B 1 157 ? 10.648 16.219 -3.994 1 98 157 ARG B N 1
ATOM 2964 C CA . ARG B 1 157 ? 11.703 17.219 -3.824 1 98 157 ARG B CA 1
ATOM 2965 C C . ARG B 1 157 ? 12.445 17 -2.51 1 98 157 ARG B C 1
ATOM 2967 O O . ARG B 1 157 ? 13.672 17.094 -2.463 1 98 157 ARG B O 1
ATOM 2974 N N . MET B 1 158 ? 11.727 16.766 -1.467 1 98.56 158 MET B N 1
ATOM 2975 C CA . MET B 1 158 ? 12.359 16.562 -0.168 1 98.56 158 MET B CA 1
ATOM 2976 C C . MET B 1 158 ? 13.219 15.297 -0.177 1 98.56 158 MET B C 1
ATOM 2978 O O . MET B 1 158 ? 14.289 15.266 0.431 1 98.56 158 MET B O 1
ATOM 2982 N N . PHE B 1 159 ? 12.75 14.211 -0.812 1 98.81 159 PHE B N 1
ATOM 2983 C CA . PHE B 1 159 ? 13.508 12.969 -0.899 1 98.81 159 PHE B CA 1
ATOM 2984 C C . PHE B 1 159 ? 14.898 13.219 -1.472 1 98.81 159 PHE B C 1
ATOM 2986 O O . PHE B 1 159 ? 15.867 12.586 -1.053 1 98.81 159 PHE B O 1
ATOM 2993 N N . GLU B 1 160 ? 15.008 14.094 -2.398 1 98.06 160 GLU B N 1
ATOM 2994 C CA . GLU B 1 160 ? 16.281 14.391 -3.041 1 98.06 160 GLU B CA 1
ATOM 2995 C C . GLU B 1 160 ? 17.312 14.867 -2.023 1 98.06 160 GLU B C 1
ATOM 2997 O O . GLU B 1 160 ? 18.516 14.688 -2.219 1 98.06 160 GLU B O 1
ATOM 3002 N N . LEU B 1 161 ? 16.844 15.461 -0.91 1 98.06 161 LEU B N 1
ATOM 3003 C CA . LEU B 1 161 ? 17.75 15.953 0.126 1 98.06 161 LEU B CA 1
ATOM 3004 C C . LEU B 1 161 ? 18.453 14.805 0.828 1 98.06 161 LEU B C 1
ATOM 3006 O O . LEU B 1 161 ? 19.5 14.992 1.45 1 98.06 161 LEU B O 1
ATOM 3010 N N . VAL B 1 162 ? 17.844 13.578 0.768 1 98.5 162 VAL B N 1
ATOM 3011 C CA . VAL B 1 162 ? 18.391 12.469 1.54 1 98.5 162 VAL B CA 1
ATOM 3012 C C . VAL B 1 162 ? 18.703 11.297 0.612 1 98.5 162 VAL B C 1
ATOM 3014 O O . VAL B 1 162 ? 19.141 10.234 1.065 1 98.5 162 VAL B O 1
ATOM 3017 N N . ALA B 1 163 ? 18.484 11.406 -0.659 1 98.5 163 ALA B N 1
ATOM 3018 C CA . ALA B 1 163 ? 18.594 10.32 -1.631 1 98.5 163 ALA B CA 1
ATOM 3019 C C . ALA B 1 163 ? 19.938 9.617 -1.526 1 98.5 163 ALA B C 1
ATOM 3021 O O . ALA B 1 163 ? 20.016 8.391 -1.623 1 98.5 163 ALA B O 1
ATOM 3022 N N . GLU B 1 164 ? 20.953 10.383 -1.287 1 98 164 GLU B N 1
ATOM 3023 C CA . GLU B 1 164 ? 22.312 9.844 -1.302 1 98 164 GLU B CA 1
ATOM 3024 C C . GLU B 1 164 ? 22.594 8.992 -0.064 1 98 164 GLU B C 1
ATOM 3026 O O . GLU B 1 164 ? 23.578 8.258 -0.014 1 98 164 GLU B O 1
ATOM 3031 N N . GLU B 1 165 ? 21.703 9.055 0.89 1 98.38 165 GLU B N 1
ATOM 3032 C CA . GLU B 1 165 ? 21.875 8.273 2.109 1 98.38 165 GLU B CA 1
ATOM 3033 C C . GLU B 1 165 ? 21.438 6.824 1.907 1 98.38 165 GLU B C 1
ATOM 3035 O O . GLU B 1 165 ? 21.703 5.965 2.75 1 98.38 165 GLU B O 1
ATOM 3040 N N . PHE B 1 166 ? 20.797 6.531 0.798 1 98.5 166 PHE B N 1
ATOM 3041 C CA . PHE B 1 166 ? 20.297 5.195 0.488 1 98.5 166 PHE B CA 1
ATOM 3042 C C . PHE B 1 166 ? 21.188 4.512 -0.545 1 98.5 166 PHE B C 1
ATOM 3044 O O . PHE B 1 166 ? 21.391 5.043 -1.637 1 98.5 166 PHE B O 1
ATOM 3051 N N . ASN B 1 167 ? 21.703 3.447 -0.151 1 96.69 167 ASN B N 1
ATOM 3052 C CA . ASN B 1 167 ? 22.562 2.643 -1.016 1 96.69 167 ASN B CA 1
ATOM 3053 C C . ASN B 1 167 ? 22.453 1.156 -0.688 1 96.69 167 ASN B C 1
ATOM 3055 O O . ASN B 1 167 ? 22.516 0.768 0.48 1 96.69 167 ASN B O 1
ATOM 3059 N N . GLY B 1 168 ? 22.109 0.426 -1.688 1 96 168 GLY B N 1
ATOM 3060 C CA . GLY B 1 168 ? 22.047 -1.022 -1.57 1 96 168 GLY B CA 1
ATOM 3061 C C . GLY B 1 168 ? 22.734 -1.743 -2.717 1 96 168 GLY B C 1
ATOM 3062 O O . GLY B 1 168 ? 23.297 -1.106 -3.605 1 96 168 GLY B O 1
ATOM 3063 N N . ASP B 1 169 ? 22.75 -3.111 -2.635 1 95.5 169 ASP B N 1
ATOM 3064 C CA . ASP B 1 169 ? 23.516 -3.891 -3.604 1 95.5 169 ASP B CA 1
ATOM 3065 C C . ASP B 1 169 ? 22.594 -4.793 -4.426 1 95.5 169 ASP B C 1
ATOM 3067 O O . ASP B 1 169 ? 23.062 -5.629 -5.199 1 95.5 169 ASP B O 1
ATOM 3071 N N . THR B 1 170 ? 21.344 -4.602 -4.273 1 95.69 170 THR B N 1
ATOM 3072 C CA . THR B 1 170 ? 20.422 -5.438 -5.035 1 95.69 170 THR B CA 1
ATOM 3073 C C . THR B 1 170 ? 20.359 -4.98 -6.492 1 95.69 170 THR B C 1
ATOM 3075 O O . THR B 1 170 ? 20.25 -3.783 -6.766 1 95.69 170 THR B O 1
ATOM 3078 N N . GLU B 1 171 ? 20.375 -5.91 -7.414 1 95.81 171 GLU B N 1
ATOM 3079 C CA . GLU B 1 171 ? 20.219 -5.645 -8.844 1 95.81 171 GLU B CA 1
ATOM 3080 C C . GLU B 1 171 ? 19.141 -6.531 -9.461 1 95.81 171 GLU B C 1
ATOM 3082 O O . GLU B 1 171 ? 18.781 -7.559 -8.883 1 95.81 171 GLU B O 1
ATOM 3087 N N . SER B 1 172 ? 18.625 -6.035 -10.625 1 95.69 172 SER B N 1
ATOM 3088 C CA . SER B 1 172 ? 17.594 -6.793 -11.32 1 95.69 172 SER B CA 1
ATOM 3089 C C . SER B 1 172 ? 17.891 -6.906 -12.805 1 95.69 172 SER B C 1
ATOM 3091 O O . SER B 1 172 ? 18.609 -6.082 -13.367 1 95.69 172 SER B O 1
ATOM 3093 N N . ARG B 1 173 ? 17.406 -7.969 -13.414 1 95.44 173 ARG B N 1
ATOM 3094 C CA . ARG B 1 173 ? 17.359 -8.203 -14.852 1 95.44 173 ARG B CA 1
ATOM 3095 C C . ARG B 1 173 ? 15.969 -8.609 -15.297 1 95.44 173 ARG B C 1
ATOM 3097 O O . ARG B 1 173 ? 15.242 -9.273 -14.555 1 95.44 173 ARG B O 1
ATOM 3104 N N . TYR B 1 174 ? 15.664 -8.18 -16.516 1 94.38 174 TYR B N 1
ATOM 3105 C CA . TYR B 1 174 ? 14.336 -8.469 -17.031 1 94.38 174 TYR B CA 1
ATOM 3106 C C . TYR B 1 174 ? 14.422 -9.234 -18.344 1 94.38 174 TYR B C 1
ATOM 3108 O O . TYR B 1 174 ? 15.281 -8.953 -19.188 1 94.38 174 TYR B O 1
ATOM 3116 N N . LEU B 1 175 ? 13.594 -10.188 -18.453 1 95.88 175 LEU B N 1
ATOM 3117 C CA . LEU B 1 175 ? 13.383 -10.93 -19.688 1 95.88 175 LEU B CA 1
ATOM 3118 C C . LEU B 1 175 ? 11.898 -10.961 -20.047 1 95.88 175 LEU B C 1
ATOM 3120 O O . LEU B 1 175 ? 11.039 -10.938 -19.172 1 95.88 175 LEU B O 1
ATOM 3124 N N . TYR B 1 176 ? 11.656 -11 -21.328 1 95.31 176 TYR B N 1
ATOM 3125 C CA . TYR B 1 176 ? 10.281 -11 -21.828 1 95.31 176 TYR B CA 1
ATOM 3126 C C . TYR B 1 176 ? 10.031 -12.18 -22.75 1 95.31 176 TYR B C 1
ATOM 3128 O O . TYR B 1 176 ? 10.852 -12.484 -23.609 1 95.31 176 TYR B O 1
ATOM 3136 N N . THR B 1 177 ? 8.93 -12.836 -22.516 1 95 177 THR B N 1
ATOM 3137 C CA . THR B 1 177 ? 8.617 -14.016 -23.328 1 95 177 THR B CA 1
ATOM 3138 C C . THR B 1 177 ? 7.109 -14.156 -23.516 1 95 177 THR B C 1
ATOM 3140 O O . THR B 1 177 ? 6.332 -13.742 -22.656 1 95 177 THR B O 1
ATOM 3143 N N . GLU B 1 178 ? 6.688 -14.797 -24.594 1 92 178 GLU B N 1
ATOM 3144 C CA . GLU B 1 178 ? 5.273 -15.055 -24.859 1 92 178 GLU B CA 1
ATOM 3145 C C . GLU B 1 178 ? 4.879 -16.453 -24.406 1 92 178 GLU B C 1
ATOM 3147 O O . GLU B 1 178 ? 3.703 -16.828 -24.484 1 92 178 GLU B O 1
ATOM 3152 N N . GLU B 1 179 ? 5.871 -17.172 -23.984 1 92 179 GLU B N 1
ATOM 3153 C CA . GLU B 1 179 ? 5.551 -18.516 -23.516 1 92 179 GLU B CA 1
ATOM 3154 C C . GLU B 1 179 ? 4.57 -18.469 -22.344 1 92 179 GLU B C 1
ATOM 3156 O O . GLU B 1 179 ? 4.68 -17.609 -21.469 1 92 179 GLU B O 1
ATOM 3161 N N . PRO B 1 180 ? 3.609 -19.422 -22.375 1 89.81 180 PRO B N 1
ATOM 3162 C CA . PRO B 1 180 ? 2.691 -19.469 -21.234 1 89.81 180 PRO B CA 1
ATOM 3163 C C . PRO B 1 180 ? 3.404 -19.766 -19.922 1 89.81 180 PRO B C 1
ATOM 3165 O O . PRO B 1 180 ? 4.348 -20.562 -19.891 1 89.81 180 PRO B O 1
ATOM 3168 N N . GLU B 1 181 ? 2.955 -19.109 -18.875 1 91.56 181 GLU B N 1
ATOM 3169 C CA . GLU B 1 181 ? 3.559 -19.266 -17.562 1 91.56 181 GLU B CA 1
ATOM 3170 C C . GLU B 1 181 ? 3.676 -20.734 -17.172 1 91.56 181 GLU B C 1
ATOM 3172 O O . GLU B 1 181 ? 4.676 -21.141 -16.594 1 91.56 181 GLU B O 1
ATOM 3177 N N . ALA B 1 182 ? 2.705 -21.5 -17.516 1 90.38 182 ALA B N 1
ATOM 3178 C CA . ALA B 1 182 ? 2.643 -22.906 -17.156 1 90.38 182 ALA B CA 1
ATOM 3179 C C . ALA B 1 182 ? 3.814 -23.688 -17.75 1 90.38 182 ALA B C 1
ATOM 3181 O O . ALA B 1 182 ? 4.258 -24.688 -17.188 1 90.38 182 ALA B O 1
ATOM 3182 N N . ASN B 1 183 ? 4.305 -23.172 -18.828 1 92.81 183 ASN B N 1
ATOM 3183 C CA . ASN B 1 183 ? 5.387 -23.844 -19.531 1 92.81 183 ASN B CA 1
ATOM 3184 C C . ASN B 1 183 ? 6.754 -23.422 -19 1 92.81 183 ASN B C 1
ATOM 3186 O O . ASN B 1 183 ? 7.777 -23.984 -19.391 1 92.81 183 ASN B O 1
ATOM 3190 N N . LEU B 1 184 ? 6.684 -22.484 -18.062 1 95.19 184 LEU B N 1
ATOM 3191 C CA . LEU B 1 184 ? 7.941 -21.891 -17.625 1 95.19 184 LEU B CA 1
ATOM 3192 C C . LEU B 1 184 ? 8.367 -22.469 -16.266 1 95.19 184 LEU B C 1
ATOM 3194 O O . LEU B 1 184 ? 9.5 -22.25 -15.836 1 95.19 184 LEU B O 1
ATOM 3198 N N . LEU B 1 185 ? 7.602 -23.25 -15.648 1 94.5 185 LEU B N 1
ATOM 3199 C CA . LEU B 1 185 ? 7.719 -23.609 -14.234 1 94.5 185 LEU B CA 1
ATOM 3200 C C . LEU B 1 185 ? 9.062 -24.266 -13.953 1 94.5 185 LEU B C 1
ATOM 3202 O O . LEU B 1 185 ? 9.805 -23.828 -13.078 1 94.5 185 LEU B O 1
ATOM 3206 N N . ASP B 1 186 ? 9.391 -25.219 -14.734 1 94.94 186 ASP B N 1
ATOM 3207 C CA . ASP B 1 186 ? 10.625 -25.969 -14.508 1 94.94 186 ASP B CA 1
ATOM 3208 C C . ASP B 1 186 ? 11.852 -25.078 -14.688 1 94.94 186 ASP B C 1
ATOM 3210 O O . ASP B 1 186 ? 12.797 -25.141 -13.898 1 94.94 186 ASP B O 1
ATOM 3214 N N . ARG B 1 187 ? 11.758 -24.328 -15.695 1 96.31 187 ARG B N 1
ATOM 3215 C CA . ARG B 1 187 ? 12.898 -23.453 -15.992 1 96.31 187 ARG B CA 1
ATOM 3216 C C . ARG B 1 187 ? 13.07 -22.391 -14.914 1 96.31 187 ARG B C 1
ATOM 3218 O O . ARG B 1 187 ? 14.195 -22.047 -14.555 1 96.31 187 ARG B O 1
ATOM 3225 N N . LEU B 1 188 ? 11.969 -21.859 -14.453 1 96.81 188 LEU B N 1
ATOM 3226 C CA . LEU B 1 188 ? 12.031 -20.844 -13.414 1 96.81 188 LEU B CA 1
ATOM 3227 C C . LEU B 1 188 ? 12.547 -21.422 -12.102 1 96.81 188 LEU B C 1
ATOM 3229 O O . LEU B 1 188 ? 13.312 -20.781 -11.391 1 96.81 188 LEU B O 1
ATOM 3233 N N . GLU B 1 189 ? 12.141 -22.609 -11.82 1 96.12 189 GLU B N 1
ATOM 3234 C CA . GLU B 1 189 ? 12.664 -23.281 -10.633 1 96.12 189 GLU B CA 1
ATOM 3235 C C . GLU B 1 189 ? 14.156 -23.562 -10.773 1 96.12 189 GLU B C 1
ATOM 3237 O O . GLU B 1 189 ? 14.922 -23.375 -9.828 1 96.12 189 GLU B O 1
ATOM 3242 N N . ASP B 1 190 ? 14.5 -23.953 -11.93 1 97 190 ASP B N 1
ATOM 3243 C CA . ASP B 1 190 ? 15.891 -24.312 -12.195 1 97 190 ASP B CA 1
ATOM 3244 C C . ASP B 1 190 ? 16.812 -23.094 -12.039 1 97 190 ASP B C 1
ATOM 3246 O O . ASP B 1 190 ? 17.859 -23.188 -11.398 1 97 190 ASP B O 1
ATOM 3250 N N . VAL B 1 191 ? 16.406 -22.062 -12.633 1 97.38 191 VAL B N 1
ATOM 3251 C CA . VAL B 1 191 ? 17.266 -20.875 -12.594 1 97.38 191 VAL B CA 1
ATOM 3252 C C . VAL B 1 191 ? 17.406 -20.391 -11.156 1 97.38 191 VAL B C 1
ATOM 3254 O O . VAL B 1 191 ? 18.5 -19.984 -10.742 1 97.38 191 VAL B O 1
ATOM 3257 N N . ARG B 1 192 ? 16.359 -20.375 -10.445 1 96.12 192 ARG B N 1
ATOM 3258 C CA . ARG B 1 192 ? 16.375 -19.984 -9.039 1 96.12 192 ARG B CA 1
ATOM 3259 C C . ARG B 1 192 ? 17.344 -20.844 -8.242 1 96.12 192 ARG B C 1
ATOM 3261 O O . ARG B 1 192 ? 18.188 -20.328 -7.508 1 96.12 192 ARG B O 1
ATOM 3268 N N . ASP B 1 193 ? 17.25 -22.156 -8.445 1 96.31 193 ASP B N 1
ATOM 3269 C CA . ASP B 1 193 ? 18.016 -23.094 -7.645 1 96.31 193 ASP B CA 1
ATOM 3270 C C . ASP B 1 193 ? 19.484 -23.125 -8.078 1 96.31 193 ASP B C 1
ATOM 3272 O O . ASP B 1 193 ? 20.375 -23.219 -7.234 1 96.31 193 ASP B O 1
ATOM 3276 N N . ARG B 1 194 ? 19.688 -23.031 -9.312 1 97.06 194 ARG B N 1
ATOM 3277 C CA . ARG B 1 194 ? 21.031 -23.172 -9.875 1 97.06 194 ARG B CA 1
ATOM 3278 C C . ARG B 1 194 ? 21.891 -21.953 -9.547 1 97.06 194 ARG B C 1
ATOM 3280 O O . ARG B 1 194 ? 23.078 -22.078 -9.297 1 97.06 194 ARG B O 1
ATOM 3287 N N . PHE B 1 195 ? 21.266 -20.797 -9.523 1 97.75 195 PHE B N 1
ATOM 3288 C CA . PHE B 1 195 ? 22.078 -19.578 -9.453 1 97.75 195 PHE B CA 1
ATOM 3289 C C . PHE B 1 195 ? 21.828 -18.844 -8.141 1 97.75 195 PHE B C 1
ATOM 3291 O O . PHE B 1 195 ? 22.516 -17.875 -7.832 1 97.75 195 PHE B O 1
ATOM 3298 N N . GLY B 1 196 ? 20.828 -19.266 -7.398 1 96 196 GLY B N 1
ATOM 3299 C CA . GLY B 1 196 ? 20.547 -18.641 -6.117 1 96 196 GLY B CA 1
ATOM 3300 C C . GLY B 1 196 ? 19.969 -17.234 -6.25 1 96 196 GLY B C 1
ATOM 3301 O O . GLY B 1 196 ? 20.312 -16.344 -5.477 1 96 196 GLY B O 1
ATOM 3302 N N . VAL B 1 197 ? 19.188 -16.969 -7.27 1 96.62 197 VAL B N 1
ATOM 3303 C CA . VAL B 1 197 ? 18.594 -15.664 -7.508 1 96.62 197 VAL B CA 1
ATOM 3304 C C . VAL B 1 197 ? 17.094 -15.734 -7.246 1 96.62 197 VAL B C 1
ATOM 3306 O O . VAL B 1 197 ? 16.5 -16.812 -7.266 1 96.62 197 VAL B O 1
ATOM 3309 N N . ALA B 1 198 ? 16.516 -14.664 -6.91 1 94.81 198 ALA B N 1
ATOM 3310 C CA . ALA B 1 198 ? 15.062 -14.586 -6.855 1 94.81 198 ALA B CA 1
ATOM 3311 C C . ALA B 1 198 ? 14.469 -14.422 -8.258 1 94.81 198 ALA B C 1
ATOM 3313 O O . ALA B 1 198 ? 15.055 -13.75 -9.109 1 94.81 198 ALA B O 1
ATOM 3314 N N . VAL B 1 199 ? 13.336 -15.102 -8.461 1 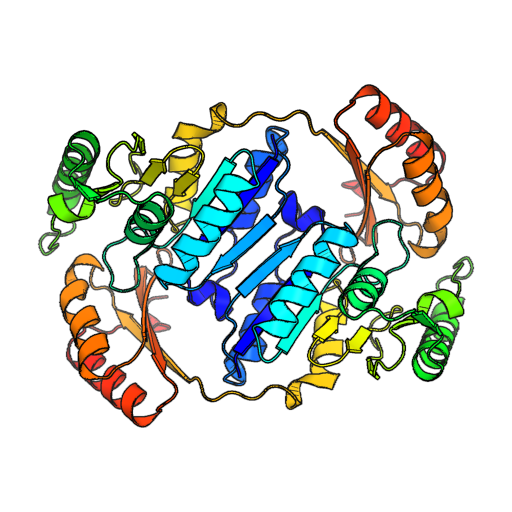95.56 199 VAL B N 1
ATOM 3315 C CA . VAL B 1 199 ? 12.711 -15.031 -9.773 1 95.56 199 VAL B CA 1
ATOM 3316 C C . VAL B 1 199 ? 11.219 -14.742 -9.633 1 95.56 199 VAL B C 1
ATOM 3318 O O . VAL B 1 199 ? 10.547 -15.344 -8.781 1 95.56 199 VAL B O 1
ATOM 3321 N N . GLY B 1 200 ? 10.742 -13.727 -10.336 1 94.56 200 GLY B N 1
ATOM 3322 C CA . GLY B 1 200 ? 9.328 -13.406 -10.445 1 94.56 200 GLY B CA 1
ATOM 3323 C C . GLY B 1 200 ? 8.812 -13.477 -11.875 1 94.56 200 GLY B C 1
ATOM 3324 O O . GLY B 1 200 ? 9.539 -13.18 -12.82 1 94.56 200 GLY B O 1
ATOM 3325 N N . CYS B 1 201 ? 7.648 -13.969 -12.016 1 94 201 CYS B N 1
ATOM 3326 C CA . CYS B 1 201 ? 6.961 -14.016 -13.305 1 94 201 CYS B CA 1
ATOM 3327 C C . CYS B 1 201 ? 5.664 -13.219 -13.266 1 94 201 CYS B C 1
ATOM 3329 O O . CYS B 1 201 ? 4.766 -13.523 -12.477 1 94 201 CYS B O 1
ATOM 3331 N N . TYR B 1 202 ? 5.531 -12.219 -14.125 1 90.88 202 TYR B N 1
ATOM 3332 C CA . TYR B 1 202 ? 4.406 -11.297 -14.102 1 90.88 202 TYR B CA 1
ATOM 3333 C C . TYR B 1 202 ? 3.781 -11.164 -15.484 1 90.88 202 TYR B C 1
ATOM 3335 O O . TYR B 1 202 ? 4.418 -10.656 -16.422 1 90.88 202 TYR B O 1
ATOM 3343 N N . PRO B 1 203 ? 2.592 -11.633 -15.617 1 87.5 203 PRO B N 1
ATOM 3344 C CA . PRO B 1 203 ? 1.927 -11.516 -16.922 1 87.5 203 PRO B CA 1
ATOM 3345 C C . PRO B 1 203 ? 1.561 -10.078 -17.266 1 87.5 203 PRO B C 1
ATOM 3347 O O . PRO B 1 203 ? 1.166 -9.305 -16.375 1 87.5 203 PRO B O 1
ATOM 3350 N N . ASP B 1 204 ? 1.801 -9.688 -18.422 1 81.25 204 ASP B N 1
ATOM 3351 C CA . ASP B 1 204 ? 1.345 -8.422 -19 1 81.25 204 ASP B CA 1
ATOM 3352 C C . ASP B 1 204 ? 0.261 -8.656 -20.047 1 81.25 204 ASP B C 1
ATOM 3354 O O . ASP B 1 204 ? 0.566 -8.891 -21.219 1 81.25 204 ASP B O 1
ATOM 3358 N N . ARG B 1 205 ? -0.906 -8.484 -19.641 1 77.25 205 ARG B N 1
ATOM 3359 C CA . ARG B 1 205 ? -2.006 -8.828 -20.531 1 77.25 205 ARG B CA 1
ATOM 3360 C C . ARG B 1 205 ? -2.086 -7.848 -21.703 1 77.25 205 ARG B C 1
ATOM 3362 O O . ARG B 1 205 ? -2.471 -8.227 -22.812 1 77.25 205 ARG B O 1
ATOM 3369 N N . GLU B 1 206 ? -1.77 -6.676 -21.422 1 78.19 206 GLU B N 1
ATOM 3370 C CA . GLU B 1 206 ? -1.824 -5.652 -22.453 1 78.19 206 GLU B CA 1
ATOM 3371 C C . GLU B 1 206 ? -0.717 -5.852 -23.484 1 78.19 206 GLU B C 1
ATOM 3373 O O . GLU B 1 206 ? -0.948 -5.707 -24.688 1 78.19 206 GLU B O 1
ATOM 3378 N N . ALA B 1 207 ? 0.393 -6.301 -23.031 1 80.62 207 ALA B N 1
ATOM 3379 C CA . ALA B 1 207 ? 1.543 -6.445 -23.922 1 80.62 207 ALA B CA 1
ATOM 3380 C C . ALA B 1 207 ? 1.59 -7.844 -24.531 1 80.62 207 ALA B C 1
ATOM 3382 O O . ALA B 1 207 ? 2.299 -8.078 -25.5 1 80.62 207 ALA B O 1
ATOM 3383 N N . GLY B 1 208 ? 0.866 -8.695 -23.969 1 84.25 208 GLY B N 1
ATOM 3384 C CA . GLY B 1 208 ? 0.776 -10.047 -24.516 1 84.25 208 GLY B CA 1
ATOM 3385 C C . GLY B 1 208 ? 1.99 -10.898 -24.203 1 84.25 208 GLY B C 1
ATOM 3386 O O . GLY B 1 208 ? 2.318 -11.82 -24.938 1 84.25 208 GLY B O 1
ATOM 3387 N N . HIS B 1 209 ? 2.826 -10.453 -23.297 1 90.75 209 HIS B N 1
ATOM 3388 C CA . HIS B 1 209 ? 3.975 -11.25 -22.891 1 90.75 209 HIS B CA 1
ATOM 3389 C C . HIS B 1 209 ? 4.102 -11.297 -21.359 1 90.75 209 HIS B C 1
ATOM 3391 O O . HIS B 1 209 ? 3.438 -10.531 -20.656 1 90.75 209 HIS B O 1
ATOM 3397 N N . ASN B 1 210 ? 4.863 -12.305 -20.922 1 92.75 210 ASN B N 1
ATOM 3398 C CA . ASN B 1 210 ? 5.262 -12.367 -19.531 1 92.75 210 ASN B CA 1
ATOM 3399 C C . ASN B 1 210 ? 6.562 -11.609 -19.281 1 92.75 210 ASN B C 1
ATOM 3401 O O . ASN B 1 210 ? 7.492 -11.68 -20.094 1 92.75 210 ASN B O 1
ATOM 3405 N N . ARG B 1 211 ? 6.52 -10.852 -18.281 1 93.62 211 ARG B N 1
ATOM 3406 C CA . ARG B 1 211 ? 7.75 -10.234 -17.797 1 93.62 211 ARG B CA 1
ATOM 3407 C C . ARG B 1 211 ? 8.391 -11.07 -16.703 1 93.62 211 ARG B C 1
ATOM 3409 O O . ARG B 1 211 ? 7.75 -11.367 -15.688 1 93.62 211 ARG B O 1
ATOM 3416 N N . LEU B 1 212 ? 9.602 -11.477 -16.922 1 95.75 212 LEU B N 1
ATOM 3417 C CA . LEU B 1 212 ? 10.383 -12.211 -15.938 1 95.75 212 LEU B CA 1
ATOM 3418 C C . LEU B 1 212 ? 11.406 -11.305 -15.273 1 95.75 212 LEU B C 1
ATOM 3420 O O . LEU B 1 212 ? 12.133 -10.57 -15.953 1 95.75 212 LEU B O 1
ATOM 3424 N N . GLN B 1 213 ? 11.359 -11.344 -14 1 94.94 213 GLN B N 1
ATOM 3425 C CA . GLN B 1 213 ? 12.312 -10.531 -13.25 1 94.94 213 GLN B CA 1
ATOM 3426 C C . GLN B 1 213 ? 13.25 -11.406 -12.422 1 94.94 213 GLN B C 1
ATOM 3428 O O . GLN B 1 213 ? 12.797 -12.281 -11.68 1 94.94 213 GLN B O 1
ATOM 3433 N N . LEU B 1 214 ? 14.539 -11.188 -12.555 1 97 214 LEU B N 1
ATOM 3434 C CA . LEU B 1 214 ? 15.562 -11.797 -11.711 1 97 214 LEU B CA 1
ATOM 3435 C C . LEU B 1 214 ? 16.203 -10.766 -10.797 1 97 214 LEU B C 1
ATOM 3437 O O . LEU B 1 214 ? 16.453 -9.625 -11.203 1 97 214 LEU B O 1
ATOM 3441 N N . LYS B 1 215 ? 16.422 -11.18 -9.586 1 95.56 215 LYS B N 1
ATOM 3442 C CA . LYS B 1 215 ? 17.016 -10.266 -8.609 1 95.56 215 LYS B CA 1
ATOM 3443 C C . LYS B 1 215 ? 18.094 -10.961 -7.789 1 95.56 215 LYS B C 1
ATOM 3445 O O . LYS B 1 215 ? 17.953 -12.125 -7.418 1 95.56 215 LYS B O 1
ATOM 3450 N N . ALA B 1 216 ? 19.172 -10.203 -7.516 1 96.69 216 ALA B N 1
ATOM 3451 C CA . ALA B 1 216 ? 20.234 -10.742 -6.664 1 96.69 216 ALA B CA 1
ATOM 3452 C C . ALA B 1 216 ? 21.172 -9.633 -6.195 1 96.69 216 ALA B C 1
ATOM 3454 O O . ALA B 1 216 ? 21.125 -8.508 -6.703 1 96.69 216 ALA B O 1
ATOM 3455 N N . THR B 1 217 ? 21.984 -9.938 -5.18 1 96 217 THR B N 1
ATOM 3456 C CA . THR B 1 217 ? 23.016 -9.016 -4.711 1 96 217 THR B CA 1
ATOM 3457 C C . THR B 1 217 ? 24.359 -9.297 -5.395 1 96 217 THR B C 1
ATOM 3459 O O . THR B 1 217 ? 25.234 -8.438 -5.438 1 96 217 THR B O 1
ATOM 3462 N N . ASP B 1 218 ? 24.5 -10.477 -5.926 1 96.69 218 ASP B N 1
ATOM 3463 C CA . ASP B 1 218 ? 25.703 -10.836 -6.68 1 96.69 218 ASP B CA 1
ATOM 3464 C C . ASP B 1 218 ? 25.484 -10.617 -8.18 1 96.69 218 ASP B C 1
ATOM 3466 O O . ASP B 1 218 ? 24.797 -11.391 -8.836 1 96.69 218 ASP B O 1
ATOM 3470 N N . PRO B 1 219 ? 26.156 -9.68 -8.719 1 96.06 219 PRO B N 1
ATOM 3471 C CA . PRO B 1 219 ? 25.922 -9.344 -10.125 1 96.06 219 PRO B CA 1
ATOM 3472 C C . PRO B 1 219 ? 26.359 -10.461 -11.078 1 96.06 219 PRO B C 1
ATOM 3474 O O . PRO B 1 219 ? 25.734 -10.648 -12.125 1 96.06 219 PRO B O 1
ATOM 3477 N N . ASP B 1 220 ? 27.328 -11.164 -10.695 1 97.5 220 ASP B N 1
ATOM 3478 C CA . ASP B 1 220 ? 27.797 -12.25 -11.547 1 97.5 220 ASP B CA 1
ATOM 3479 C C . ASP B 1 220 ? 26.766 -13.375 -11.617 1 97.5 220 ASP B C 1
ATOM 3481 O O . ASP B 1 220 ? 26.453 -13.875 -12.695 1 97.5 220 ASP B O 1
ATOM 3485 N N . ALA B 1 221 ? 26.328 -13.68 -10.453 1 97.69 221 ALA B N 1
ATOM 3486 C CA . ALA B 1 221 ? 25.281 -14.695 -10.398 1 97.69 221 ALA B CA 1
ATOM 3487 C C . ALA B 1 221 ? 24.047 -14.258 -11.188 1 97.69 221 ALA B C 1
ATOM 3489 O O . ALA B 1 221 ? 23.422 -15.07 -11.875 1 97.69 221 ALA B O 1
ATOM 3490 N N . LEU B 1 222 ? 23.688 -13.031 -11.055 1 97.88 222 LEU B N 1
ATOM 3491 C CA . LEU B 1 222 ? 22.531 -12.477 -11.742 1 97.88 222 LEU B CA 1
ATOM 3492 C C . LEU B 1 222 ? 22.719 -12.531 -13.258 1 97.88 222 LEU B C 1
ATOM 3494 O O . LEU B 1 222 ? 21.812 -12.922 -13.984 1 97.88 222 LEU B O 1
ATOM 3498 N N . ASP B 1 223 ? 23.859 -12.211 -13.75 1 97.88 223 ASP B N 1
ATOM 3499 C CA . ASP B 1 223 ? 24.156 -12.234 -15.18 1 97.88 223 ASP B CA 1
ATOM 3500 C C . ASP B 1 223 ? 24.141 -13.656 -15.719 1 97.88 223 ASP B C 1
ATOM 3502 O O . ASP B 1 223 ? 23.625 -13.914 -16.812 1 97.88 223 ASP B O 1
ATOM 3506 N N . ASP B 1 224 ? 24.734 -14.477 -14.961 1 98.31 224 ASP B N 1
ATOM 3507 C CA . ASP B 1 224 ? 24.766 -15.875 -15.359 1 98.31 224 ASP B CA 1
ATOM 3508 C C . ASP B 1 224 ? 23.344 -16.453 -15.445 1 98.31 224 ASP B C 1
ATOM 3510 O O . ASP B 1 224 ? 23.016 -17.172 -16.391 1 98.31 224 ASP B O 1
ATOM 3514 N N . ALA B 1 225 ? 22.578 -16.125 -14.461 1 98.38 225 ALA B N 1
ATOM 3515 C CA . ALA B 1 225 ? 21.203 -16.578 -14.422 1 98.38 225 ALA B CA 1
ATOM 3516 C C . ALA B 1 225 ? 20.406 -16.062 -15.617 1 98.38 225 ALA B C 1
ATOM 3518 O O . ALA B 1 225 ? 19.688 -16.828 -16.281 1 98.38 225 ALA B O 1
ATOM 3519 N N . ALA B 1 226 ? 20.562 -14.805 -15.859 1 98.06 226 ALA B N 1
ATOM 3520 C CA . ALA B 1 226 ? 19.844 -14.172 -16.953 1 98.06 226 ALA B CA 1
ATOM 3521 C C . ALA B 1 226 ? 20.25 -14.781 -18.297 1 98.06 226 ALA B C 1
ATOM 3523 O O . ALA B 1 226 ? 19.391 -15.031 -19.156 1 98.06 226 ALA B O 1
ATOM 3524 N N . SER B 1 227 ? 21.531 -14.984 -18.438 1 97.88 227 SER B N 1
ATOM 3525 C CA . SER B 1 227 ? 22.047 -15.578 -19.672 1 97.88 227 SER B CA 1
ATOM 3526 C C . SER B 1 227 ? 21.516 -17 -19.859 1 97.88 227 SER B C 1
ATOM 3528 O O . SER B 1 227 ? 21.078 -17.359 -20.953 1 97.88 227 SER B O 1
ATOM 3530 N N . TRP B 1 228 ? 21.594 -17.703 -18.875 1 98.06 228 TRP B N 1
ATOM 3531 C CA . TRP B 1 228 ? 21.109 -19.094 -18.922 1 98.06 228 TRP B CA 1
ATOM 3532 C C . TRP B 1 228 ? 19.625 -19.125 -19.281 1 98.06 228 TRP B C 1
ATOM 3534 O O . TRP B 1 228 ? 19.219 -19.875 -20.172 1 98.06 228 TRP B O 1
ATOM 3544 N N . LEU B 1 229 ? 18.844 -18.344 -18.594 1 97.5 229 LEU B N 1
ATOM 3545 C CA . LEU B 1 229 ? 17.406 -18.328 -18.828 1 97.5 229 LEU B CA 1
ATOM 3546 C C . LEU B 1 229 ? 17.094 -17.828 -20.234 1 97.5 229 LEU B C 1
ATOM 3548 O O . LEU B 1 229 ? 16.219 -18.391 -20.906 1 97.5 229 LEU B O 1
ATOM 3552 N N . ALA B 1 230 ? 17.797 -16.875 -20.625 1 96.69 230 ALA B N 1
ATOM 3553 C CA . ALA B 1 230 ? 17.609 -16.328 -21.969 1 96.69 230 ALA B CA 1
ATOM 3554 C C . ALA B 1 230 ? 17.812 -17.391 -23.047 1 96.69 230 ALA B C 1
ATOM 3556 O O . ALA B 1 230 ? 17.125 -17.406 -24.062 1 96.69 230 ALA B O 1
ATOM 3557 N N . ASP B 1 231 ? 18.719 -18.234 -22.766 1 96.44 231 ASP B N 1
ATOM 3558 C CA . ASP B 1 231 ? 19.078 -19.266 -23.719 1 96.44 231 ASP B CA 1
ATOM 3559 C C . ASP B 1 231 ? 17.984 -20.344 -23.797 1 96.44 231 ASP B C 1
ATOM 3561 O O . ASP B 1 231 ? 17.953 -21.141 -24.734 1 96.44 231 ASP B O 1
ATOM 3565 N N . THR B 1 232 ? 17.141 -20.328 -22.875 1 94.31 232 THR B N 1
ATOM 3566 C CA . THR B 1 232 ? 16.156 -21.406 -22.781 1 94.31 232 THR B CA 1
ATOM 3567 C C . THR B 1 232 ? 14.773 -20.906 -23.188 1 94.31 232 THR B C 1
ATOM 3569 O O . THR B 1 232 ? 13.836 -21.688 -23.328 1 94.31 232 THR B O 1
ATOM 3572 N N . LEU B 1 233 ? 14.641 -19.594 -23.406 1 94.12 233 LEU B N 1
ATOM 3573 C CA . LEU B 1 233 ? 13.328 -19 -23.609 1 94.12 233 LEU B CA 1
ATOM 3574 C C . LEU B 1 233 ? 13.195 -18.469 -25.031 1 94.12 233 LEU B C 1
ATOM 3576 O O . LEU B 1 233 ? 14.195 -18.141 -25.672 1 94.12 233 LEU B O 1
ATOM 3580 N N . ALA B 1 234 ? 12.008 -18.469 -25.547 1 91.62 234 ALA B N 1
ATOM 3581 C CA . ALA B 1 234 ? 11.695 -17.641 -26.703 1 91.62 234 ALA B CA 1
ATOM 3582 C C . ALA B 1 234 ? 11.477 -16.188 -26.297 1 91.62 234 ALA B C 1
ATOM 3584 O O . ALA B 1 234 ? 10.391 -15.82 -25.859 1 91.62 234 ALA B O 1
ATOM 3585 N N . LEU B 1 235 ? 12.445 -15.383 -26.5 1 92.75 235 LEU B N 1
ATOM 3586 C CA . LEU B 1 235 ? 12.422 -14.016 -25.984 1 92.75 235 LEU B CA 1
ATOM 3587 C C . LEU B 1 235 ? 11.742 -13.078 -27 1 92.75 235 LEU B C 1
ATOM 3589 O O . LEU B 1 235 ? 11.75 -13.352 -28.203 1 92.75 235 LEU B O 1
ATOM 3593 N N . VAL B 1 236 ? 11.164 -12.117 -26.422 1 90.88 236 VAL B N 1
ATOM 3594 C CA . VAL B 1 236 ? 10.641 -11.039 -27.25 1 90.88 236 VAL B CA 1
ATOM 3595 C C . VAL B 1 236 ? 11.203 -9.703 -26.781 1 90.88 236 VAL B C 1
ATOM 3597 O O . VAL B 1 236 ? 11.641 -9.57 -25.641 1 90.88 236 VAL B O 1
ATOM 3600 N N . ASP B 1 237 ? 11.344 -8.719 -27.75 1 83.69 237 ASP B N 1
ATOM 3601 C CA . ASP B 1 237 ? 11.727 -7.352 -27.391 1 83.69 237 ASP B CA 1
ATOM 3602 C C . ASP B 1 237 ? 10.523 -6.566 -26.875 1 83.69 237 ASP B C 1
ATOM 3604 O O . ASP B 1 237 ? 9.477 -6.52 -27.516 1 83.69 237 ASP B O 1
ATOM 3608 N N . PRO B 1 238 ? 10.695 -6.109 -25.703 1 73.69 238 PRO B N 1
ATOM 3609 C CA . PRO B 1 238 ? 9.539 -5.402 -25.156 1 73.69 238 PRO B CA 1
ATOM 3610 C C . PRO B 1 238 ? 9.055 -4.273 -26.062 1 73.69 238 PRO B C 1
ATOM 3612 O O . PRO B 1 238 ? 7.867 -3.943 -26.062 1 73.69 238 PRO B O 1
ATOM 3615 N N . ASP B 1 239 ? 9.945 -3.643 -26.719 1 71.62 239 ASP B N 1
ATOM 3616 C CA . ASP B 1 239 ? 9.57 -2.578 -27.656 1 71.62 239 ASP B CA 1
ATOM 3617 C C . ASP B 1 239 ? 8.914 -3.148 -28.906 1 71.62 239 ASP B C 1
ATOM 3619 O O . ASP B 1 239 ? 8.188 -2.439 -29.609 1 71.62 239 ASP B O 1
ATOM 3623 N N . ASP B 1 240 ? 9.195 -4.367 -29.344 1 63.28 240 ASP B N 1
ATOM 3624 C CA . ASP B 1 240 ? 8.602 -4.934 -30.547 1 63.28 240 ASP B CA 1
ATOM 3625 C C . ASP B 1 240 ? 7.191 -5.449 -30.266 1 63.28 240 ASP B C 1
ATOM 3627 O O . ASP B 1 240 ? 6.398 -5.621 -31.203 1 63.28 240 ASP B O 1
ATOM 3631 N N . ALA B 1 241 ? 6.891 -5.883 -29.328 1 47.88 241 ALA B N 1
ATOM 3632 C CA . ALA B 1 241 ? 5.566 -6.406 -29 1 47.88 241 ALA B CA 1
ATOM 3633 C C . ALA B 1 241 ? 4.527 -5.289 -28.984 1 47.88 241 ALA B C 1
ATOM 3635 O O . ALA B 1 241 ? 3.338 -5.543 -28.766 1 47.88 241 ALA B O 1
ATOM 3636 N N . ALA B 1 242 ? 4.766 -4.027 -29.047 1 39.25 242 ALA B N 1
ATOM 3637 C CA . ALA B 1 242 ? 3.768 -2.969 -29.203 1 39.25 242 ALA B CA 1
ATOM 3638 C C . ALA B 1 242 ? 3.125 -3.021 -30.578 1 39.25 242 ALA B C 1
ATOM 3640 O O . ALA B 1 242 ? 3.818 -3.188 -31.594 1 39.25 242 ALA B O 1
#

Nearest PDB structures (foldseek):
  8ron-assembly1_A  TM=8.496E-01  e=5.921E-20  Homo sapiens
  4cta-assembly1_A  TM=8.643E-01  e=1.282E-18  Thermus thermophilus HB8
  4cta-assembly1_B  TM=7.014E-01  e=5.789E-18  Thermus thermophilus HB8
  4uux-assembly1_B  TM=6.995E-01  e=8.312E-18  Thermus thermophilus HB8
  4uoc-assembly1_B  TM=7.031E-01  e=2.584E-16  Thermus thermophilus HB8

Radius of gyration: 24.07 Å; Cα contacts (8 Å, |Δi|>4): 1068; chains: 2; bounding box: 55×70×54 Å